Protein 7MKK (pdb70)

Organism: Drosophila melanogaster (NCBI:txid7227)

GO terms:
  GO:0005634 nucleus (C, IDA)
  GO:0141006 transposable element silencing by piRNA-mediated heterochromatin formation (P, IMP)
  GO:0031507 heterochromatin formation (P, IMP)

Sequence (370 aa):
SMKEKVKAKLVEIRKFVPFIRRVRIDFQDTLSKVQGHRLDALVNLLDREDVSMSSLNKIEVIIDKLRTRFNPREPKIKEDADNAMLDSLLADPFENSMKEKVKAKLVEIRKFVPFIRRVRIDFQDTLSKVQGHRLDALVNLLDREDVSMSSLNKIEVIIDKLRTRFNEPKIKEDADNAMLDSLLA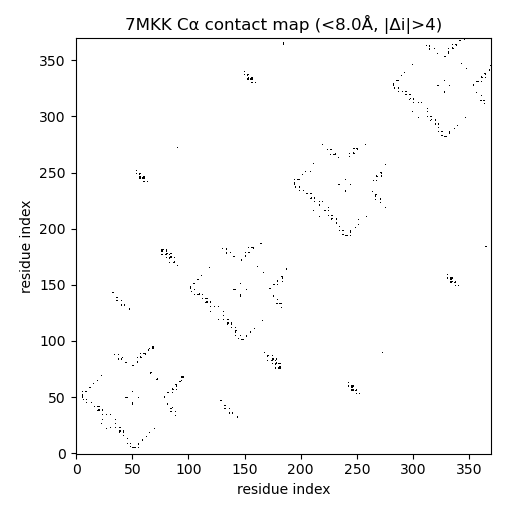DPFESMKEKVKAKLVEIRKFVPFIRRVRIDFQDTLSKVQGHRLDALVNLLDREDVSMSSLNKIEVIIDKLRTRFNEDADNAMLDSLLADPFESMKEKVKAKLVEIRKFVPFIRRVRIDFQDTLSKVQGHRLDALVNLLDREDVSMSSLNKIEVIIDKLRTRFNEPKIKEDADNAMLDSLLADPFE

Foldseek 3Di:
DVLVVLQVLLVVLLVCLVVLVCCLPVCVPVDDPVRSVVSVVVSVVSVDSPDDVVNSVVVVVVSVVSCCVPPHD/DVVVVVVVVVVVVVVVVVDPVPD/DVLVVCQVLLVVLLVCLVVLVCLLPVPVPPQDPVSSVVSVVVNVVSPDDPDDVVNSVVSVVVVVVVVVVPD/DVVVVVVVVVVVVVVVVPDPPD/DQLVVLQVLLVVLLVCLVVLVVCLPVCVVVDDVVSSVVSVVVSVVSPDSPDHPVVSVVSVVVVVVVVVVPD/DVVVVVVVVVVVVDPPD/DCVCVVVVLLVVLLVCLVVLVCVLPVCVVPDDPVVSVVSVVVSVVSPDRVDDPVVSVVVVVVVVVDVPVDD/DCVVVVVVVVVVVVVVVPDPVD

InterPro domains:
  IPR013087 Zinc finger C2H2-type [PS00028] (2721-2742)
  IPR013087 Zinc finger C2H2-type [PS00028] (3005-3027)
  IPR013087 Zinc finger C2H2-type [PS00028] (3061-3082)
  IPR013087 Zinc finger C2H2-type [PS50157] (2719-2747)
  IPR013087 Zinc finger C2H2-type [SM00355] (1504-1527)
  IPR013087 Zinc finger C2H2-type [SM00355] (1574-1597)
  IPR013087 Zinc finger C2H2-type [SM00355] (1971-1997)
  IPR013087 Zinc finger C2H2-type [SM00355] (2210-2234)
  IPR013087 Zinc finger C2H2-type [SM00355] (2244-2267)
  IPR013087 Zinc finger C2H2-type [SM00355] (2328-2351)
  IPR013087 Zinc finger C2H2-type [SM00355] (2362-2384)
  IPR013087 Zinc finger C2H2-type [SM00355] (2389-2412)
  IPR013087 Zinc finger C2H2-type [SM00355] (2497-2519)
  IPR013087 Zinc finger C2H2-type [SM00355] (2600-2625)
  IPR013087 Zinc finger C2H2-type [SM00355] (2660-2682)
  IPR013087 Zinc finger C2H2-type [SM00355] (2719-2742)
  IPR013087 Zinc finger C2H2-type [SM00355] (2748-2771)
  IPR013087 Zinc finger C2H2-type [SM00355] (2795-2818)
  IPR013087 Zinc finger C2H2-type [SM00355] (2824-2847)
  IPR013087 Zinc finger C2H2-type [SM00355] (2929-2953)

Structure (mmCIF, N/CA/C/O backbone):
data_7MKK
#
_entry.id   7MKK
#
_cell.length_a   127.389
_cell.length_b   127.389
_cell.length_c   96.012
_cell.angle_alpha   90.000
_cell.angle_beta   90.000
_cell.angle_gamma   120.000
#
_symmetry.space_group_name_H-M   'P 64 2 2'
#
loop_
_entity.id
_entity.type
_entity.pdbx_description
1 polymer 'Small ovary, isoform A'
2 polymer 'Protein panoramix'
3 water water
#
loop_
_atom_site.group_PDB
_atom_site.id
_atom_site.type_symbol
_atom_site.label_atom_id
_atom_site.label_alt_id
_atom_site.label_comp_id
_atom_site.label_asym_id
_atom_site.label_entity_id
_atom_site.label_seq_id
_atom_site.pdbx_PDB_ins_code
_atom_site.Cartn_x
_atom_site.Cartn_y
_atom_site.Cartn_z
_atom_site.occupancy
_atom_site.B_iso_or_equiv
_atom_site.auth_seq_id
_atom_site.auth_comp_id
_atom_site.auth_asym_id
_atom_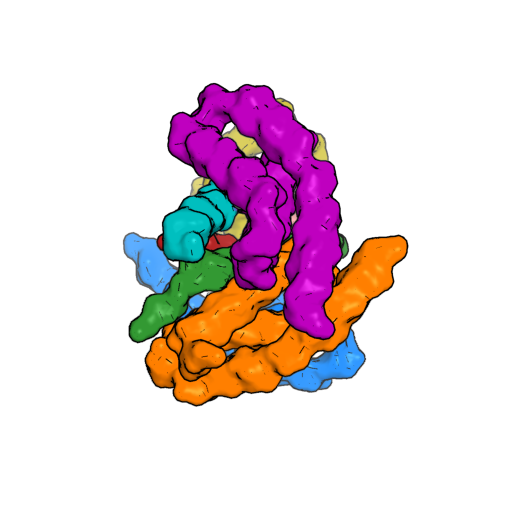site.auth_atom_id
_atom_site.pdbx_PDB_model_num
ATOM 1 N N . SER A 1 4 ? 34.547 -45.645 -16.004 1.00 77.99 16 SER B N 1
ATOM 2 C CA . SER A 1 4 ? 35.610 -46.532 -15.543 1.00 74.90 16 SER B CA 1
ATOM 3 C C . SER A 1 4 ? 36.020 -46.233 -14.105 1.00 81.05 16 SER B C 1
ATOM 4 O O . SER A 1 4 ? 36.357 -47.150 -13.351 1.00 76.50 16 SER B O 1
ATOM 7 N N . MET A 1 5 ? 36.004 -44.950 -13.725 1.00 67.22 17 MET B N 1
ATOM 8 C CA . MET A 1 5 ? 36.374 -44.586 -12.362 1.00 76.17 17 MET B CA 1
ATOM 9 C C . MET A 1 5 ? 35.411 -45.173 -11.342 1.00 78.07 17 MET B C 1
ATOM 10 O O . MET A 1 5 ? 35.663 -45.093 -10.133 1.00 79.23 17 MET B O 1
ATOM 15 N N . LYS A 1 6 ? 34.296 -45.738 -11.802 1.00 70.62 18 LYS B N 1
ATOM 16 C CA . LYS A 1 6 ? 33.483 -46.572 -10.926 1.00 67.99 18 LYS B CA 1
ATOM 17 C C . LYS A 1 6 ? 34.141 -47.931 -10.709 1.00 66.48 18 LYS B C 1
ATOM 18 O O . LYS A 1 6 ? 34.125 -48.466 -9.594 1.00 63.97 18 LYS B O 1
ATOM 24 N N . GLU A 1 7 ? 34.747 -48.498 -11.755 1.00 63.10 19 GLU B N 1
ATOM 25 C CA . GLU A 1 7 ? 35.544 -49.702 -11.567 1.00 61.78 19 GLU B CA 1
ATOM 26 C C . GLU A 1 7 ? 36.751 -49.435 -10.683 1.00 63.95 19 GLU B C 1
ATOM 27 O O . GLU A 1 7 ? 37.313 -50.375 -10.110 1.00 66.06 19 GLU B O 1
ATOM 29 N N . LYS A 1 8 ? 37.160 -48.171 -10.571 1.00 57.31 20 LYS B N 1
ATOM 30 C CA . LYS A 1 8 ? 38.234 -47.772 -9.671 1.00 60.71 20 LYS B CA 1
ATOM 31 C C . LYS A 1 8 ? 37.754 -47.731 -8.226 1.00 64.40 20 LYS B C 1
ATOM 32 O O . LYS A 1 8 ? 38.393 -48.297 -7.331 1.00 46.66 20 LYS B O 1
ATOM 38 N N . VAL A 1 9 ? 36.638 -47.034 -7.989 1.00 54.77 21 VAL B N 1
ATOM 39 C CA . VAL A 1 9 ? 36.053 -46.953 -6.654 1.00 45.80 21 VAL B CA 1
ATOM 40 C C . VAL A 1 9 ? 35.781 -48.347 -6.114 1.00 57.44 21 VAL B C 1
ATOM 41 O O . VAL A 1 9 ? 36.091 -48.662 -4.959 1.00 51.61 21 VAL B O 1
ATOM 45 N N . LYS A 1 10 ? 35.201 -49.204 -6.955 1.00 50.33 22 LYS B N 1
ATOM 46 C CA . LYS A 1 10 ? 34.897 -50.567 -6.542 1.00 45.78 22 LYS B CA 1
ATOM 47 C C . LYS A 1 10 ? 36.155 -51.291 -6.080 1.00 52.40 22 LYS B C 1
ATOM 48 O O . LYS A 1 10 ? 36.120 -52.055 -5.108 1.00 53.16 22 LYS B O 1
ATOM 54 N N . ALA A 1 11 ? 37.280 -51.053 -6.757 1.00 49.29 23 ALA B N 1
ATOM 55 C CA . ALA A 1 11 ? 38.510 -51.766 -6.429 1.00 42.08 23 ALA B CA 1
ATOM 56 C C . ALA A 1 11 ? 39.193 -51.190 -5.194 1.00 42.37 23 ALA B C 1
ATOM 57 O O . ALA A 1 11 ? 39.775 -51.937 -4.401 1.00 38.27 23 ALA B O 1
ATOM 59 N N . LYS A 1 12 ? 39.160 -49.866 -5.031 1.00 37.28 24 LYS B N 1
ATOM 60 C CA . LYS A 1 12 ? 39.702 -49.259 -3.818 1.00 41.97 24 LYS B CA 1
ATOM 61 C C . LYS A 1 12 ? 38.927 -49.719 -2.591 1.00 45.90 24 LYS B C 1
ATOM 62 O O . LYS A 1 12 ? 39.503 -49.924 -1.516 1.00 49.26 24 LYS B O 1
ATOM 68 N N . LEU A 1 13 ? 37.618 -49.910 -2.749 1.00 47.19 25 LEU B N 1
ATOM 69 C CA . LEU A 1 13 ? 36.757 -50.289 -1.639 1.00 40.06 25 LEU B CA 1
ATOM 70 C C . LEU A 1 13 ? 36.994 -51.736 -1.229 1.00 46.98 25 LEU B C 1
ATOM 71 O O . LEU A 1 13 ? 37.110 -52.039 -0.034 1.00 46.48 25 LEU B O 1
ATOM 76 N N . VAL A 1 14 ? 37.069 -52.641 -2.208 1.00 42.47 26 VAL B N 1
ATOM 77 C CA . VAL A 1 14 ? 37.387 -54.037 -1.921 1.00 42.52 26 VAL B CA 1
ATOM 78 C C . VAL A 1 14 ? 38.693 -54.131 -1.146 1.00 41.67 26 VAL B C 1
ATOM 79 O O . VAL A 1 14 ? 38.838 -54.947 -0.227 1.00 43.33 26 VAL B O 1
ATOM 83 N N . GLU A 1 15 ? 39.654 -53.271 -1.482 1.00 45.86 27 GLU B N 1
ATOM 84 C CA . GLU A 1 15 ? 40.974 -53.343 -0.873 1.00 40.40 27 GLU B CA 1
ATOM 85 C C . GLU A 1 15 ? 40.994 -52.752 0.534 1.00 46.49 27 GLU B C 1
ATOM 86 O O . GLU A 1 15 ? 41.614 -53.327 1.434 1.00 42.18 27 GLU B O 1
ATOM 92 N N . ILE A 1 16 ? 40.329 -51.608 0.743 1.00 39.94 28 ILE B N 1
ATOM 93 C CA . ILE A 1 16 ? 40.377 -50.951 2.050 1.00 50.82 28 ILE B CA 1
ATOM 94 C C . ILE A 1 16 ? 39.688 -51.805 3.106 1.00 48.55 28 ILE B C 1
ATOM 95 O O . ILE A 1 16 ? 40.065 -51.786 4.284 1.00 44.75 28 ILE B O 1
ATOM 100 N N . ARG A 1 17 ? 38.678 -52.581 2.699 1.00 47.69 29 ARG B N 1
ATOM 101 C CA . ARG A 1 17 ? 37.912 -53.382 3.649 1.00 45.27 29 ARG B CA 1
ATOM 102 C C . ARG A 1 17 ? 38.783 -54.354 4.427 1.00 50.07 29 ARG B C 1
ATOM 103 O O . ARG A 1 17 ? 38.354 -54.853 5.476 1.00 48.81 29 ARG B O 1
ATOM 111 N N . LYS A 1 18 ? 39.996 -54.640 3.944 1.00 40.52 30 LYS B N 1
ATOM 112 C CA . LYS A 1 18 ? 40.872 -55.531 4.690 1.00 51.27 30 LYS B CA 1
ATOM 113 C C . LYS A 1 18 ? 41.196 -54.977 6.069 1.00 53.31 30 LYS B C 1
ATOM 114 O O . LYS A 1 18 ? 41.586 -55.743 6.954 1.00 44.10 30 LYS B O 1
ATOM 120 N N . PHE A 1 19 ? 41.001 -53.676 6.281 1.00 49.00 31 PHE B N 1
ATOM 121 C CA . PHE A 1 19 ? 41.300 -53.025 7.549 1.00 49.44 31 PHE B CA 1
ATOM 122 C C . PHE A 1 19 ? 40.114 -52.958 8.500 1.00 53.35 31 PHE B C 1
ATOM 123 O O . PHE A 1 19 ? 40.262 -52.409 9.597 1.00 51.61 31 PHE B O 1
ATOM 131 N N . VAL A 1 20 ? 38.948 -53.469 8.114 1.00 48.81 32 VAL B N 1
ATOM 132 C CA . VAL A 1 20 ? 37.738 -53.337 8.930 1.00 40.16 32 VAL B CA 1
ATOM 133 C C . VAL A 1 20 ? 37.847 -54.157 10.217 1.00 42.69 32 VAL B C 1
ATOM 134 O O . VAL A 1 20 ? 37.387 -53.684 11.269 1.00 45.84 32 VAL B O 1
ATOM 138 N N . PRO A 1 21 ? 38.419 -55.374 10.211 1.00 46.41 33 PRO B N 1
ATOM 139 C CA . PRO A 1 21 ? 38.673 -56.048 11.498 1.00 45.69 33 PRO B CA 1
ATOM 140 C C . PRO A 1 21 ? 39.485 -55.221 12.481 1.00 45.63 33 PRO B C 1
ATOM 141 O O . PRO A 1 21 ? 39.226 -55.273 13.689 1.00 44.69 33 PRO B O 1
ATOM 145 N N . PHE A 1 22 ? 40.469 -54.461 11.994 1.00 48.66 34 PHE B N 1
ATOM 146 C CA . PHE A 1 22 ? 41.286 -53.637 12.881 1.00 49.56 34 PHE B CA 1
ATOM 147 C C . PHE A 1 22 ? 40.510 -52.433 13.405 1.00 50.49 34 PHE B C 1
ATOM 148 O O . PHE A 1 22 ? 40.738 -52.003 14.540 1.00 58.99 34 PHE B O 1
ATOM 156 N N . ILE A 1 23 ? 39.588 -51.882 12.610 1.00 45.80 35 ILE B N 1
ATOM 157 C CA . ILE A 1 23 ? 38.767 -50.775 13.096 1.00 50.17 35 ILE B CA 1
ATOM 158 C C . ILE A 1 23 ? 37.744 -51.277 14.103 1.00 56.26 35 ILE B C 1
ATOM 159 O O . ILE A 1 23 ? 37.515 -50.650 15.146 1.00 51.83 35 ILE B O 1
ATOM 164 N N . ARG A 1 24 ? 37.107 -52.412 13.803 1.00 44.75 36 ARG B N 1
ATOM 165 C CA . ARG A 1 24 ? 36.150 -52.990 14.739 1.00 58.40 36 ARG B CA 1
ATOM 166 C C . ARG A 1 24 ? 36.832 -53.408 16.032 1.00 54.41 36 ARG B C 1
ATOM 167 O O . ARG A 1 24 ? 36.246 -53.302 17.117 1.00 55.53 36 ARG B O 1
ATOM 175 N N . ARG A 1 25 ? 38.080 -53.855 15.935 1.00 48.69 37 ARG B N 1
ATOM 176 C CA . ARG A 1 25 ? 38.823 -54.260 17.119 1.00 53.15 37 ARG B CA 1
ATOM 177 C C . ARG A 1 25 ? 39.209 -53.051 17.964 1.00 52.28 37 ARG B C 1
ATOM 178 O O . ARG A 1 25 ? 39.114 -53.086 19.196 1.00 56.97 37 ARG B O 1
ATOM 186 N N . VAL A 1 26 ? 39.662 -51.974 17.316 1.00 54.76 38 VAL B N 1
ATOM 187 C CA . VAL A 1 26 ? 40.010 -50.753 18.041 1.00 48.55 38 VAL B CA 1
ATOM 188 C C . VAL A 1 26 ? 38.817 -50.245 18.835 1.00 46.79 38 VAL B C 1
ATOM 189 O O . VAL A 1 26 ? 38.927 -49.939 20.029 1.00 58.29 38 VAL B O 1
ATOM 193 N N . ARG A 1 27 ? 37.657 -50.147 18.183 1.00 40.70 39 ARG B N 1
ATOM 194 C CA . ARG A 1 27 ? 36.488 -49.588 18.848 1.00 52.10 39 ARG B CA 1
ATOM 195 C C . ARG A 1 27 ? 36.149 -50.339 20.128 1.00 52.98 39 ARG B C 1
ATOM 196 O O . ARG A 1 27 ? 35.589 -49.756 21.064 1.00 52.38 39 ARG B O 1
ATOM 204 N N . ILE A 1 28 ? 36.486 -51.623 20.197 1.00 52.67 40 ILE B N 1
ATOM 205 C CA . ILE A 1 28 ? 36.141 -52.434 21.357 1.00 55.96 40 ILE B CA 1
ATOM 206 C C . ILE A 1 28 ? 37.305 -52.438 22.340 1.00 52.11 40 ILE B C 1
ATOM 207 O O . ILE A 1 28 ? 37.135 -52.116 23.520 1.00 55.00 40 ILE B O 1
ATOM 212 N N . ASP A 1 29 ? 38.501 -52.781 21.859 1.00 51.48 41 ASP B N 1
ATOM 213 C CA . ASP A 1 29 ? 39.665 -52.891 22.732 1.00 57.15 41 ASP B CA 1
ATOM 214 C C . ASP A 1 29 ? 40.040 -51.579 23.407 1.00 64.42 41 ASP B C 1
ATOM 215 O O . ASP A 1 29 ? 40.853 -51.597 24.337 1.00 75.79 41 ASP B O 1
ATOM 220 N N . PHE A 1 30 ? 39.488 -50.450 22.964 1.00 57.10 42 PHE B N 1
ATOM 221 C CA . PHE A 1 30 ? 39.747 -49.161 23.594 1.00 51.79 42 PHE B CA 1
ATOM 222 C C . PHE A 1 30 ? 38.455 -48.475 24.012 1.00 53.69 42 PHE B C 1
ATOM 223 O O . PHE A 1 30 ? 38.443 -47.260 24.237 1.00 53.97 42 PHE B O 1
ATOM 231 N N . GLN A 1 31 ? 37.372 -49.245 24.109 1.00 52.92 43 GLN B N 1
ATOM 232 C CA . GLN A 1 31 ? 36.055 -48.809 24.560 1.00 58.82 43 GLN B CA 1
ATOM 233 C C . GLN A 1 31 ? 36.122 -47.820 25.716 1.00 69.21 43 GLN B C 1
ATOM 234 O O . GLN A 1 31 ? 35.286 -46.917 25.825 1.00 68.55 43 GLN B O 1
ATOM 240 N N . ASP A 1 32 ? 37.109 -47.994 26.592 1.00 64.44 44 ASP B N 1
ATOM 241 C CA . ASP A 1 32 ? 37.176 -47.191 27.805 1.00 71.47 44 ASP B CA 1
ATOM 242 C C . ASP A 1 32 ? 37.888 -45.868 27.556 1.00 70.34 44 ASP B C 1
ATOM 243 O O . ASP A 1 32 ? 37.378 -44.802 27.917 1.00 77.30 44 ASP B O 1
ATOM 248 N N . THR A 1 33 ? 39.065 -45.918 26.933 1.00 70.88 45 THR B N 1
ATOM 249 C CA . THR A 1 33 ? 39.860 -44.727 26.670 1.00 65.26 45 THR B CA 1
ATOM 250 C C . THR A 1 33 ? 39.450 -44.013 25.384 1.00 75.15 45 THR B C 1
ATOM 251 O O . THR A 1 33 ? 40.213 -43.184 24.877 1.00 86.17 45 THR B O 1
ATOM 255 N N . LEU A 1 34 ? 38.270 -44.311 24.848 1.00 68.91 46 LEU B N 1
ATOM 256 C CA . LEU A 1 34 ? 37.746 -43.634 23.673 1.00 64.62 46 LEU B CA 1
ATOM 257 C C . LEU A 1 34 ? 36.595 -42.734 24.089 1.00 59.68 46 LEU B C 1
ATOM 258 O O . LEU A 1 34 ? 35.866 -43.037 25.037 1.00 57.17 46 LEU B O 1
ATOM 263 N N . SER A 1 35 ? 36.438 -41.619 23.378 1.00 54.93 47 SER B N 1
ATOM 264 C CA . SER A 1 35 ? 35.254 -40.803 23.575 1.00 50.72 47 SER B CA 1
ATOM 265 C C . SER A 1 35 ? 34.017 -41.619 23.225 1.00 56.31 47 SER B C 1
ATOM 266 O O . SER A 1 35 ? 34.097 -42.713 22.666 1.00 61.68 47 SER B O 1
ATOM 269 N N . LYS A 1 36 ? 32.855 -41.087 23.582 1.00 47.10 48 LYS B N 1
ATOM 270 C CA . LYS A 1 36 ? 31.629 -41.776 23.208 1.00 54.22 48 LYS B CA 1
ATOM 271 C C . LYS A 1 36 ? 31.292 -41.526 21.746 1.00 63.26 48 LYS B C 1
ATOM 272 O O . LYS A 1 36 ? 30.790 -42.419 21.054 1.00 60.42 48 LYS B O 1
ATOM 278 N N . VAL A 1 37 ? 31.576 -40.318 21.263 1.00 58.28 49 VAL B N 1
ATOM 279 C CA . VAL A 1 37 ? 31.324 -40.008 19.866 1.00 59.88 49 VAL B CA 1
ATOM 280 C C . VAL A 1 37 ? 32.419 -40.590 18.977 1.00 52.62 49 VAL B C 1
ATOM 281 O O . VAL A 1 37 ? 32.180 -40.858 17.792 1.00 50.31 49 VAL B O 1
ATOM 285 N N . GLN A 1 38 ? 33.623 -40.810 19.520 1.00 48.88 50 GLN B N 1
ATOM 286 C CA . GLN A 1 38 ? 34.642 -41.538 18.767 1.00 49.78 50 GLN B CA 1
ATOM 287 C C . GLN A 1 38 ? 34.222 -42.979 18.527 1.00 53.56 50 GLN B C 1
ATOM 288 O O . GLN A 1 38 ? 34.478 -43.537 17.453 1.00 55.04 50 GLN B O 1
ATOM 294 N N . GLY A 1 39 ? 33.593 -43.606 19.518 1.00 47.98 51 GLY B N 1
ATOM 295 C CA . GLY A 1 39 ? 33.054 -44.931 19.292 1.00 49.08 51 GLY B CA 1
ATOM 296 C C . GLY A 1 39 ? 31.983 -44.926 18.222 1.00 49.43 51 GLY B C 1
ATOM 297 O O . GLY A 1 39 ? 31.932 -45.822 17.378 1.00 51.30 51 GLY B O 1
ATOM 298 N N . HIS A 1 40 ? 31.133 -43.898 18.230 1.00 46.11 52 HIS B N 1
ATOM 299 C CA . HIS A 1 40 ? 30.061 -43.789 17.245 1.00 51.07 52 HIS B CA 1
ATOM 300 C C . HIS A 1 40 ? 30.612 -43.718 15.826 1.00 50.21 52 HIS B C 1
ATOM 301 O O . HIS A 1 40 ? 30.109 -44.388 14.916 1.00 42.46 52 HIS B O 1
ATOM 308 N N . ARG A 1 41 ? 31.632 -42.886 15.611 1.00 41.00 53 ARG B N 1
ATOM 309 C CA . ARG A 1 41 ? 32.098 -42.635 14.252 1.00 50.95 53 ARG B CA 1
ATOM 310 C C . ARG A 1 41 ? 32.856 -43.829 13.692 1.00 50.75 53 ARG B C 1
ATOM 311 O O . ARG A 1 41 ? 32.720 -44.157 12.506 1.00 47.00 53 ARG B O 1
ATOM 319 N N . LEU A 1 42 ? 33.682 -44.470 14.523 1.00 41.24 54 LEU B N 1
ATOM 320 C CA . LEU A 1 42 ? 34.288 -45.732 14.123 1.00 45.23 54 LEU B CA 1
ATOM 321 C C . LEU A 1 42 ? 33.214 -46.714 13.675 1.00 47.16 54 LEU B C 1
ATOM 322 O O . LEU A 1 42 ? 33.370 -47.402 12.658 1.00 47.39 54 LEU B O 1
ATOM 327 N N . ASP A 1 43 ? 32.101 -46.765 14.410 1.00 40.38 55 ASP B N 1
ATOM 328 C CA . ASP A 1 43 ? 30.966 -47.579 13.988 1.00 49.29 55 ASP B CA 1
ATOM 329 C C . ASP A 1 43 ? 30.373 -47.067 12.686 1.00 52.17 55 ASP B C 1
ATOM 330 O O . ASP A 1 43 ? 30.037 -47.858 11.797 1.00 45.37 55 ASP B O 1
ATOM 335 N N . ALA A 1 44 ? 30.213 -45.748 12.563 1.00 41.31 56 ALA B N 1
ATOM 336 C CA . ALA A 1 44 ? 29.673 -45.201 11.326 1.00 43.14 56 ALA B CA 1
ATOM 337 C C . ALA A 1 44 ? 30.597 -45.474 10.149 1.00 39.78 56 ALA B C 1
ATOM 338 O O . ALA A 1 44 ? 30.127 -45.666 9.024 1.00 43.86 56 ALA B O 1
ATOM 340 N N . LEU A 1 45 ? 31.906 -45.514 10.391 1.00 39.84 57 LEU B N 1
ATOM 341 C CA . LEU A 1 45 ? 32.849 -45.755 9.305 1.00 44.55 57 LEU B CA 1
ATOM 342 C C . LEU A 1 45 ? 32.811 -47.208 8.848 1.00 45.92 57 LEU B C 1
ATOM 343 O O . LEU A 1 45 ? 32.936 -47.493 7.650 1.00 44.07 57 LEU B O 1
ATOM 348 N N . VAL A 1 46 ? 32.642 -48.141 9.786 1.00 43.46 58 VAL B N 1
ATOM 349 C CA . VAL A 1 46 ? 32.591 -49.549 9.415 1.00 39.26 58 VAL B CA 1
ATOM 350 C C . VAL A 1 46 ? 31.335 -49.839 8.604 1.00 40.06 58 VAL B C 1
ATOM 351 O O . VAL A 1 46 ? 31.359 -50.648 7.668 1.00 40.98 58 VAL B O 1
ATOM 355 N N . ASN A 1 47 ? 30.221 -49.183 8.943 1.00 36.33 59 ASN B N 1
ATOM 356 C CA . ASN A 1 47 ? 29.010 -49.316 8.138 1.00 44.51 59 ASN B CA 1
ATOM 357 C C . ASN A 1 47 ? 29.222 -48.749 6.744 1.00 43.55 59 ASN B C 1
ATOM 358 O O . ASN A 1 47 ? 28.839 -49.368 5.746 1.00 44.40 59 ASN B O 1
ATOM 363 N N . LEU A 1 48 ? 29.823 -47.559 6.664 1.00 43.13 60 LEU B N 1
ATOM 364 C CA . LEU A 1 48 ? 30.098 -46.919 5.381 1.00 42.29 60 LEU B CA 1
ATOM 365 C C . LEU A 1 48 ? 30.763 -47.885 4.406 1.00 47.13 60 LEU B C 1
ATOM 366 O O . LEU A 1 48 ? 30.375 -47.974 3.236 1.00 43.73 60 LEU B O 1
ATOM 371 N N . LEU A 1 49 ? 31.749 -48.641 4.887 1.00 40.95 61 LEU B N 1
ATOM 372 C CA . LEU A 1 49 ? 32.501 -49.562 4.046 1.00 40.85 61 LEU B CA 1
ATOM 373 C C . LEU A 1 49 ? 31.708 -50.799 3.652 1.00 47.17 61 LEU B C 1
ATOM 374 O O . LEU A 1 49 ? 32.230 -51.634 2.900 1.00 44.40 61 LEU B O 1
ATOM 379 N N . ASP A 1 50 ? 30.475 -50.949 4.140 1.00 41.38 62 ASP B N 1
ATOM 380 C CA . ASP A 1 50 ? 29.602 -52.002 3.643 1.00 43.37 62 ASP B CA 1
ATOM 381 C C . ASP A 1 50 ? 28.929 -51.627 2.332 1.00 42.69 62 ASP B C 1
ATOM 382 O O . ASP A 1 50 ? 28.487 -52.520 1.600 1.00 45.55 62 ASP B O 1
ATOM 387 N N . ARG A 1 51 ? 28.831 -50.338 2.028 1.00 39.67 63 ARG B N 1
ATOM 388 C CA . ARG A 1 51 ? 28.102 -49.888 0.854 1.00 41.21 63 ARG B CA 1
ATOM 389 C C . ARG A 1 51 ? 29.014 -49.839 -0.367 1.00 43.14 63 ARG B C 1
ATOM 390 O O . ARG A 1 51 ? 30.239 -49.902 -0.266 1.00 42.70 63 ARG B O 1
ATOM 398 N N . GLU A 1 52 ? 28.392 -49.718 -1.537 1.00 38.29 64 GLU B N 1
ATOM 399 C CA . GLU A 1 52 ? 29.129 -49.580 -2.782 1.00 37.70 64 GLU B CA 1
ATOM 400 C C . GLU A 1 52 ? 29.096 -48.167 -3.338 1.00 51.00 64 GLU B C 1
ATOM 401 O O . GLU A 1 52 ? 29.950 -47.823 -4.165 1.00 52.12 64 GLU B O 1
ATOM 407 N N . ASP A 1 53 ? 28.148 -47.339 -2.905 1.00 44.26 65 ASP B N 1
ATOM 408 C CA . ASP A 1 53 ? 28.028 -45.985 -3.441 1.00 40.98 65 ASP B CA 1
ATOM 409 C C . ASP A 1 53 ? 28.811 -44.985 -2.586 1.00 44.32 65 ASP B C 1
ATOM 410 O O . ASP A 1 53 ? 28.299 -43.960 -2.133 1.00 54.94 65 ASP B O 1
ATOM 415 N N . VAL A 1 54 ? 30.079 -45.292 -2.380 1.00 44.70 66 VAL B N 1
ATOM 416 C CA . VAL A 1 54 ? 31.004 -44.369 -1.734 1.00 48.08 66 VAL B CA 1
ATOM 417 C C . VAL A 1 54 ? 31.766 -43.623 -2.815 1.00 45.23 66 VAL B C 1
ATOM 418 O O . VAL A 1 54 ? 32.206 -44.222 -3.804 1.00 46.40 66 VAL B O 1
ATOM 422 N N . SER A 1 55 ? 31.921 -42.318 -2.634 1.00 40.27 67 SER B N 1
ATOM 423 C CA . SER A 1 55 ? 32.682 -41.539 -3.594 1.00 40.26 67 SER B CA 1
ATOM 424 C C . SER A 1 55 ? 34.175 -41.763 -3.392 1.00 47.65 67 SER B C 1
ATOM 425 O O . SER A 1 55 ? 34.634 -42.149 -2.313 1.00 51.66 67 SER B O 1
ATOM 428 N N . MET A 1 56 ? 34.935 -41.502 -4.456 1.00 48.19 68 MET B N 1
ATOM 429 C CA . MET A 1 56 ? 36.381 -41.687 -4.405 1.00 43.24 68 MET B CA 1
ATOM 430 C C . MET A 1 56 ? 37.039 -40.705 -3.447 1.00 40.19 68 MET B C 1
ATOM 431 O O . MET A 1 56 ? 38.050 -41.036 -2.814 1.00 44.50 68 MET B O 1
ATOM 436 N N . SER A 1 57 ? 36.490 -39.497 -3.324 1.00 36.99 69 SER B N 1
ATOM 437 C CA . SER A 1 57 ? 37.042 -38.551 -2.364 1.00 45.71 69 SER B CA 1
ATOM 438 C C . SER A 1 57 ? 36.811 -39.028 -0.936 1.00 47.13 69 SER B C 1
ATOM 439 O O . SER A 1 57 ? 37.680 -38.859 -0.074 1.00 48.99 69 SER B O 1
ATOM 442 N N . SER A 1 58 ? 35.648 -39.627 -0.668 1.00 43.56 70 SER B N 1
ATOM 443 C CA . SER A 1 58 ? 35.432 -40.254 0.630 1.00 37.75 70 SER B CA 1
ATOM 444 C C . SER A 1 58 ? 36.442 -41.364 0.862 1.00 44.91 70 SER B C 1
ATOM 445 O O . SER A 1 58 ? 36.975 -41.512 1.969 1.00 37.87 70 SER B O 1
ATOM 448 N N . LEU A 1 59 ? 36.723 -42.152 -0.178 1.00 37.54 71 LEU B N 1
ATOM 449 C CA . LEU A 1 59 ? 37.682 -43.243 -0.042 1.00 37.63 71 LEU B CA 1
ATOM 450 C C . LEU A 1 59 ? 39.066 -42.720 0.316 1.00 45.32 71 LEU B C 1
ATOM 451 O O . LEU A 1 59 ? 39.781 -43.335 1.118 1.00 45.71 71 LEU B O 1
ATOM 456 N N . ASN A 1 60 ? 39.462 -41.586 -0.265 1.00 37.93 72 ASN B N 1
ATOM 457 C CA . ASN A 1 60 ? 40.770 -41.022 0.048 1.00 42.77 72 ASN B CA 1
ATOM 458 C C . ASN A 1 60 ? 40.857 -40.627 1.515 1.00 42.00 72 ASN B C 1
ATOM 459 O O . ASN A 1 60 ? 41.866 -40.889 2.180 1.00 42.67 72 ASN B O 1
ATOM 464 N N . LYS A 1 61 ? 39.803 -40.004 2.038 1.00 37.09 73 LYS B N 1
ATOM 465 C CA . LYS A 1 61 ? 39.785 -39.624 3.444 1.00 44.14 73 LYS B CA 1
ATOM 466 C C . LYS A 1 61 ? 39.889 -40.849 4.345 1.00 39.53 73 LYS B C 1
ATOM 467 O O . LYS A 1 61 ? 40.644 -40.853 5.324 1.00 42.12 73 LYS B O 1
ATOM 473 N N . ILE A 1 62 ? 39.121 -41.898 4.033 1.00 36.56 74 ILE B N 1
ATOM 474 C CA . ILE A 1 62 ? 39.176 -43.129 4.818 1.00 39.10 74 ILE B CA 1
ATOM 475 C C . ILE A 1 62 ? 40.589 -43.686 4.820 1.00 42.34 74 ILE B C 1
ATOM 476 O O . ILE A 1 62 ? 41.082 -44.178 5.843 1.00 43.80 74 ILE B O 1
ATOM 481 N N . GLU A 1 63 ? 41.265 -43.609 3.673 1.00 42.13 75 GLU B N 1
ATOM 482 C CA . GLU A 1 63 ? 42.655 -44.039 3.596 1.00 46.21 75 GLU B CA 1
ATOM 483 C C . GLU A 1 63 ? 43.521 -43.281 4.591 1.00 36.67 75 GLU B C 1
ATOM 484 O O . GLU A 1 63 ? 44.410 -43.862 5.223 1.00 38.38 75 GLU B O 1
ATOM 490 N N . VAL A 1 64 ? 43.280 -41.981 4.739 1.00 35.63 76 VAL B N 1
ATOM 491 C CA . VAL A 1 64 ? 44.063 -41.193 5.679 1.00 38.91 76 VAL B CA 1
ATOM 492 C C . VAL A 1 64 ? 43.628 -41.486 7.108 1.00 46.81 76 VAL B C 1
ATOM 493 O O . VAL A 1 64 ? 44.463 -41.589 8.016 1.00 43.45 76 VAL B O 1
ATOM 497 N N . ILE A 1 65 ? 42.320 -41.639 7.323 1.00 42.25 77 ILE B N 1
ATOM 498 C CA . ILE A 1 65 ? 41.803 -41.945 8.653 1.00 41.48 77 ILE B CA 1
ATOM 499 C C . ILE A 1 65 ? 42.400 -43.246 9.176 1.00 47.42 77 ILE B C 1
ATOM 500 O O . ILE A 1 65 ? 42.735 -43.362 10.361 1.00 46.04 77 ILE B O 1
ATOM 505 N N . ILE A 1 66 ? 42.556 -44.236 8.298 1.00 40.36 78 ILE B N 1
ATOM 506 C CA . ILE A 1 66 ? 43.022 -45.550 8.725 1.00 39.39 78 ILE B CA 1
ATOM 507 C C . ILE A 1 66 ? 44.522 -45.540 9.001 1.00 48.50 78 ILE B C 1
ATOM 508 O O . ILE A 1 66 ? 44.988 -46.186 9.946 1.00 49.50 78 ILE B O 1
ATOM 513 N N . ASP A 1 67 ? 45.301 -44.806 8.198 1.00 43.12 79 ASP B N 1
ATOM 514 C CA . ASP A 1 67 ? 46.706 -44.586 8.534 1.00 41.94 79 ASP B CA 1
ATOM 515 C C . ASP A 1 67 ? 46.852 -44.032 9.943 1.00 44.92 79 ASP B C 1
ATOM 516 O O . ASP A 1 67 ? 47.738 -44.446 10.699 1.00 45.83 79 ASP B O 1
ATOM 521 N N . LYS A 1 68 ? 45.985 -43.089 10.309 1.00 39.98 80 LYS B N 1
ATOM 522 C CA . LYS A 1 68 ? 46.073 -42.442 11.612 1.00 40.07 80 LYS B CA 1
ATOM 523 C C . LYS A 1 68 ? 45.812 -43.437 12.737 1.00 48.01 80 LYS B C 1
ATOM 524 O O . LYS A 1 68 ? 46.603 -43.552 13.680 1.00 52.52 80 LYS B O 1
ATOM 530 N N . LEU A 1 69 ? 44.698 -44.166 12.650 1.00 47.88 81 LEU B N 1
ATOM 531 C CA . LEU A 1 69 ? 44.374 -45.172 13.656 1.00 50.51 81 LEU B CA 1
ATOM 532 C C . LEU A 1 69 ? 45.523 -46.151 13.850 1.00 48.19 81 LEU B C 1
ATOM 533 O O . LEU A 1 69 ? 45.937 -46.426 14.983 1.00 49.91 81 LEU B O 1
ATOM 538 N N . ARG A 1 70 ? 46.054 -46.683 12.744 1.00 45.14 82 ARG B N 1
ATOM 539 C CA . ARG A 1 70 ? 47.161 -47.630 12.822 1.00 51.43 82 ARG B CA 1
ATOM 540 C C . ARG A 1 70 ? 48.345 -47.042 13.573 1.00 57.42 82 ARG B C 1
ATOM 541 O O . ARG A 1 70 ? 49.103 -47.778 14.214 1.00 60.57 82 ARG B O 1
ATOM 549 N N . THR A 1 71 ? 48.510 -45.723 13.514 1.00 48.61 83 THR B N 1
ATOM 550 C CA . THR A 1 71 ? 49.623 -45.051 14.167 1.00 48.90 83 THR B CA 1
ATOM 551 C C . THR A 1 71 ? 49.345 -44.723 15.629 1.00 52.66 83 THR B C 1
ATOM 552 O O . THR A 1 71 ? 50.281 -44.697 16.437 1.00 57.20 83 THR B O 1
ATOM 556 N N . ARG A 1 72 ? 48.087 -44.490 15.995 1.00 47.92 84 ARG B N 1
ATOM 557 C CA . ARG A 1 72 ? 47.758 -44.142 17.368 1.00 49.11 84 ARG B CA 1
ATOM 558 C C . ARG A 1 72 ? 47.514 -45.354 18.258 1.00 63.00 84 ARG B C 1
ATOM 559 O O . ARG A 1 72 ? 47.676 -45.248 19.480 1.00 65.14 84 ARG B O 1
ATOM 567 N N . PHE A 1 73 ? 47.145 -46.500 17.687 1.00 58.56 85 PHE B N 1
ATOM 568 C CA . PHE A 1 73 ? 46.824 -47.692 18.461 1.00 56.58 85 PHE B CA 1
ATOM 569 C C . PHE A 1 73 ? 47.682 -48.847 17.984 1.00 62.53 85 PHE B C 1
ATOM 570 O O . PHE A 1 73 ? 47.791 -49.080 16.775 1.00 65.31 85 PHE B O 1
ATOM 578 N N . ASN A 1 74 ? 48.257 -49.585 18.938 1.00 74.91 86 ASN B N 1
ATOM 579 C CA . ASN A 1 74 ? 49.165 -50.694 18.665 1.00 74.98 86 ASN B CA 1
ATOM 580 C C . ASN A 1 74 ? 50.085 -50.327 17.506 1.00 75.49 86 ASN B C 1
ATOM 581 O O . ASN A 1 74 ? 50.073 -51.007 16.469 1.00 81.50 86 ASN B O 1
ATOM 586 N N . PRO A 1 75 ? 50.862 -49.246 17.619 1.00 85.07 87 PRO B N 1
ATOM 587 C CA . PRO A 1 75 ? 51.564 -48.722 16.442 1.00 81.12 87 PRO B CA 1
ATOM 588 C C . PRO A 1 75 ? 52.575 -49.716 15.900 1.00 91.35 87 PRO B C 1
ATOM 589 O O . PRO A 1 75 ? 52.845 -50.763 16.489 1.00 97.24 87 PRO B O 1
ATOM 593 N N . ARG A 1 76 ? 53.118 -49.369 14.737 1.00 98.57 88 ARG B N 1
ATOM 594 C CA . ARG A 1 76 ? 54.225 -50.075 14.094 1.00 99.66 88 ARG B CA 1
ATOM 595 C C . ARG A 1 76 ? 53.756 -51.252 13.263 1.00 95.08 88 ARG B C 1
ATOM 596 O O . ARG A 1 76 ? 54.494 -51.720 12.393 1.00 97.37 88 ARG B O 1
ATOM 604 N N . GLU B 2 3 ? 18.279 -38.276 -3.950 1.00 72.64 84 GLU C N 1
ATOM 605 C CA . GLU B 2 3 ? 19.251 -37.230 -4.252 1.00 85.65 84 GLU C CA 1
ATOM 606 C C . GLU B 2 3 ? 20.618 -37.574 -3.673 1.00 84.46 84 GLU C C 1
ATOM 607 O O . GLU B 2 3 ? 20.728 -37.941 -2.501 1.00 78.87 84 GLU C O 1
ATOM 613 N N . PRO B 2 4 ? 21.667 -37.452 -4.496 1.00 80.94 85 PRO C N 1
ATOM 614 C CA . PRO B 2 4 ? 22.982 -37.956 -4.088 1.00 74.44 85 PRO C CA 1
ATOM 615 C C . PRO B 2 4 ? 23.878 -36.907 -3.454 1.00 67.94 85 PRO C C 1
ATOM 616 O O . PRO B 2 4 ? 24.904 -37.256 -2.862 1.00 66.64 85 PRO C O 1
ATOM 620 N N . LYS B 2 5 ? 23.534 -35.624 -3.578 1.00 59.39 86 LYS C N 1
ATOM 621 C CA . LYS B 2 5 ? 24.287 -34.613 -2.847 1.00 62.51 86 LYS C CA 1
ATOM 622 C C . LYS B 2 5 ? 24.085 -34.782 -1.350 1.00 67.56 86 LYS C C 1
ATOM 623 O O . LYS B 2 5 ? 25.041 -34.726 -0.568 1.00 68.16 86 LYS C O 1
ATOM 629 N N . ILE B 2 6 ? 22.835 -34.999 -0.936 1.00 69.38 87 ILE C N 1
ATOM 630 C CA . ILE B 2 6 ? 22.527 -35.123 0.483 1.00 59.39 87 ILE C CA 1
ATOM 631 C C . ILE B 2 6 ? 23.254 -36.315 1.087 1.00 57.12 87 ILE C C 1
ATOM 632 O O . ILE B 2 6 ? 23.750 -36.251 2.218 1.00 55.69 87 ILE C O 1
ATOM 637 N N . LYS B 2 7 ? 23.327 -37.421 0.349 1.00 52.88 88 LYS C N 1
ATOM 638 C CA . LYS B 2 7 ? 24.027 -38.596 0.855 1.00 52.50 88 LYS C CA 1
ATOM 639 C C . LYS B 2 7 ? 25.534 -38.383 0.841 1.00 64.43 88 LYS C C 1
ATOM 640 O O . LYS B 2 7 ? 26.221 -38.669 1.831 1.00 56.26 88 LYS C O 1
ATOM 646 N N . GLU B 2 8 ? 26.068 -37.894 -0.282 1.00 57.65 89 GLU C N 1
ATOM 647 C CA . GLU B 2 8 ? 27.492 -37.596 -0.359 1.00 57.32 89 GLU C CA 1
ATOM 648 C C . GLU B 2 8 ? 27.908 -36.641 0.746 1.00 53.10 89 GLU C C 1
ATOM 649 O O . GLU B 2 8 ? 28.984 -36.789 1.337 1.00 59.21 89 GLU C O 1
ATOM 655 N N . ASP B 2 9 ? 27.059 -35.660 1.049 1.00 50.34 90 ASP C N 1
ATOM 656 C CA . ASP B 2 9 ? 27.404 -34.685 2.075 1.00 53.64 90 ASP C CA 1
ATOM 657 C C . ASP B 2 9 ? 27.451 -35.320 3.457 1.00 53.77 90 ASP C C 1
ATOM 658 O O . ASP B 2 9 ? 28.330 -34.995 4.262 1.00 43.70 90 ASP C O 1
ATOM 663 N N . ALA B 2 10 ? 26.516 -36.226 3.751 1.00 56.53 91 ALA C N 1
ATOM 664 C CA . ALA B 2 10 ? 26.503 -36.867 5.062 1.00 51.95 91 ALA C CA 1
ATOM 665 C C . ALA B 2 10 ? 27.759 -37.699 5.279 1.00 44.22 91 ALA C C 1
ATOM 666 O O . ALA B 2 10 ? 28.335 -37.696 6.374 1.00 39.28 91 ALA C O 1
ATOM 668 N N . ASP B 2 11 ? 28.195 -38.421 4.247 1.00 44.02 92 ASP C N 1
ATOM 669 C CA . ASP B 2 11 ? 29.421 -39.201 4.358 1.00 41.64 92 ASP C CA 1
ATOM 670 C C . ASP B 2 11 ? 30.623 -38.304 4.610 1.00 47.06 92 ASP C C 1
ATOM 671 O O . ASP B 2 11 ? 31.477 -38.620 5.446 1.00 51.81 92 ASP C O 1
ATOM 676 N N . ASN B 2 12 ? 30.701 -37.173 3.904 1.00 48.28 93 ASN C N 1
ATOM 677 C CA . ASN B 2 12 ? 31.893 -36.335 3.990 1.00 54.31 93 ASN C CA 1
ATOM 678 C C . ASN B 2 12 ? 31.972 -35.615 5.328 1.00 48.15 93 ASN C C 1
ATOM 679 O O . ASN B 2 12 ? 33.049 -35.529 5.929 1.00 41.67 93 ASN C O 1
ATOM 684 N N . ALA B 2 13 ? 30.846 -35.081 5.805 1.00 46.83 94 ALA C N 1
ATOM 685 C CA . ALA B 2 13 ? 30.838 -34.444 7.115 1.00 40.97 94 ALA C CA 1
ATOM 686 C C . ALA B 2 13 ? 31.272 -35.422 8.195 1.00 43.78 94 ALA C C 1
ATOM 687 O O . ALA B 2 13 ? 32.026 -35.063 9.106 1.00 51.53 94 ALA C O 1
ATOM 689 N N . MET B 2 14 ? 30.802 -36.667 8.106 1.00 44.67 95 MET C N 1
ATOM 690 C CA . MET B 2 14 ? 31.196 -37.685 9.071 1.00 45.95 95 MET C CA 1
ATOM 691 C C . MET B 2 14 ? 32.694 -37.955 8.995 1.00 42.93 95 MET C C 1
ATOM 692 O O . MET B 2 14 ? 33.379 -38.025 10.023 1.00 38.43 95 MET C O 1
ATOM 697 N N . LEU B 2 15 ? 33.222 -38.111 7.780 1.00 43.28 96 LEU C N 1
ATOM 698 C CA . LEU B 2 15 ? 34.643 -38.406 7.639 1.00 42.29 96 LEU C CA 1
ATOM 699 C C . LEU B 2 15 ? 35.506 -37.206 7.998 1.00 36.04 96 LEU C C 1
ATOM 700 O O . LEU B 2 15 ? 36.624 -37.377 8.497 1.00 43.57 96 LEU C O 1
ATOM 705 N N . ASP B 2 16 ? 35.016 -35.989 7.752 1.00 39.86 97 ASP C N 1
ATOM 706 C CA . ASP B 2 16 ? 35.755 -34.812 8.191 1.00 49.10 97 ASP C CA 1
ATOM 707 C C . ASP B 2 16 ? 35.909 -34.796 9.701 1.00 50.50 97 ASP C C 1
ATOM 708 O O . ASP B 2 16 ? 36.865 -34.211 10.223 1.00 53.58 97 ASP C O 1
ATOM 713 N N . SER B 2 17 ? 34.981 -35.433 10.413 1.00 43.99 98 SER C N 1
ATOM 714 C CA . SER B 2 17 ? 35.049 -35.464 11.864 1.00 46.00 98 SER C CA 1
ATOM 715 C C . SER B 2 17 ? 36.071 -36.474 12.364 1.00 42.37 98 SER C C 1
ATOM 716 O O . SER B 2 17 ? 36.623 -36.296 13.455 1.00 45.56 98 SER C O 1
ATOM 719 N N . LEU B 2 18 ? 36.330 -37.536 11.599 1.00 41.40 99 LEU C N 1
ATOM 720 C CA . LEU B 2 18 ? 37.414 -38.448 11.951 1.00 44.75 99 LEU C CA 1
ATOM 721 C C . LEU B 2 18 ? 38.759 -37.917 11.483 1.00 48.16 99 LEU C C 1
ATOM 722 O O . LEU B 2 18 ? 39.782 -38.163 12.132 1.00 46.12 99 LEU C O 1
ATOM 727 N N . LEU B 2 19 ? 38.773 -37.202 10.357 1.00 53.09 100 LEU C N 1
ATOM 728 C CA . LEU B 2 19 ? 40.000 -36.573 9.885 1.00 44.67 100 LEU C CA 1
ATOM 729 C C . LEU B 2 19 ? 40.530 -35.590 10.916 1.00 49.39 100 LEU C C 1
ATOM 730 O O . LEU B 2 19 ? 41.724 -35.586 11.239 1.00 54.14 100 LEU C O 1
ATOM 735 N N . ALA B 2 20 ? 39.646 -34.747 11.450 1.00 49.27 101 ALA C N 1
ATOM 736 C CA . ALA B 2 20 ? 40.106 -33.691 12.338 1.00 51.78 101 ALA C CA 1
ATOM 737 C C . ALA B 2 20 ? 40.474 -34.238 13.707 1.00 62.39 101 ALA C C 1
ATOM 738 O O . ALA B 2 20 ? 41.321 -33.656 14.393 1.00 71.94 101 ALA C O 1
ATOM 740 N N . ASP B 2 21 ? 39.889 -35.359 14.104 1.00 59.38 102 ASP C N 1
ATOM 741 C CA . ASP B 2 21 ? 40.216 -35.942 15.395 1.00 54.72 102 ASP C CA 1
ATOM 742 C C . ASP B 2 21 ? 41.625 -36.517 15.366 1.00 58.59 102 ASP C C 1
ATOM 743 O O . ASP B 2 21 ? 41.893 -37.452 14.599 1.00 55.95 102 ASP C O 1
ATOM 748 N N . PRO B 2 22 ? 42.549 -35.999 16.176 1.00 57.08 103 PRO C N 1
ATOM 749 C CA . PRO B 2 22 ? 43.889 -36.588 16.231 1.00 60.08 103 PRO C CA 1
ATOM 750 C C . PRO B 2 22 ? 43.938 -37.859 17.048 1.00 60.71 103 PRO C C 1
ATOM 751 O O . PRO B 2 22 ? 44.971 -38.543 17.033 1.00 65.03 103 PRO C O 1
ATOM 755 N N . PHE B 2 23 ? 42.854 -38.196 17.745 1.00 58.22 104 PHE C N 1
ATOM 756 C CA . PHE B 2 23 ? 42.820 -39.339 18.646 1.00 68.63 104 PHE C CA 1
ATOM 757 C C . PHE B 2 23 ? 44.010 -39.298 19.596 1.00 74.18 104 PHE C C 1
ATOM 758 O O . PHE B 2 23 ? 44.741 -40.275 19.775 1.00 75.05 104 PHE C O 1
ATOM 766 N N . GLU B 2 24 ? 44.124 -38.180 20.246 1.00 80.37 105 GLU C N 1
ATOM 767 C CA . GLU B 2 24 ? 45.245 -37.918 21.061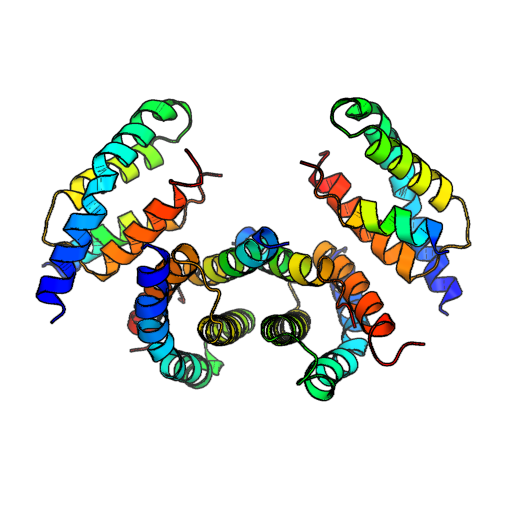 1.00 89.34 105 GLU C CA 1
ATOM 768 C C . GLU B 2 24 ? 45.191 -39.026 22.074 1.00 94.72 105 GLU C C 1
ATOM 769 O O . GLU B 2 24 ? 44.222 -39.117 22.783 1.00 97.03 105 GLU C O 1
ATOM 775 N N . ASN B 2 25 ? 46.247 -39.831 22.175 1.00 95.73 106 ASN C N 1
ATOM 776 C CA . ASN B 2 25 ? 46.339 -40.933 23.123 1.00 102.77 106 ASN C CA 1
ATOM 777 C C . ASN B 2 25 ? 47.415 -40.672 24.171 1.00 101.21 106 ASN C C 1
ATOM 778 O O . ASN B 2 25 ? 48.373 -41.436 24.291 1.00 100.94 106 ASN C O 1
ATOM 783 N N . SER C 1 4 ? 18.759 -19.059 29.274 1.00 108.92 16 SER A N 1
ATOM 784 C CA . SER C 1 4 ? 18.382 -20.345 29.846 1.00 111.61 16 SER A CA 1
ATOM 785 C C . SER C 1 4 ? 18.096 -21.335 28.727 1.00 109.48 16 SER A C 1
ATOM 786 O O . SER C 1 4 ? 17.510 -22.392 28.960 1.00 106.59 16 SER A O 1
ATOM 789 N N . MET C 1 5 ? 18.523 -20.986 27.510 1.00 114.37 17 MET A N 1
ATOM 790 C CA . MET C 1 5 ? 18.378 -21.896 26.377 1.00 114.25 17 MET A CA 1
ATOM 791 C C . MET C 1 5 ? 18.938 -23.275 26.701 1.00 103.00 17 MET A C 1
ATOM 792 O O . MET C 1 5 ? 18.355 -24.301 26.327 1.00 95.73 17 MET A O 1
ATOM 797 N N . LYS C 1 6 ? 20.077 -23.315 27.400 1.00 99.59 18 LYS A N 1
ATOM 798 C CA . LYS C 1 6 ? 20.783 -24.564 27.668 1.00 104.63 18 LYS A CA 1
ATOM 799 C C . LYS C 1 6 ? 19.952 -25.478 28.554 1.00 104.73 18 LYS A C 1
ATOM 800 O O . LYS C 1 6 ? 20.206 -26.677 28.648 1.00 104.25 18 LYS A O 1
ATOM 806 N N . GLU C 1 7 ? 18.960 -24.923 29.227 1.00 102.78 19 GLU A N 1
ATOM 807 C CA . GLU C 1 7 ? 17.999 -25.774 29.910 1.00 97.31 19 GLU A CA 1
ATOM 808 C C . GLU C 1 7 ? 17.052 -26.409 28.903 1.00 95.02 19 GLU A C 1
ATOM 809 O O . GLU C 1 7 ? 16.900 -27.636 28.867 1.00 95.52 19 GLU A O 1
ATOM 811 N N . LYS C 1 8 ? 16.461 -25.588 28.035 1.00 101.30 20 LYS A N 1
ATOM 812 C CA . LYS C 1 8 ? 15.400 -26.034 27.142 1.00 101.47 20 LYS A CA 1
ATOM 813 C C . LYS C 1 8 ? 15.847 -27.193 26.253 1.00 93.96 20 LYS A C 1
ATOM 814 O O . LYS C 1 8 ? 15.005 -27.858 25.645 1.00 93.44 20 LYS A O 1
ATOM 820 N N . VAL C 1 9 ? 17.146 -27.480 26.202 1.00 94.50 21 VAL A N 1
ATOM 821 C CA . VAL C 1 9 ? 17.641 -28.586 25.385 1.00 89.08 21 VAL A CA 1
ATOM 822 C C . VAL C 1 9 ? 17.581 -29.914 26.131 1.00 93.02 21 VAL A C 1
ATOM 823 O O . VAL C 1 9 ? 17.043 -30.898 25.615 1.00 89.91 21 VAL A O 1
ATOM 827 N N . LYS C 1 10 ? 18.114 -29.964 27.355 1.00 93.90 22 LYS A N 1
ATOM 828 C CA . LYS C 1 10 ? 18.211 -31.230 28.079 1.00 86.81 22 LYS A CA 1
ATOM 829 C C . LYS C 1 10 ? 16.838 -31.850 28.298 1.00 85.83 22 LYS A C 1
ATOM 830 O O . LYS C 1 10 ? 16.635 -33.043 28.044 1.00 91.21 22 LYS A O 1
ATOM 836 N N . ALA C 1 11 ? 15.882 -31.054 28.781 1.00 87.03 23 ALA A N 1
ATOM 837 C CA . ALA C 1 11 ? 14.532 -31.564 28.992 1.00 92.83 23 ALA A CA 1
ATOM 838 C C . ALA C 1 11 ? 13.958 -32.125 27.698 1.00 95.64 23 ALA A C 1
ATOM 839 O O . ALA C 1 11 ? 13.384 -33.221 27.674 1.00 98.63 23 ALA A O 1
ATOM 841 N N . LYS C 1 12 ? 14.117 -31.387 26.602 1.00 90.79 24 LYS A N 1
ATOM 842 C CA . LYS C 1 12 ? 13.661 -31.875 25.308 1.00 86.37 24 LYS A CA 1
ATOM 843 C C . LYS C 1 12 ? 14.462 -33.084 24.865 1.00 88.14 24 LYS A C 1
ATOM 844 O O . LYS C 1 12 ? 13.939 -33.973 24.183 1.00 84.64 24 LYS A O 1
ATOM 850 N N . LEU C 1 13 ? 15.739 -33.123 25.232 1.00 80.40 25 LEU A N 1
ATOM 851 C CA . LEU C 1 13 ? 16.593 -34.248 24.898 1.00 83.71 25 LEU A CA 1
ATOM 852 C C . LEU C 1 13 ? 16.006 -35.526 25.475 1.00 84.00 25 LEU A C 1
ATOM 853 O O . LEU C 1 13 ? 15.550 -36.391 24.721 1.00 87.16 25 LEU A O 1
ATOM 858 N N . VAL C 1 14 ? 15.977 -35.647 26.803 1.00 85.62 26 VAL A N 1
ATOM 859 C CA . VAL C 1 14 ? 15.645 -36.937 27.396 1.00 84.55 26 VAL A CA 1
ATOM 860 C C . VAL C 1 14 ? 14.161 -37.258 27.248 1.00 84.30 26 VAL A C 1
ATOM 861 O O . VAL C 1 14 ? 13.761 -38.418 27.424 1.00 88.95 26 VAL A O 1
ATOM 865 N N . GLU C 1 15 ? 13.324 -36.272 26.896 1.00 77.90 27 GLU A N 1
ATOM 866 C CA . GLU C 1 15 ? 11.958 -36.608 26.502 1.00 78.32 27 GLU A CA 1
ATOM 867 C C . GLU C 1 15 ? 11.888 -36.971 25.021 1.00 86.30 27 GLU A C 1
ATOM 868 O O . GLU C 1 15 ? 10.881 -37.517 24.563 1.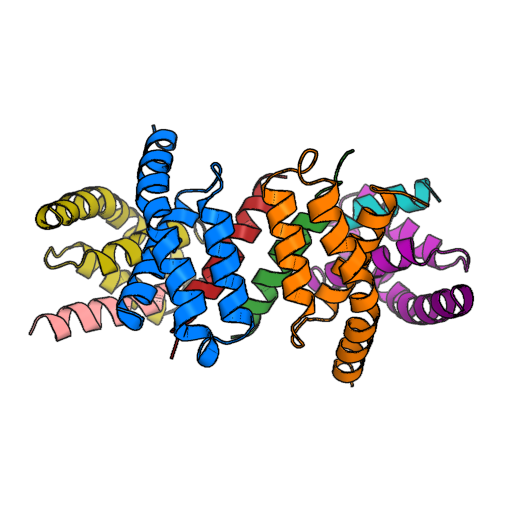00 95.74 27 GLU A O 1
ATOM 874 N N . ILE C 1 16 ? 12.955 -36.711 24.266 1.00 85.60 28 ILE A N 1
ATOM 875 C CA . ILE C 1 16 ? 13.113 -37.310 22.939 1.00 83.19 28 ILE A CA 1
ATOM 876 C C . ILE C 1 16 ? 13.853 -38.642 23.024 1.00 76.77 28 ILE A C 1
ATOM 877 O O . ILE C 1 16 ? 13.493 -39.607 22.342 1.00 74.20 28 ILE A O 1
ATOM 882 N N . ARG C 1 17 ? 14.870 -38.716 23.885 1.00 68.11 29 ARG A N 1
ATOM 883 C CA . ARG C 1 17 ? 15.693 -39.901 24.107 1.00 72.25 29 ARG A CA 1
ATOM 884 C C . ARG C 1 17 ? 14.866 -41.103 24.559 1.00 77.56 29 ARG A C 1
ATOM 885 O O . ARG C 1 17 ? 15.389 -42.206 24.742 1.00 72.10 29 ARG A O 1
ATOM 893 N N . LYS C 1 18 ? 13.582 -40.861 24.796 1.00 73.10 30 LYS A N 1
ATOM 894 C CA . LYS C 1 18 ? 12.617 -41.922 25.049 1.00 77.73 30 LYS A CA 1
ATOM 895 C C . LYS C 1 18 ? 12.407 -42.810 23.824 1.00 77.92 30 LYS A C 1
ATOM 896 O O . LYS C 1 18 ? 12.265 -44.028 23.938 1.00 77.48 30 LYS A O 1
ATOM 902 N N . PHE C 1 19 ? 12.372 -42.179 22.653 1.00 71.21 31 PHE A N 1
ATOM 903 C CA . PHE C 1 19 ? 11.928 -42.819 21.424 1.00 70.00 31 PHE A CA 1
ATOM 904 C C . PHE C 1 19 ? 12.919 -43.851 20.910 1.00 64.01 31 PHE A C 1
ATOM 905 O O . PHE C 1 19 ? 12.630 -44.514 19.907 1.00 65.64 31 PHE A O 1
ATOM 913 N N . VAL 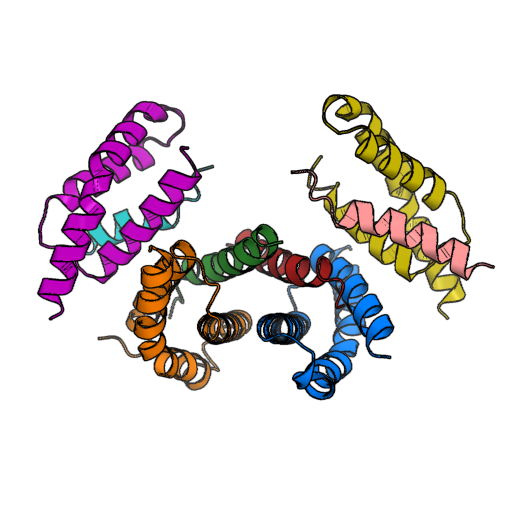C 1 20 ? 14.067 -43.992 21.567 1.00 61.32 32 VAL A N 1
ATOM 914 C CA . VAL C 1 20 ? 15.131 -44.888 21.129 1.00 55.69 32 VAL A CA 1
ATOM 915 C C . VAL C 1 20 ? 14.620 -46.314 20.952 1.00 69.88 32 VAL A C 1
ATOM 916 O O . VAL C 1 20 ? 14.787 -46.874 19.856 1.00 65.20 32 VAL A O 1
ATOM 920 N N . PRO C 1 21 ? 14.003 -46.949 21.964 1.00 69.37 33 PRO A N 1
ATOM 921 C CA . PRO C 1 21 ? 13.602 -48.352 21.769 1.00 51.88 33 PRO A CA 1
ATOM 922 C C . PRO C 1 21 ? 12.661 -48.530 20.602 1.00 58.17 33 PRO A C 1
ATOM 923 O O . PRO C 1 21 ? 12.720 -49.556 19.915 1.00 57.03 33 PRO A O 1
ATOM 927 N N . PHE C 1 22 ? 11.787 -47.550 20.360 1.00 57.94 34 PHE A N 1
ATOM 928 C CA . PHE C 1 22 ? 10.946 -47.599 19.171 1.00 58.49 34 PHE A CA 1
ATOM 929 C C . PHE C 1 22 ? 11.792 -47.605 17.907 1.00 57.92 34 PHE A C 1
ATOM 930 O O . PHE C 1 22 ? 11.501 -48.344 16.961 1.00 64.56 34 PHE A O 1
ATOM 938 N N . ILE C 1 23 ? 12.858 -46.806 17.884 1.00 51.21 35 ILE A N 1
ATOM 939 C CA . ILE C 1 23 ? 13.665 -46.685 16.675 1.00 58.70 35 ILE A CA 1
ATOM 940 C C . ILE C 1 23 ? 14.429 -47.977 16.410 1.00 58.13 35 ILE A C 1
ATOM 941 O O . ILE C 1 23 ? 14.447 -48.482 15.281 1.00 51.58 35 ILE A O 1
ATOM 946 N N . ARG C 1 24 ? 15.075 -48.530 17.442 1.00 53.23 36 ARG A N 1
ATOM 947 C CA . ARG C 1 24 ? 15.701 -49.840 17.296 1.00 53.97 36 ARG A CA 1
ATOM 948 C C . ARG C 1 24 ? 14.687 -50.868 16.818 1.00 63.90 36 ARG A C 1
ATOM 949 O O . ARG C 1 24 ? 14.939 -51.610 15.862 1.00 65.71 36 ARG A O 1
ATOM 957 N N . ARG C 1 25 ? 13.522 -50.911 17.472 1.00 57.90 37 ARG A N 1
ATOM 958 C CA . ARG C 1 25 ? 12.481 -51.860 17.096 1.00 54.84 37 ARG A CA 1
ATOM 959 C C . ARG C 1 25 ? 12.113 -51.721 15.624 1.00 58.21 37 ARG A C 1
ATOM 960 O O . ARG C 1 25 ? 11.993 -52.720 14.908 1.00 61.17 37 ARG A O 1
ATOM 968 N N . VAL C 1 26 ? 11.931 -50.485 15.154 1.00 53.41 38 VAL A N 1
ATOM 969 C CA . VAL C 1 26 ? 11.644 -50.263 13.738 1.00 60.89 38 VAL A CA 1
ATOM 970 C C . VAL C 1 26 ? 12.767 -50.820 12.877 1.00 60.29 38 VAL A C 1
ATOM 971 O O . VAL C 1 26 ? 12.540 -51.631 11.971 1.00 62.40 38 VAL A O 1
ATOM 975 N N . ARG C 1 27 ? 13.998 -50.389 13.158 1.00 57.23 39 ARG A N 1
ATOM 976 C CA . ARG C 1 27 ? 15.148 -50.769 12.347 1.00 63.91 39 ARG A CA 1
ATOM 977 C C . ARG C 1 27 ? 15.263 -52.277 12.193 1.00 66.64 39 ARG A C 1
ATOM 978 O O . ARG C 1 27 ? 15.775 -52.765 11.178 1.00 73.13 39 ARG A O 1
ATOM 986 N N . ILE C 1 28 ? 14.777 -53.025 13.177 1.00 59.08 40 ILE A N 1
ATOM 987 C CA . ILE C 1 28 ? 14.827 -54.479 13.161 1.00 66.25 40 ILE A CA 1
ATOM 988 C C . ILE C 1 28 ? 13.569 -55.041 12.513 1.00 73.29 40 ILE A C 1
ATOM 989 O O . ILE C 1 28 ? 13.647 -55.867 11.595 1.00 71.33 40 ILE A O 1
ATOM 994 N N . ASP C 1 29 ? 12.400 -54.591 12.985 1.00 67.48 41 ASP A N 1
ATOM 995 C CA . ASP C 1 29 ? 11.138 -55.176 12.538 1.00 67.10 41 ASP A CA 1
ATOM 996 C C . ASP C 1 29 ? 10.940 -55.050 11.038 1.00 63.43 41 ASP A C 1
ATOM 997 O O . ASP C 1 29 ? 10.202 -55.841 10.442 1.00 66.04 41 ASP A O 1
ATOM 1002 N N . PHE C 1 30 ? 11.579 -54.065 10.411 1.00 63.76 42 PHE A N 1
ATOM 1003 C CA . PHE C 1 30 ? 11.387 -53.801 8.991 1.00 63.66 42 PHE A CA 1
ATOM 1004 C C . PHE C 1 30 ? 12.672 -53.983 8.203 1.00 67.57 42 PHE A C 1
ATOM 1005 O O . PHE C 1 30 ? 12.816 -53.420 7.113 1.00 66.56 42 PHE A O 1
ATOM 1013 N N . GLN C 1 31 ? 13.595 -54.783 8.735 1.00 63.02 43 GLN A N 1
ATOM 1014 C CA . GLN C 1 31 ? 14.898 -54.987 8.119 1.00 64.32 43 GLN A CA 1
ATOM 1015 C C . GLN C 1 31 ? 14.808 -55.371 6.649 1.00 58.42 43 GLN A C 1
ATOM 1016 O O . GLN C 1 31 ? 15.774 -55.171 5.906 1.00 69.20 43 GLN A O 1
ATOM 1022 N N . ASP C 1 32 ? 13.671 -55.909 6.209 1.00 63.63 44 ASP A N 1
ATOM 1023 C CA . ASP C 1 32 ? 13.557 -56.385 4.838 1.00 61.96 44 ASP A CA 1
ATOM 1024 C C . ASP C 1 32 ? 13.152 -55.296 3.858 1.00 61.30 44 ASP A C 1
ATOM 1025 O O . ASP C 1 32 ? 13.333 -55.475 2.649 1.00 66.71 44 ASP A O 1
ATOM 1030 N N . THR C 1 33 ? 12.595 -54.185 4.336 1.00 60.13 45 THR A N 1
ATOM 1031 C CA . THR C 1 33 ? 12.254 -53.084 3.451 1.00 69.60 45 THR A CA 1
ATOM 1032 C C . THR C 1 33 ? 13.169 -51.883 3.609 1.00 67.87 45 THR A C 1
ATOM 1033 O O . THR C 1 33 ? 13.249 -51.061 2.690 1.00 73.17 45 THR A O 1
ATOM 1037 N N . LEU C 1 34 ? 13.849 -51.757 4.742 1.00 57.39 46 LEU A N 1
ATOM 1038 C CA . LEU C 1 34 ? 14.860 -50.725 4.882 1.00 61.40 46 LEU A CA 1
ATOM 1039 C C . LEU C 1 34 ? 16.021 -51.007 3.940 1.00 58.70 46 LEU A C 1
ATOM 1040 O O . LEU C 1 34 ? 16.472 -52.148 3.811 1.00 66.27 46 LEU A O 1
ATOM 1045 N N . SER C 1 35 ? 16.497 -49.966 3.269 1.00 55.54 47 SER A N 1
ATOM 1046 C CA . SER C 1 35 ? 17.728 -50.109 2.514 1.00 53.06 47 SER A CA 1
ATOM 1047 C C . SER C 1 35 ? 18.918 -50.147 3.466 1.00 51.75 47 SER A C 1
ATOM 1048 O O . SER C 1 35 ? 18.827 -49.756 4.634 1.00 56.27 47 SER A O 1
ATOM 1051 N N . LYS C 1 36 ? 20.045 -50.638 2.946 1.00 50.43 48 LYS A N 1
ATOM 1052 C CA . LYS C 1 36 ? 21.275 -50.715 3.727 1.00 38.12 48 LYS A CA 1
ATOM 1053 C C . LYS C 1 36 ? 21.581 -49.387 4.408 1.00 45.70 48 LYS A C 1
ATOM 1054 O O . LYS C 1 36 ? 21.823 -49.332 5.620 1.00 48.26 48 LYS A O 1
ATOM 1060 N N . VAL C 1 37 ? 21.550 -48.297 3.642 1.00 41.73 49 VAL A N 1
ATOM 1061 C CA . VAL C 1 37 ? 21.981 -47.012 4.178 1.00 43.74 49 VAL A CA 1
ATOM 1062 C C . VAL C 1 37 ? 20.915 -46.421 5.095 1.00 50.56 49 VAL A C 1
ATOM 1063 O O . VAL C 1 37 ? 21.235 -45.699 6.048 1.00 47.97 49 VAL A O 1
ATOM 1067 N N . GLN C 1 38 ? 19.636 -46.711 4.828 1.00 49.37 50 GLN A N 1
ATOM 1068 C CA . GLN C 1 38 ? 18.583 -46.326 5.764 1.00 39.62 50 GLN A CA 1
ATOM 1069 C C . GLN C 1 38 ? 18.836 -46.946 7.130 1.00 47.05 50 GLN A C 1
ATOM 1070 O O . GLN C 1 38 ? 18.723 -46.278 8.164 1.00 46.47 50 GLN A O 1
ATOM 1076 N N . GLY C 1 39 ? 19.198 -48.229 7.145 1.00 42.41 51 GLY A N 1
ATOM 1077 C CA . GLY C 1 39 ? 19.569 -48.866 8.395 1.00 38.81 51 GLY A CA 1
ATOM 1078 C C . GLY C 1 39 ? 20.713 -48.164 9.099 1.00 44.77 51 GLY A C 1
ATOM 1079 O O . GLY C 1 39 ? 20.721 -48.056 10.326 1.00 50.91 51 GLY A O 1
ATOM 1080 N N . HIS C 1 40 ? 21.692 -47.670 8.335 1.00 41.56 52 HIS A N 1
ATOM 1081 C CA . HIS C 1 40 ? 22.861 -47.052 8.953 1.00 44.71 52 HIS A CA 1
ATOM 1082 C C . HIS C 1 40 ? 22.495 -45.756 9.661 1.00 45.34 52 HIS A C 1
ATOM 1083 O O . HIS C 1 40 ? 23.013 -45.464 10.746 1.00 43.75 52 HIS A O 1
ATOM 1090 N N . ARG C 1 41 ? 21.591 -44.972 9.066 1.00 41.98 53 ARG A N 1
ATOM 1091 C CA . ARG C 1 41 ? 21.239 -43.676 9.635 1.00 50.79 53 ARG A CA 1
ATOM 1092 C C . ARG C 1 41 ? 20.464 -43.823 10.934 1.00 45.84 53 ARG A C 1
ATOM 1093 O O . ARG C 1 41 ? 20.735 -43.105 11.903 1.00 46.67 53 ARG A O 1
ATOM 1101 N N . LEU C 1 42 ? 19.494 -44.740 10.972 1.00 43.84 54 LEU A N 1
ATOM 1102 C CA . LEU C 1 42 ? 18.768 -44.995 12.212 1.00 47.70 54 LEU A CA 1
ATOM 1103 C C . LEU C 1 42 ? 19.717 -45.472 13.301 1.00 43.00 54 LEU A C 1
ATOM 1104 O O . LEU C 1 42 ? 19.671 -44.989 14.440 1.00 45.84 54 LEU A O 1
ATOM 1109 N N . ASP C 1 43 ? 20.593 -46.421 12.962 1.00 44.70 55 ASP A N 1
ATOM 1110 C CA . ASP C 1 43 ? 21.654 -46.815 13.879 1.00 49.51 55 ASP A CA 1
ATOM 1111 C C . ASP C 1 43 ? 22.429 -45.606 14.380 1.00 48.28 55 ASP A C 1
ATOM 1112 O O . ASP C 1 43 ? 22.817 -45.546 15.552 1.00 51.21 55 ASP A O 1
ATOM 1117 N N . ALA C 1 44 ? 22.662 -44.633 13.500 1.00 47.89 56 ALA A N 1
ATOM 1118 C CA . ALA C 1 44 ? 23.400 -43.439 13.886 1.00 52.07 56 ALA A CA 1
ATOM 1119 C C . ALA C 1 44 ? 22.527 -42.443 14.634 1.00 44.49 56 ALA A C 1
ATOM 1120 O O . ALA C 1 44 ? 23.035 -41.693 15.475 1.00 45.27 56 ALA A O 1
ATOM 1122 N N . LEU C 1 45 ? 21.230 -42.398 14.328 1.00 45.52 57 LEU A N 1
ATOM 1123 C CA . LEU C 1 45 ? 20.313 -41.594 15.127 1.00 50.85 57 LEU A CA 1
ATOM 1124 C C . LEU C 1 45 ? 20.278 -42.093 16.567 1.00 51.71 57 LEU A C 1
ATOM 1125 O O . LEU C 1 45 ? 20.369 -41.303 17.515 1.00 48.61 57 LEU A O 1
ATOM 1130 N N . VAL C 1 46 ? 20.161 -43.413 16.744 1.00 48.92 58 VAL A N 1
ATOM 1131 C CA . VAL C 1 46 ? 20.158 -43.998 18.083 1.00 55.42 58 VAL A CA 1
ATOM 1132 C C . VAL C 1 46 ? 21.427 -43.614 18.831 1.00 47.93 58 VAL A C 1
ATOM 1133 O O . VAL C 1 46 ? 21.382 -43.166 19.984 1.00 50.88 58 VAL A O 1
ATOM 1137 N N . ASN C 1 47 ? 22.580 -43.788 18.182 1.00 46.93 59 ASN A N 1
ATOM 1138 C CA . ASN C 1 47 ? 23.847 -43.419 18.799 1.00 47.28 59 ASN A CA 1
ATOM 1139 C C . ASN C 1 47 ? 23.924 -41.928 19.102 1.00 53.52 59 ASN A C 1
ATOM 1140 O O . ASN C 1 47 ? 24.640 -41.527 20.026 1.00 55.08 59 ASN A O 1
ATOM 1145 N N . LEU C 1 48 ? 23.188 -41.101 18.361 1.00 45.31 60 LEU A N 1
ATOM 1146 C CA . LEU C 1 48 ? 23.173 -39.667 18.622 1.00 49.14 60 LEU A CA 1
ATOM 1147 C C . LEU C 1 48 ? 22.370 -39.345 19.879 1.00 56.94 60 LEU A C 1
ATOM 1148 O O . LEU C 1 48 ? 22.867 -38.684 20.798 1.00 55.44 60 LEU A O 1
ATOM 1153 N N . LEU C 1 49 ? 21.126 -39.826 19.938 1.00 58.88 61 LEU A N 1
ATOM 1154 C CA . LEU C 1 49 ? 20.245 -39.536 21.064 1.00 56.77 61 LEU A CA 1
ATOM 1155 C C . LEU C 1 49 ? 20.825 -39.981 22.398 1.00 53.31 61 LEU A C 1
ATOM 1156 O O . LEU C 1 49 ? 20.346 -39.542 23.448 1.00 63.08 61 LEU A O 1
ATOM 1161 N N . ASP C 1 50 ? 21.841 -40.838 22.388 1.00 57.26 62 ASP A N 1
ATOM 1162 C CA . ASP C 1 50 ? 22.499 -41.227 23.623 1.00 60.11 62 ASP A CA 1
ATOM 1163 C C . ASP C 1 50 ? 23.544 -40.216 24.068 1.00 67.90 62 ASP A C 1
ATOM 1164 O O . ASP C 1 50 ? 23.998 -40.277 25.216 1.00 76.34 62 ASP A O 1
ATOM 1169 N N . ARG C 1 51 ? 23.939 -39.298 23.194 1.00 65.30 63 ARG A N 1
ATOM 1170 C CA . ARG C 1 51 ? 24.902 -38.282 23.577 1.00 67.96 63 ARG A CA 1
ATOM 1171 C C . ARG C 1 51 ? 24.215 -37.181 24.375 1.00 71.57 63 ARG A C 1
ATOM 1172 O O . ARG C 1 51 ? 22.994 -37.010 24.326 1.00 73.93 63 ARG A O 1
ATOM 1180 N N . GLU C 1 52 ? 25.025 -36.426 25.116 1.00 69.34 64 GLU A N 1
ATOM 1181 C CA . GLU C 1 52 ? 24.528 -35.306 25.899 1.00 69.33 64 GLU A CA 1
ATOM 1182 C C . GLU C 1 52 ? 24.739 -33.958 25.223 1.00 69.36 64 GLU A C 1
ATOM 1183 O O . GLU C 1 52 ? 24.113 -32.976 25.634 1.00 73.20 64 GLU A O 1
ATOM 1185 N N . ASP C 1 53 ? 25.581 -33.885 24.193 1.00 64.56 65 ASP A N 1
ATOM 1186 C CA . ASP C 1 53 ? 25.953 -32.613 23.575 1.00 71.58 65 ASP A CA 1
ATOM 1187 C C . ASP C 1 53 ? 25.213 -32.352 22.269 1.00 64.90 65 ASP A C 1
ATOM 1188 O O . ASP C 1 53 ? 25.770 -31.744 21.351 1.00 71.45 65 ASP A O 1
ATOM 1193 N N . VAL C 1 54 ? 23.971 -32.814 22.143 1.00 63.16 66 VAL A N 1
ATOM 1194 C CA . VAL C 1 54 ? 23.185 -32.530 20.951 1.00 60.13 66 VAL A CA 1
ATOM 1195 C C . VAL C 1 54 ? 22.720 -31.077 21.003 1.00 62.74 66 VAL A C 1
ATOM 1196 O O . VAL C 1 54 ? 22.675 -30.451 22.064 1.00 72.20 66 VAL A O 1
ATOM 1200 N N . SER C 1 55 ? 22.405 -30.522 19.836 1.00 59.63 67 SER A N 1
ATOM 1201 C CA . SER C 1 55 ? 21.973 -29.142 19.713 1.00 57.37 67 SER A CA 1
ATOM 1202 C C . SER C 1 55 ? 20.492 -29.088 19.366 1.00 72.88 67 SER A C 1
ATOM 1203 O O . SER C 1 55 ? 19.961 -29.978 18.695 1.00 73.83 67 SER A O 1
ATOM 1206 N N . MET C 1 56 ? 19.836 -28.019 19.826 1.00 78.11 68 MET A N 1
ATOM 1207 C CA . MET C 1 56 ? 18.396 -27.872 19.623 1.00 76.96 68 MET A CA 1
ATOM 1208 C C . MET C 1 56 ? 18.007 -27.956 18.154 1.00 73.58 68 MET A C 1
ATOM 1209 O O . MET C 1 56 ? 16.943 -28.486 17.814 1.00 75.53 68 MET A O 1
ATOM 1214 N N . SER C 1 57 ? 18.848 -27.417 17.271 1.00 71.89 69 SER A N 1
ATOM 1215 C CA . SER C 1 57 ? 18.619 -27.557 15.836 1.00 75.65 69 SER A CA 1
ATOM 1216 C C . SER C 1 57 ? 18.639 -29.024 15.422 1.00 75.19 69 SER A C 1
ATOM 1217 O O . SER C 1 57 ? 17.781 -29.485 14.656 1.00 67.42 69 SER A O 1
ATOM 1220 N N . SER C 1 58 ? 19.636 -29.767 15.908 1.00 66.11 70 SER A N 1
ATOM 1221 C CA . SER C 1 58 ? 19.650 -31.210 15.709 1.00 70.52 70 SER A CA 1
ATOM 1222 C C . SER C 1 58 ? 18.423 -31.861 16.333 1.00 72.35 70 SER A C 1
ATOM 1223 O O . SER C 1 58 ? 17.853 -32.801 15.767 1.00 69.84 70 SER A O 1
ATOM 1226 N N . LEU C 1 59 ? 17.999 -31.373 17.500 1.00 73.10 71 LEU A N 1
ATOM 1227 C CA . LEU C 1 59 ? 16.868 -31.990 18.182 1.00 66.74 71 LEU A CA 1
ATOM 1228 C C . LEU C 1 59 ? 15.563 -31.700 17.459 1.00 67.08 71 LEU A C 1
ATOM 1229 O O . LEU C 1 59 ? 14.738 -32.601 17.265 1.00 71.90 71 LEU A O 1
ATOM 1234 N N . ASN C 1 60 ? 15.352 -30.442 17.064 1.00 65.59 72 ASN A N 1
ATOM 1235 C CA . ASN C 1 60 ? 14.130 -30.099 16.349 1.00 72.11 72 ASN A CA 1
ATOM 1236 C C . ASN C 1 60 ? 13.971 -30.938 15.091 1.00 69.31 72 ASN A C 1
ATOM 1237 O O . ASN C 1 60 ? 12.846 -31.290 14.717 1.00 67.82 72 ASN A O 1
ATOM 1242 N N . LYS C 1 61 ? 15.081 -31.270 14.433 1.00 67.60 73 LYS A N 1
ATOM 1243 C CA . LYS C 1 61 ? 15.020 -32.120 13.250 1.00 64.28 73 LYS A CA 1
ATOM 1244 C C . LYS C 1 61 ? 14.601 -33.534 13.615 1.00 62.28 73 LYS A C 1
ATOM 1245 O O . LYS C 1 61 ? 13.829 -34.171 12.889 1.00 64.34 73 LYS A O 1
ATOM 1251 N N . ILE C 1 62 ? 15.113 -34.038 14.736 1.00 55.71 74 ILE A N 1
ATOM 1252 C CA . ILE C 1 62 ? 14.810 -35.397 15.155 1.00 57.40 74 ILE A CA 1
ATOM 1253 C C . ILE C 1 62 ? 13.324 -35.551 15.447 1.00 62.50 74 ILE A C 1
ATOM 1254 O O . ILE C 1 62 ? 12.721 -36.583 15.130 1.00 63.58 74 ILE A O 1
ATOM 1259 N N . GLU C 1 63 ? 12.702 -34.528 16.037 1.00 59.78 75 GLU A N 1
AT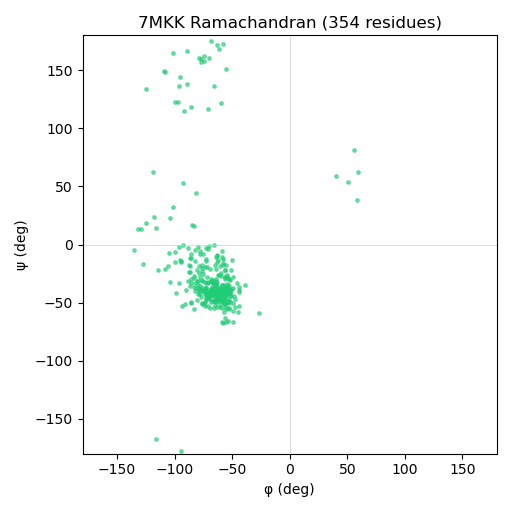OM 1260 C CA . GLU C 1 63 ? 11.270 -34.626 16.304 1.00 71.48 75 GLU A CA 1
ATOM 1261 C C . GLU C 1 63 ? 10.465 -34.715 15.023 1.00 63.03 75 GLU A C 1
ATOM 1262 O O . GLU C 1 63 ? 9.356 -35.258 15.025 1.00 70.45 75 GLU A O 1
ATOM 1268 N N . VAL C 1 64 ? 10.962 -34.119 13.941 1.00 57.61 76 VAL A N 1
ATOM 1269 C CA . VAL C 1 64 ? 10.275 -34.267 12.666 1.00 57.57 76 VAL A CA 1
ATOM 1270 C C . VAL C 1 64 ? 10.496 -35.666 12.112 1.00 58.98 76 VAL A C 1
ATOM 1271 O O . VAL C 1 64 ? 9.577 -36.286 11.563 1.00 61.42 76 VAL A O 1
ATOM 1275 N N . ILE C 1 65 ? 11.719 -36.182 12.244 1.00 59.62 77 ILE A N 1
ATOM 1276 C CA . ILE C 1 65 ? 12.053 -37.491 11.695 1.00 59.64 77 ILE A CA 1
ATOM 1277 C C . ILE C 1 65 ? 11.244 -38.585 12.375 1.00 66.18 77 ILE A C 1
ATOM 1278 O O . ILE C 1 65 ? 10.891 -39.592 11.749 1.00 60.22 77 ILE A O 1
ATOM 1283 N N . ILE C 1 66 ? 10.915 -38.399 13.651 1.00 65.89 78 ILE A N 1
ATOM 1284 C CA . ILE C 1 66 ? 10.227 -39.448 14.390 1.00 60.74 78 ILE A CA 1
ATOM 1285 C C . ILE C 1 66 ? 8.723 -39.415 14.148 1.00 65.60 78 ILE A C 1
ATOM 1286 O O . ILE C 1 66 ? 8.061 -40.457 14.223 1.00 63.63 78 ILE A O 1
ATOM 1291 N N . ASP C 1 67 ? 8.152 -38.243 13.858 1.00 62.60 79 ASP A N 1
ATOM 1292 C CA . ASP C 1 67 ? 6.765 -38.213 13.407 1.00 66.76 79 ASP A CA 1
ATOM 1293 C C . ASP C 1 67 ? 6.596 -39.047 12.147 1.00 63.88 79 ASP A C 1
ATOM 1294 O O . ASP C 1 67 ? 5.676 -39.866 12.048 1.00 73.04 79 ASP A O 1
ATOM 1299 N N . LYS C 1 68 ? 7.497 -38.864 11.180 1.00 62.32 80 LYS A N 1
ATOM 1300 C CA . LYS C 1 68 ? 7.413 -39.611 9.932 1.00 68.68 80 LYS A CA 1
ATOM 1301 C C . LYS C 1 68 ? 7.635 -41.100 10.159 1.00 66.95 80 LYS A C 1
ATOM 1302 O O . LYS C 1 68 ? 7.001 -41.934 9.502 1.00 64.79 80 LYS A O 1
ATOM 1308 N N . LEU C 1 69 ? 8.539 -41.457 11.074 1.00 55.90 81 LEU A N 1
ATOM 1309 C CA . LEU C 1 69 ? 8.739 -42.866 11.392 1.00 65.46 81 LEU A CA 1
ATOM 1310 C C . LEU C 1 69 ? 7.488 -43.462 12.027 1.00 73.68 81 LEU A C 1
ATOM 1311 O O . LEU C 1 69 ? 7.025 -44.537 11.626 1.00 70.37 81 LEU A O 1
ATOM 1316 N N . ARG C 1 70 ? 6.931 -42.774 13.028 1.00 68.40 82 ARG A N 1
ATOM 1317 C CA . ARG C 1 70 ? 5.667 -43.200 13.620 1.00 68.50 82 ARG A CA 1
ATOM 1318 C C . ARG C 1 70 ? 4.576 -43.294 12.563 1.00 69.79 82 ARG A C 1
ATOM 1319 O O . ARG C 1 70 ? 3.870 -44.304 12.468 1.00 71.87 82 ARG A O 1
ATOM 1327 N N . THR C 1 71 ? 4.429 -42.243 11.754 1.00 62.51 83 THR A N 1
ATOM 1328 C CA . THR C 1 71 ? 3.408 -42.231 10.711 1.00 71.75 83 THR A CA 1
ATOM 1329 C C . THR C 1 71 ? 3.529 -43.440 9.792 1.00 68.36 83 THR A C 1
ATOM 1330 O O . THR C 1 71 ? 2.519 -44.039 9.404 1.00 78.89 83 THR A O 1
ATOM 1334 N N . ARG C 1 72 ? 4.755 -43.823 9.442 1.00 66.44 84 ARG A N 1
ATOM 1335 C CA . ARG C 1 72 ? 4.961 -44.872 8.455 1.00 70.72 84 ARG A CA 1
ATOM 1336 C C . ARG C 1 72 ? 5.265 -46.234 9.058 1.00 68.04 84 ARG A C 1
ATOM 1337 O O . ARG C 1 72 ? 5.340 -47.214 8.311 1.00 70.09 84 ARG A O 1
ATOM 1345 N N . PHE C 1 73 ? 5.447 -46.330 10.373 1.00 72.42 85 PHE A N 1
ATOM 1346 C CA . PHE C 1 73 ? 5.686 -47.625 10.992 1.00 76.82 85 PHE A CA 1
ATOM 1347 C C . PHE C 1 73 ? 4.805 -47.861 12.217 1.00 77.92 85 PHE A C 1
ATOM 1348 O O . PHE C 1 73 ? 5.055 -48.806 12.976 1.00 74.58 85 PHE A O 1
ATOM 1356 N N . ASN C 1 74 ? 3.775 -47.044 12.413 1.00 80.59 86 ASN A N 1
ATOM 1357 C CA . ASN C 1 74 ? 2.767 -47.275 13.442 1.00 78.92 86 ASN A CA 1
ATOM 1358 C C . ASN C 1 74 ? 1.374 -46.991 12.882 1.00 78.88 86 ASN A C 1
ATOM 1359 O O . ASN C 1 74 ? 1.132 -47.137 11.682 1.00 79.31 86 ASN A O 1
ATOM 1364 N N . GLU D 2 3 ? 37.409 -27.667 17.633 1.00 91.69 84 GLU D N 1
ATOM 1365 C CA . GLU D 2 3 ? 36.788 -28.424 16.550 1.00 89.35 84 GLU D CA 1
ATOM 1366 C C . GLU D 2 3 ? 35.284 -28.614 16.708 1.00 90.89 84 GLU D C 1
ATOM 1367 O O . GLU D 2 3 ? 34.763 -29.668 16.347 1.00 83.90 84 GLU D O 1
ATOM 1373 N N . PRO D 2 4 ? 34.569 -27.605 17.222 1.00 89.65 85 PRO D N 1
ATOM 1374 C CA . PRO D 2 4 ? 33.200 -27.857 17.682 1.00 85.27 85 PRO D CA 1
ATOM 1375 C C . PRO D 2 4 ? 32.166 -27.716 16.577 1.00 80.82 85 PRO D C 1
ATOM 1376 O O . PRO D 2 4 ? 31.032 -28.190 16.706 1.00 79.38 85 PRO D O 1
ATOM 1380 N N . LYS D 2 5 ? 32.549 -27.049 15.490 1.00 72.71 86 LYS D N 1
ATOM 1381 C CA . LYS D 2 5 ? 31.651 -26.836 14.365 1.00 67.27 86 LYS D CA 1
ATOM 1382 C C . LYS D 2 5 ? 31.634 -28.042 13.437 1.00 70.51 86 LYS D C 1
ATOM 1383 O O . LYS D 2 5 ? 30.627 -28.299 12.768 1.00 61.32 86 LYS D O 1
ATOM 1389 N N . ILE D 2 6 ? 32.734 -28.792 13.406 1.00 67.35 87 ILE D N 1
ATOM 1390 C CA . ILE D 2 6 ? 32.785 -30.033 12.644 1.00 61.61 87 ILE D CA 1
ATOM 1391 C C . ILE D 2 6 ? 31.847 -31.073 13.244 1.00 63.34 87 ILE D C 1
ATOM 1392 O O . ILE D 2 6 ? 31.156 -31.798 12.518 1.00 64.26 87 ILE D O 1
ATOM 1397 N N . LYS D 2 7 ? 31.811 -31.169 14.576 1.00 66.79 88 LYS D N 1
ATOM 1398 C CA . LYS D 2 7 ? 30.934 -32.141 15.224 1.00 64.23 88 LYS D CA 1
ATOM 1399 C C . LYS D 2 7 ? 29.471 -31.818 14.958 1.00 60.39 88 LYS D C 1
ATOM 1400 O O . LYS D 2 7 ? 28.645 -32.724 14.786 1.00 63.56 88 LYS D O 1
ATOM 1406 N N . GLU D 2 8 ? 29.136 -30.532 14.895 1.00 60.57 89 GLU D N 1
ATOM 1407 C CA . GLU D 2 8 ? 27.763 -30.148 14.594 1.00 63.38 89 GLU D CA 1
ATOM 1408 C C . GLU D 2 8 ? 27.412 -30.466 13.145 1.00 55.92 89 GLU D C 1
ATOM 1409 O O . GLU D 2 8 ? 26.311 -30.951 12.855 1.00 57.45 89 GLU D O 1
ATOM 1415 N N . ASP D 2 9 ? 28.335 -30.196 12.216 1.00 55.55 90 ASP D N 1
ATOM 1416 C CA . ASP D 2 9 ? 28.048 -30.434 10.804 1.00 58.94 90 ASP D CA 1
ATOM 1417 C C . ASP D 2 9 ? 27.725 -31.894 10.536 1.00 58.44 90 ASP D C 1
ATOM 1418 O O . ASP D 2 9 ? 26.827 -32.207 9.745 1.00 48.15 90 ASP D O 1
ATOM 1423 N N . ALA D 2 10 ? 28.455 -32.804 11.181 1.00 56.39 91 ALA D N 1
ATOM 1424 C CA . ALA D 2 10 ? 28.233 -34.224 10.939 1.00 49.39 91 ALA D CA 1
ATOM 1425 C C . ALA D 2 10 ? 26.874 -34.665 11.461 1.00 49.02 91 ALA D C 1
ATOM 1426 O O . ALA D 2 10 ? 26.168 -35.432 10.797 1.00 53.71 91 ALA D O 1
ATOM 1428 N N . ASP D 2 11 ? 26.497 -34.198 12.653 1.00 54.60 92 ASP D N 1
ATOM 1429 C CA . ASP D 2 11 ? 25.152 -34.447 13.157 1.00 51.18 92 ASP D CA 1
ATOM 1430 C C . ASP D 2 11 ? 24.104 -33.944 12.173 1.00 53.33 92 ASP D C 1
ATOM 1431 O O . ASP D 2 11 ? 23.186 -34.677 11.790 1.00 56.38 92 ASP D O 1
ATOM 1436 N N . ASN D 2 12 ? 24.243 -32.691 11.736 1.00 48.59 93 ASN D N 1
ATOM 1437 C CA . ASN D 2 12 ? 23.208 -32.077 10.912 1.00 50.20 93 ASN D CA 1
ATOM 1438 C C . ASN D 2 12 ? 23.120 -32.728 9.539 1.00 53.41 93 ASN D C 1
ATOM 1439 O O . ASN D 2 12 ? 22.021 -32.887 8.994 1.00 55.47 93 ASN D O 1
ATOM 1444 N N . ALA D 2 13 ? 24.262 -33.095 8.956 1.00 53.55 94 ALA D N 1
ATOM 1445 C CA . ALA D 2 13 ? 24.242 -33.693 7.627 1.00 46.87 94 ALA D CA 1
ATOM 1446 C C . ALA D 2 13 ? 23.615 -35.079 7.659 1.00 48.16 94 ALA D C 1
ATOM 1447 O O . ALA D 2 13 ? 22.866 -35.449 6.748 1.00 47.53 94 ALA D O 1
ATOM 1449 N N . MET D 2 14 ? 23.912 -35.857 8.701 1.00 52.80 95 MET D N 1
ATOM 1450 C CA . MET D 2 14 ? 23.279 -37.162 8.853 1.00 50.35 95 MET D CA 1
ATOM 1451 C C . MET D 2 14 ? 21.772 -37.019 8.985 1.00 49.87 95 MET D C 1
ATOM 1452 O O . MET D 2 14 ? 21.007 -37.799 8.407 1.00 51.16 95 MET D O 1
ATOM 1457 N N . LEU D 2 15 ? 21.326 -36.030 9.760 1.00 48.81 96 LEU D N 1
ATOM 1458 C CA . LEU D 2 15 ? 19.897 -35.875 9.992 1.00 52.47 96 LEU D CA 1
ATOM 1459 C C . LEU D 2 15 ? 19.177 -35.373 8.748 1.00 52.06 96 LEU D C 1
ATOM 1460 O O . LEU D 2 15 ? 18.018 -35.737 8.521 1.00 52.96 96 LEU D O 1
ATOM 1465 N N . ASP D 2 16 ? 19.838 -34.544 7.936 1.00 49.59 97 ASP D N 1
ATOM 1466 C CA . ASP D 2 16 ? 19.270 -34.181 6.641 1.00 49.16 97 ASP D CA 1
ATOM 1467 C C . ASP D 2 16 ? 19.098 -35.410 5.757 1.00 57.94 97 ASP D C 1
ATOM 1468 O O . ASP D 2 16 ? 18.111 -35.521 5.019 1.00 56.77 97 ASP D O 1
ATOM 1473 N N . SER D 2 17 ? 20.056 -36.341 5.812 1.00 50.65 98 SER D N 1
ATOM 1474 C CA . SER D 2 17 ? 19.937 -37.585 5.059 1.00 51.53 98 SER D CA 1
ATOM 1475 C C . SER D 2 17 ? 18.662 -38.335 5.420 1.00 57.25 98 SER D C 1
ATOM 1476 O O . SER D 2 17 ? 18.015 -38.937 4.554 1.00 52.76 98 SER D O 1
ATOM 1479 N N . LEU D 2 18 ? 18.284 -38.308 6.698 1.00 49.33 99 LEU D N 1
ATOM 1480 C CA . LEU D 2 18 ? 17.046 -38.956 7.112 1.00 57.17 99 LEU D CA 1
ATOM 1481 C C . LEU D 2 18 ? 15.835 -38.124 6.710 1.00 59.69 99 LEU D C 1
ATOM 1482 O O . LEU D 2 18 ? 14.892 -38.637 6.094 1.00 59.34 99 LEU D O 1
ATOM 1487 N N . LEU D 2 19 ? 15.857 -36.831 7.045 1.00 59.05 100 LEU D N 1
ATOM 1488 C CA . LEU D 2 19 ? 14.728 -35.942 6.783 1.00 52.97 100 LEU D CA 1
ATOM 1489 C C . LEU D 2 19 ? 14.284 -36.006 5.329 1.00 59.88 100 LEU D C 1
ATOM 1490 O O . LEU D 2 19 ? 13.094 -36.159 5.035 1.00 55.41 100 LEU D O 1
ATOM 1495 N N . ALA D 2 20 ? 15.234 -35.882 4.402 1.00 53.03 101 ALA D N 1
ATOM 1496 C CA . ALA D 2 20 ? 14.913 -35.876 2.981 1.00 50.85 101 ALA D CA 1
ATOM 1497 C C . ALA D 2 20 ? 14.452 -37.228 2.469 1.00 50.35 101 ALA D C 1
ATOM 1498 O O . ALA D 2 20 ? 14.136 -37.342 1.280 1.00 58.04 101 ALA D O 1
ATOM 1500 N N . ASP D 2 21 ? 14.410 -38.249 3.313 1.00 55.52 102 ASP D N 1
ATOM 1501 C CA . ASP D 2 21 ? 13.941 -39.555 2.886 1.00 60.62 102 ASP D CA 1
ATOM 1502 C C . ASP D 2 21 ? 12.447 -39.669 3.145 1.00 63.79 102 ASP D C 1
ATOM 1503 O O . ASP D 2 21 ? 12.030 -39.649 4.310 1.00 58.78 102 ASP D O 1
ATOM 1508 N N . PRO D 2 22 ? 11.613 -39.791 2.110 1.00 65.56 103 PRO D N 1
ATOM 1509 C CA . PRO D 2 22 ? 10.179 -39.994 2.352 1.00 70.04 103 PRO D CA 1
ATOM 1510 C C . PRO D 2 22 ? 9.860 -41.351 2.949 1.00 77.85 103 PRO D C 1
ATOM 1511 O O . PRO D 2 22 ? 8.792 -41.501 3.555 1.00 79.05 103 PRO D O 1
ATOM 1515 N N . PHE D 2 23 ? 10.751 -42.334 2.801 1.00 67.56 104 PHE D N 1
ATOM 1516 C CA . PHE D 2 23 ? 10.509 -43.710 3.229 1.00 70.66 104 PHE D CA 1
ATOM 1517 C C . PHE D 2 23 ? 9.286 -44.288 2.512 1.00 83.01 104 PHE D C 1
ATOM 1518 O O . PHE D 2 23 ? 8.279 -44.641 3.128 1.00 81.84 104 PHE D O 1
ATOM 1526 N N . GLU D 2 24 ? 9.408 -44.361 1.184 1.00 88.55 105 GLU D N 1
ATOM 1527 C CA . GLU D 2 24 ? 8.435 -44.935 0.243 1.00 83.32 105 GLU D CA 1
A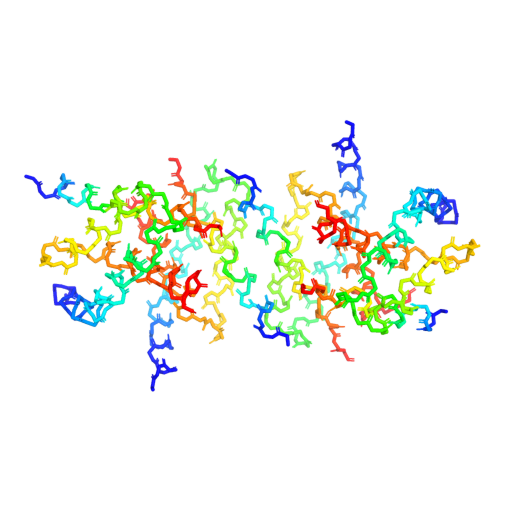TOM 1528 C C . GLU D 2 24 ? 7.142 -45.490 0.840 1.00 86.06 105 GLU D C 1
ATOM 1529 O O . GLU D 2 24 ? 7.070 -46.668 1.193 1.00 87.80 105 GLU D O 1
ATOM 1535 N N . SER E 1 4 ? 53.690 -55.367 -4.054 1.00 87.07 16 SER E N 1
ATOM 1536 C CA . SER E 1 4 ? 54.835 -54.704 -3.441 1.00 91.97 16 SER E CA 1
ATOM 1537 C C . SER E 1 4 ? 54.467 -53.290 -3.023 1.00 91.96 16 SER E C 1
ATOM 1538 O O . SER E 1 4 ? 53.829 -52.558 -3.780 1.00 93.24 16 SER E O 1
ATOM 1541 N N . MET E 1 5 ? 54.867 -52.912 -1.808 1.00 88.75 17 MET E N 1
ATOM 1542 C CA . MET E 1 5 ? 54.579 -51.567 -1.321 1.00 89.41 17 MET E CA 1
ATOM 1543 C C . MET E 1 5 ? 55.279 -50.518 -2.172 1.00 87.90 17 MET E C 1
ATOM 1544 O O . MET E 1 5 ? 54.690 -49.488 -2.522 1.00 82.90 17 MET E O 1
ATOM 1549 N N . LYS E 1 6 ? 56.538 -50.771 -2.529 1.00 88.84 18 LYS E N 1
ATOM 1550 C CA . LYS E 1 6 ? 57.329 -49.742 -3.190 1.00 85.75 18 LYS E CA 1
ATOM 1551 C C . LYS E 1 6 ? 56.946 -49.585 -4.655 1.00 78.22 18 LYS E C 1
ATOM 1552 O O . LYS E 1 6 ? 57.180 -48.518 -5.232 1.00 77.48 18 LYS E O 1
ATOM 1558 N N . GLU E 1 7 ? 56.356 -50.616 -5.266 1.00 82.22 19 GLU E N 1
ATOM 1559 C CA . GLU E 1 7 ? 55.737 -50.445 -6.577 1.00 88.49 19 GLU E CA 1
ATOM 1560 C C . GLU E 1 7 ? 54.433 -49.665 -6.463 1.00 86.19 19 GLU E C 1
ATOM 1561 O O . GLU E 1 7 ? 54.104 -48.852 -7.336 1.00 69.95 19 GLU E O 1
ATOM 1567 N N . LYS E 1 8 ? 53.682 -49.908 -5.384 1.00 87.26 20 LYS E N 1
ATOM 1568 C CA . LYS E 1 8 ? 52.414 -49.221 -5.162 1.00 77.53 20 LYS E CA 1
ATOM 1569 C C . LYS E 1 8 ? 52.620 -47.723 -5.001 1.00 72.00 20 LYS E C 1
ATOM 1570 O O . LYS E 1 8 ? 51.810 -46.919 -5.479 1.00 68.02 20 LYS E O 1
ATOM 1576 N N . VAL E 1 9 ? 53.694 -47.331 -4.318 1.00 64.32 21 VAL E N 1
ATOM 1577 C CA . VAL E 1 9 ? 53.944 -45.920 -4.067 1.00 58.35 21 VAL E CA 1
ATOM 1578 C C . VAL E 1 9 ? 54.282 -45.198 -5.363 1.00 65.68 21 VAL E C 1
ATOM 1579 O O . VAL E 1 9 ? 53.835 -44.069 -5.599 1.00 62.82 21 VAL E O 1
ATOM 1583 N N . LYS E 1 10 ? 55.059 -45.845 -6.231 1.00 61.48 22 LYS E N 1
ATOM 1584 C CA . LYS E 1 10 ? 55.559 -45.173 -7.426 1.00 63.76 22 LYS E CA 1
ATOM 1585 C C . LYS E 1 10 ? 54.436 -44.893 -8.415 1.00 62.08 22 LYS E C 1
ATOM 1586 O O . LYS E 1 10 ? 54.341 -43.793 -8.971 1.00 64.20 22 LYS E O 1
ATOM 1592 N N . ALA E 1 11 ? 53.569 -45.880 -8.638 1.00 63.09 23 ALA E N 1
ATOM 1593 C CA . ALA E 1 11 ? 52.437 -45.691 -9.538 1.00 61.97 23 ALA E CA 1
ATOM 1594 C C . ALA E 1 11 ? 51.503 -44.590 -9.051 1.00 64.84 23 ALA E C 1
ATOM 1595 O O . ALA E 1 11 ? 50.943 -43.841 -9.863 1.00 67.97 23 ALA E O 1
ATOM 1597 N N . LYS E 1 12 ? 51.311 -44.490 -7.736 1.00 58.19 24 LYS E N 1
ATOM 1598 C CA . LYS E 1 12 ? 50.460 -43.444 -7.182 1.00 59.55 24 LYS E CA 1
ATOM 1599 C C . LYS E 1 12 ? 51.112 -42.077 -7.328 1.00 59.39 24 LYS E C 1
ATOM 1600 O O . LYS E 1 12 ? 50.438 -41.087 -7.637 1.00 57.62 24 LYS E O 1
ATOM 1606 N N . LEU E 1 13 ? 52.422 -42.011 -7.087 1.00 63.20 25 LEU E N 1
ATOM 1607 C CA . LEU E 1 13 ? 53.206 -40.814 -7.364 1.00 58.03 25 LEU E CA 1
ATOM 1608 C C . LEU E 1 13 ? 52.996 -40.348 -8.798 1.00 54.31 25 LEU E C 1
ATOM 1609 O O . LEU E 1 13 ? 52.612 -39.199 -9.049 1.00 55.34 25 LEU E O 1
ATOM 1614 N N . VAL E 1 14 ? 53.245 -41.248 -9.753 1.00 55.25 26 VAL E N 1
ATOM 1615 C CA . VAL E 1 14 ? 53.073 -40.932 -11.168 1.00 62.78 26 VAL E CA 1
ATOM 1616 C C . VAL E 1 14 ? 51.692 -40.345 -11.421 1.00 55.71 26 VAL E C 1
ATOM 1617 O O . VAL E 1 14 ? 51.542 -39.361 -12.156 1.00 59.71 26 VAL E O 1
ATOM 1621 N N . GLU E 1 15 ? 50.664 -40.919 -10.793 1.00 58.07 27 GLU E N 1
ATOM 1622 C CA . GLU E 1 15 ? 49.307 -40.423 -10.997 1.00 64.01 27 GLU E CA 1
ATOM 1623 C C . GLU E 1 15 ? 49.086 -39.086 -10.295 1.00 58.91 27 GLU E C 1
ATOM 1624 O O . GLU E 1 15 ? 48.391 -38.210 -10.823 1.00 60.55 27 GLU E O 1
ATOM 1630 N N . ILE E 1 16 ? 49.666 -38.909 -9.106 1.00 54.77 28 ILE E N 1
ATOM 1631 C CA . ILE E 1 16 ? 49.478 -37.655 -8.383 1.00 54.50 28 ILE E CA 1
ATOM 1632 C C . ILE E 1 16 ? 50.202 -36.515 -9.091 1.00 52.10 28 ILE E C 1
ATOM 1633 O O . ILE E 1 16 ? 49.671 -35.403 -9.210 1.00 50.76 28 ILE E O 1
ATOM 1638 N N . ARG E 1 17 ? 51.418 -36.776 -9.585 1.00 61.31 29 ARG E N 1
ATOM 1639 C CA . ARG E 1 17 ? 52.218 -35.733 -10.223 1.00 59.30 29 ARG E CA 1
ATOM 1640 C C . ARG E 1 17 ? 51.499 -35.065 -11.386 1.00 51.04 29 ARG E C 1
ATOM 1641 O O . ARG E 1 17 ? 51.835 -33.929 -11.733 1.00 60.41 29 ARG E O 1
ATOM 1649 N N . LYS E 1 18 ? 50.507 -35.733 -11.981 1.00 56.67 30 LYS E N 1
ATOM 1650 C CA . LYS E 1 18 ? 49.693 -35.123 -13.027 1.00 53.98 30 LYS E CA 1
ATOM 1651 C C . LYS E 1 18 ? 48.982 -33.861 -12.559 1.00 48.51 30 LYS E C 1
ATOM 1652 O O . LYS E 1 18 ? 48.423 -33.138 -13.392 1.00 56.68 30 LYS E O 1
ATOM 1658 N N . PHE E 1 19 ? 48.986 -33.580 -11.257 1.00 51.06 31 PHE E N 1
ATOM 1659 C CA . PHE E 1 19 ? 48.264 -32.453 -10.691 1.00 48.56 31 PHE E CA 1
ATOM 1660 C C . PHE E 1 19 ? 49.166 -31.290 -10.306 1.00 54.26 31 PHE E C 1
ATOM 1661 O O . PHE E 1 19 ? 48.652 -30.229 -9.932 1.00 54.89 31 PHE E O 1
ATOM 1669 N N . VAL E 1 20 ? 50.486 -31.467 -10.377 1.00 52.13 32 VAL E N 1
ATOM 1670 C CA . VAL E 1 20 ? 51.393 -30.376 -10.036 1.00 50.42 32 VAL E CA 1
ATOM 1671 C C . VAL E 1 20 ? 51.095 -29.102 -10.821 1.00 51.29 32 VAL E C 1
ATOM 1672 O O . VAL E 1 20 ? 50.963 -28.047 -10.202 1.00 55.57 32 VAL E O 1
ATOM 1676 N N . PRO E 1 21 ? 50.969 -29.139 -12.162 1.00 54.10 33 PRO E N 1
ATOM 1677 C CA . PRO E 1 21 ? 50.658 -27.886 -12.875 1.00 60.59 33 PRO E CA 1
ATOM 1678 C C . PRO E 1 21 ? 49.465 -27.154 -12.296 1.00 55.81 33 PRO E C 1
ATOM 1679 O O . PRO E 1 21 ? 49.517 -25.932 -12.106 1.00 58.32 33 PRO E O 1
ATOM 1683 N N . PHE E 1 22 ? 48.387 -27.881 -11.996 1.00 60.05 34 PHE E N 1
ATOM 1684 C CA . PHE E 1 22 ? 47.220 -27.250 -11.394 1.00 58.73 34 PHE E CA 1
ATOM 1685 C C . PHE E 1 22 ? 47.561 -26.645 -10.041 1.00 54.90 34 PHE E C 1
ATOM 1686 O O . PHE E 1 22 ? 47.089 -25.553 -9.706 1.00 56.36 34 PHE E O 1
ATOM 1694 N N . ILE E 1 23 ? 48.369 -27.345 -9.242 1.00 55.74 35 ILE E N 1
ATOM 1695 C CA . ILE E 1 23 ? 48.708 -26.830 -7.919 1.00 56.52 35 ILE E CA 1
ATOM 1696 C C . ILE E 1 23 ? 49.491 -25.530 -8.044 1.00 51.71 35 ILE E C 1
ATOM 1697 O O . ILE E 1 23 ? 49.162 -24.531 -7.394 1.00 56.23 35 ILE E O 1
ATOM 1702 N N . ARG E 1 24 ? 50.535 -25.520 -8.881 1.00 56.70 36 ARG E N 1
ATOM 1703 C CA . ARG E 1 24 ? 51.280 -24.284 -9.110 1.00 58.77 36 ARG E CA 1
ATOM 1704 C C . ARG E 1 24 ? 50.351 -23.189 -9.600 1.00 58.69 36 ARG E C 1
ATOM 1705 O O . ARG E 1 24 ? 50.344 -22.072 -9.069 1.00 58.66 36 ARG E O 1
ATOM 1713 N N . ARG E 1 25 ? 49.571 -23.500 -10.636 1.00 55.66 37 ARG E N 1
ATOM 1714 C CA . ARG E 1 25 ? 48.672 -22.523 -11.231 1.00 62.19 37 ARG E CA 1
ATOM 1715 C C . ARG E 1 25 ? 47.747 -21.911 -10.194 1.00 62.93 37 ARG E C 1
ATOM 1716 O O . ARG E 1 25 ? 47.410 -20.729 -10.286 1.00 70.34 37 ARG E O 1
ATOM 1724 N N . VAL E 1 26 ? 47.344 -22.689 -9.191 1.00 66.60 38 VAL E N 1
ATOM 1725 C CA . VAL E 1 26 ? 46.477 -22.170 -8.140 1.00 55.21 38 VAL E CA 1
ATOM 1726 C C . VAL E 1 26 ? 47.277 -21.372 -7.126 1.00 53.84 38 VAL E C 1
ATOM 1727 O O . VAL E 1 26 ? 46.842 -20.306 -6.675 1.00 59.78 38 VAL E O 1
ATOM 1731 N N . ARG E 1 27 ? 48.447 -21.889 -6.748 1.00 57.68 39 ARG E N 1
ATOM 1732 C CA . ARG E 1 27 ? 49.329 -21.192 -5.821 1.00 59.62 39 ARG E CA 1
ATOM 1733 C C . ARG E 1 27 ? 49.497 -19.728 -6.216 1.00 61.28 39 ARG E C 1
ATOM 1734 O O . ARG E 1 27 ? 49.375 -18.827 -5.379 1.00 64.66 39 ARG E O 1
ATOM 1742 N N . ILE E 1 28 ? 49.745 -19.469 -7.498 1.00 61.60 40 ILE E N 1
ATOM 1743 C CA . ILE E 1 28 ? 49.935 -18.093 -7.946 1.00 62.31 40 ILE E CA 1
ATOM 1744 C C . ILE E 1 28 ? 48.596 -17.416 -8.208 1.00 59.94 40 ILE E C 1
ATOM 1745 O O . ILE E 1 28 ? 48.294 -16.364 -7.636 1.00 55.06 40 ILE E O 1
ATOM 1750 N N . ASP E 1 29 ? 47.762 -18.008 -9.064 1.00 58.33 41 ASP E N 1
ATOM 1751 C CA . ASP E 1 29 ? 46.493 -17.380 -9.433 1.00 62.36 41 ASP E CA 1
ATOM 1752 C C . ASP E 1 29 ? 45.689 -16.928 -8.220 1.00 59.54 41 ASP E C 1
ATOM 1753 O O . ASP E 1 29 ? 44.737 -16.155 -8.356 1.00 66.12 41 ASP E O 1
ATOM 1758 N N . PHE E 1 30 ? 46.076 -17.386 -7.027 1.00 69.47 42 PHE E N 1
ATOM 1759 C CA . PHE E 1 30 ? 45.313 -17.117 -5.819 1.00 69.27 42 PHE E CA 1
ATOM 1760 C C . PHE E 1 30 ? 46.142 -16.555 -4.669 1.00 64.52 42 PHE E C 1
ATOM 1761 O O . PHE E 1 30 ? 45.636 -16.514 -3.541 1.00 70.52 42 PHE E O 1
ATOM 1769 N N . GLN E 1 31 ? 47.383 -16.109 -4.915 1.00 74.43 43 GLN E N 1
ATOM 1770 C CA . GLN E 1 31 ? 48.291 -15.711 -3.836 1.00 75.51 43 GLN E CA 1
ATOM 1771 C C . GLN E 1 31 ? 47.602 -14.870 -2.773 1.00 77.40 43 GLN E C 1
ATOM 1772 O O . GLN E 1 31 ? 47.856 -15.042 -1.575 1.00 93.89 43 GLN E O 1
ATOM 1778 N N . ASP E 1 32 ? 46.717 -13.973 -3.217 1.00 77.42 44 ASP E N 1
ATOM 1779 C CA . ASP E 1 32 ? 46.235 -12.877 -2.388 1.00 79.71 44 ASP E CA 1
ATOM 1780 C C . ASP E 1 32 ? 44.931 -13.197 -1.667 1.00 80.76 44 ASP E C 1
ATOM 1781 O O . ASP E 1 32 ? 44.582 -12.492 -0.719 1.00 80.69 44 ASP E O 1
ATOM 1786 N N . THR E 1 33 ? 44.212 -14.247 -2.066 1.00 85.24 45 THR E N 1
ATOM 1787 C CA . THR E 1 33 ? 43.178 -14.787 -1.186 1.00 87.39 45 THR E CA 1
ATOM 1788 C C . THR E 1 33 ? 43.791 -15.699 -0.136 1.00 86.15 45 THR E C 1
ATOM 1789 O O . THR E 1 33 ? 43.351 -15.714 1.020 1.00 90.80 45 THR E O 1
ATOM 1793 N N . LEU E 1 34 ? 44.807 -16.460 -0.527 1.00 73.16 46 LEU E N 1
ATOM 1794 C CA . LEU E 1 34 ? 45.439 -17.394 0.386 1.00 75.95 46 LEU E CA 1
ATOM 1795 C C . LEU E 1 34 ? 46.222 -16.638 1.448 1.00 80.76 46 LEU E C 1
ATOM 1796 O O . LEU E 1 34 ? 46.558 -15.464 1.289 1.00 78.72 46 LEU E O 1
ATOM 1801 N N . SER E 1 35 ? 46.503 -17.319 2.546 1.00 78.64 47 SER E N 1
ATOM 1802 C CA . SER E 1 35 ? 47.513 -16.831 3.452 1.00 74.95 47 SER E CA 1
ATOM 1803 C C . SER E 1 35 ? 48.848 -16.679 2.728 1.00 79.41 47 SER E C 1
ATOM 1804 O O . SER E 1 35 ? 49.016 -17.080 1.573 1.00 75.85 47 SER E O 1
ATOM 1807 N N . LYS E 1 36 ? 49.813 -16.089 3.431 1.00 72.96 48 LYS E N 1
ATOM 1808 C CA . LYS E 1 36 ? 51.192 -16.179 2.974 1.00 75.71 48 LYS E CA 1
ATOM 1809 C C . LYS E 1 36 ? 51.750 -17.578 3.219 1.00 76.88 48 LYS E C 1
ATOM 1810 O O . LYS E 1 36 ? 52.399 -18.155 2.339 1.00 80.37 48 LYS E O 1
ATOM 1816 N N . VAL E 1 37 ? 51.473 -18.155 4.393 1.00 80.17 49 VAL E N 1
ATOM 1817 C CA . VAL E 1 37 ? 52.005 -19.477 4.714 1.00 76.49 49 VAL E CA 1
ATOM 1818 C C . VAL E 1 37 ? 51.240 -20.586 3.986 1.00 62.90 49 VAL E C 1
ATOM 1819 O O . VAL E 1 37 ? 51.830 -21.619 3.647 1.00 70.99 49 VAL E O 1
ATOM 1823 N N . GLN E 1 38 ? 49.939 -20.406 3.722 1.00 63.27 50 GLN E N 1
ATOM 1824 C CA . GLN E 1 38 ? 49.243 -21.328 2.825 1.00 67.56 50 GLN E CA 1
ATOM 1825 C C . GLN E 1 38 ? 49.988 -21.447 1.499 1.00 70.15 50 GLN E C 1
ATOM 1826 O O . GLN E 1 38 ? 50.061 -22.533 0.907 1.00 59.59 50 GLN E O 1
ATOM 1832 N N . GLY E 1 39 ? 50.574 -20.340 1.036 1.00 65.13 51 GLY E N 1
ATOM 1833 C CA . GLY E 1 39 ? 51.331 -20.368 -0.206 1.00 62.18 51 GLY E CA 1
ATOM 1834 C C . GLY E 1 39 ? 52.668 -21.069 -0.060 1.00 61.54 51 GLY E C 1
ATOM 1835 O O . GLY E 1 39 ? 53.017 -21.932 -0.871 1.00 55.52 51 GLY E O 1
ATOM 1836 N N . HIS E 1 40 ? 53.441 -20.699 0.970 1.00 68.48 52 HIS E N 1
ATOM 1837 C CA . HIS E 1 40 ? 54.693 -21.397 1.249 1.00 66.06 52 HIS E CA 1
ATOM 1838 C C . HIS E 1 40 ? 54.480 -22.901 1.345 1.00 58.38 52 HIS E C 1
ATOM 1839 O O . HIS E 1 40 ? 55.374 -23.680 0.999 1.00 55.02 52 HIS E O 1
ATOM 1846 N N . ARG E 1 41 ? 53.297 -23.325 1.798 1.00 55.86 53 ARG E N 1
ATOM 1847 C CA . ARG E 1 41 ? 53.035 -24.749 1.981 1.00 60.27 53 ARG E CA 1
ATOM 1848 C C . ARG E 1 41 ? 52.762 -25.441 0.653 1.00 52.27 53 ARG E C 1
ATOM 1849 O O . ARG E 1 41 ? 53.261 -26.544 0.407 1.00 54.83 53 ARG E O 1
ATOM 1857 N N . LEU E 1 42 ? 51.936 -24.827 -0.200 1.00 48.17 54 LEU E N 1
ATOM 1858 C CA . LEU E 1 42 ? 51.685 -25.395 -1.521 1.00 52.15 54 LEU E CA 1
ATOM 1859 C C . LEU E 1 42 ? 52.989 -25.544 -2.292 1.00 59.89 54 LEU E C 1
ATOM 1860 O O . LEU E 1 42 ? 53.242 -26.578 -2.923 1.00 52.32 54 LEU E O 1
ATOM 1865 N N . ASP E 1 43 ? 53.830 -24.509 -2.241 1.00 64.29 55 ASP E N 1
ATOM 1866 C CA . ASP E 1 43 ? 55.210 -24.585 -2.700 1.00 60.05 55 ASP E CA 1
ATOM 1867 C C . ASP E 1 43 ? 55.873 -25.870 -2.231 1.00 61.14 55 ASP E C 1
ATOM 1868 O O . ASP E 1 43 ? 56.428 -26.636 -3.028 1.00 63.85 55 ASP E O 1
ATOM 1873 N N . ALA E 1 44 ? 55.807 -26.117 -0.922 1.00 58.47 56 ALA E N 1
ATOM 1874 C CA . ALA E 1 44 ? 56.506 -27.257 -0.347 1.00 53.88 56 ALA E CA 1
ATOM 1875 C C . ALA E 1 44 ? 55.893 -28.579 -0.784 1.00 55.54 56 ALA E C 1
ATOM 1876 O O . ALA E 1 44 ? 56.611 -29.577 -0.911 1.00 64.64 56 ALA E O 1
ATOM 1878 N N . LEU E 1 45 ? 54.580 -28.613 -1.016 1.00 51.27 57 LEU E N 1
ATOM 1879 C CA . LEU E 1 45 ? 53.956 -29.826 -1.536 1.00 55.91 57 LEU E CA 1
ATOM 1880 C C . LEU E 1 45 ? 54.425 -30.116 -2.958 1.00 52.13 57 LEU E C 1
ATOM 1881 O O . LEU E 1 45 ? 54.653 -31.278 -3.320 1.00 53.26 57 LEU E O 1
ATOM 1886 N N . VAL E 1 46 ? 54.591 -29.069 -3.770 1.00 52.77 58 VAL E N 1
ATOM 1887 C CA . VAL E 1 46 ? 55.114 -29.237 -5.123 1.00 63.02 58 VAL E CA 1
ATOM 1888 C C . VAL E 1 46 ? 56.540 -29.770 -5.075 1.00 63.92 58 VAL E C 1
ATOM 1889 O O . VAL E 1 46 ? 56.867 -30.785 -5.703 1.00 67.98 58 VAL E O 1
ATOM 1893 N N . ASN E 1 47 ? 57.412 -29.085 -4.327 1.00 62.52 59 ASN E N 1
ATOM 1894 C CA . ASN E 1 47 ? 58.790 -29.543 -4.180 1.00 68.32 59 ASN E CA 1
ATOM 1895 C C . ASN E 1 47 ? 58.836 -30.960 -3.629 1.00 66.75 59 ASN E C 1
ATOM 1896 O O . ASN E 1 47 ? 59.624 -31.793 -4.092 1.00 71.81 59 ASN E O 1
ATOM 1901 N N . LEU E 1 48 ? 57.994 -31.250 -2.636 1.00 62.82 60 LEU E N 1
ATOM 1902 C CA . LEU E 1 48 ? 57.924 -32.597 -2.083 1.00 59.55 60 LEU E CA 1
ATOM 1903 C C . LEU E 1 48 ? 57.716 -33.632 -3.177 1.00 63.45 60 LEU E C 1
ATOM 1904 O O . LEU E 1 48 ? 58.423 -34.644 -3.239 1.00 68.63 60 LEU E O 1
ATOM 1909 N N . LEU E 1 49 ? 56.756 -33.379 -4.065 1.00 64.48 61 LEU E N 1
ATOM 1910 C CA . LEU E 1 49 ? 56.335 -34.358 -5.058 1.00 64.31 61 LEU E CA 1
ATOM 1911 C C . LEU E 1 49 ? 57.430 -34.675 -6.067 1.00 66.10 61 LEU E C 1
ATOM 1912 O O . LEU E 1 49 ? 57.223 -35.491 -6.968 1.00 65.19 61 LEU E O 1
ATOM 1917 N N . ASP E 1 50 ? 58.594 -34.048 -5.932 1.00 69.90 62 ASP E N 1
ATOM 1918 C CA . ASP E 1 50 ? 59.706 -34.301 -6.835 1.00 72.22 62 ASP E CA 1
ATOM 1919 C C . ASP E 1 50 ? 60.696 -35.320 -6.294 1.00 74.11 62 ASP E C 1
ATOM 1920 O O . ASP E 1 50 ? 61.672 -35.641 -6.979 1.00 78.13 62 ASP E O 1
ATOM 1925 N N . ARG E 1 51 ? 60.479 -35.821 -5.088 1.00 69.36 63 ARG E N 1
ATOM 1926 C CA . ARG E 1 51 ? 61.238 -36.944 -4.571 1.00 74.79 63 ARG E CA 1
ATOM 1927 C C . ARG E 1 51 ? 60.457 -38.224 -4.827 1.00 76.83 63 ARG E C 1
ATOM 1928 O O . ARG E 1 51 ? 59.225 -38.238 -4.783 1.00 81.78 63 ARG E O 1
ATOM 1936 N N . GLU E 1 52 ? 61.181 -39.297 -5.124 1.00 70.71 64 GLU E N 1
ATOM 1937 C CA . GLU E 1 52 ? 60.585 -40.623 -5.150 1.00 75.46 64 GLU E CA 1
ATOM 1938 C C . GLU E 1 52 ? 60.522 -41.237 -3.761 1.00 72.52 64 GLU E C 1
ATOM 1939 O O . GLU E 1 52 ? 60.309 -42.447 -3.634 1.00 73.26 64 GLU E O 1
ATOM 1941 N N . ASP E 1 53 ? 60.690 -40.421 -2.721 1.00 75.31 65 ASP E N 1
ATOM 1942 C CA . ASP E 1 53 ? 60.881 -40.883 -1.353 1.00 87.68 65 ASP E CA 1
ATOM 1943 C C . ASP E 1 53 ? 59.629 -40.726 -0.496 1.00 83.86 65 ASP E C 1
ATOM 1944 O O . ASP E 1 53 ? 59.729 -40.657 0.734 1.00 83.04 65 ASP E O 1
ATOM 1949 N N . VAL E 1 54 ? 58.456 -40.659 -1.106 1.00 68.25 66 VAL E N 1
ATOM 1950 C CA . VAL E 1 54 ? 57.235 -40.332 -0.384 1.00 59.95 66 VAL E CA 1
ATOM 1951 C C . VAL E 1 54 ? 56.614 -41.617 0.133 1.00 58.64 66 VAL E C 1
ATOM 1952 O O . VAL E 1 54 ? 56.595 -42.637 -0.565 1.00 73.51 66 VAL E O 1
ATOM 1956 N N . SER E 1 55 ? 56.125 -41.576 1.366 1.00 56.19 67 SER E N 1
ATOM 1957 C CA . SER E 1 55 ? 55.482 -42.742 1.944 1.00 64.84 67 SER E CA 1
ATOM 1958 C C . SER E 1 55 ? 54.076 -42.894 1.384 1.00 59.89 67 SER E C 1
ATOM 1959 O O . SER E 1 55 ? 53.485 -41.948 0.859 1.00 64.86 67 SER E O 1
ATOM 1962 N N . MET E 1 56 ? 53.543 -44.111 1.495 1.00 56.46 68 MET E N 1
ATOM 1963 C CA . MET E 1 56 ? 52.136 -44.323 1.187 1.00 51.21 68 MET E CA 1
ATOM 1964 C C . MET E 1 56 ? 51.266 -43.379 2.004 1.00 49.28 68 MET E C 1
ATOM 1965 O O . MET E 1 56 ? 50.322 -42.771 1.488 1.00 55.60 68 MET E O 1
ATOM 1970 N N . SER E 1 57 ? 51.600 -43.220 3.285 1.00 54.31 69 SER E N 1
ATOM 1971 C CA . SER E 1 57 ? 50.748 -42.463 4.192 1.00 56.19 69 SER E CA 1
ATOM 1972 C C . SER E 1 57 ? 50.719 -40.979 3.849 1.00 45.22 69 SER E C 1
ATOM 1973 O O . SER E 1 57 ? 49.698 -40.317 4.066 1.00 50.50 69 SER E O 1
ATOM 1976 N N . SER E 1 58 ? 51.819 -40.435 3.332 1.00 44.18 70 SER E N 1
ATOM 1977 C CA . SER E 1 58 ? 51.828 -39.028 2.950 1.00 50.18 70 SER E CA 1
ATOM 1978 C C . SER E 1 58 ? 51.153 -38.816 1.604 1.00 47.09 70 SER E C 1
ATOM 1979 O O . SER E 1 58 ? 50.501 -37.788 1.387 1.00 42.23 70 SER E O 1
ATOM 1982 N N . LEU E 1 59 ? 51.310 -39.775 0.691 1.00 43.71 71 LEU E N 1
ATOM 1983 C CA . LEU E 1 59 ? 50.593 -39.721 -0.577 1.00 49.42 71 LEU E CA 1
ATOM 1984 C C . LEU E 1 59 ? 49.089 -39.721 -0.354 1.00 51.78 71 LEU E C 1
ATOM 1985 O O . LEU E 1 59 ? 48.356 -38.942 -0.977 1.00 48.60 71 LEU E O 1
ATOM 1990 N N . ASN E 1 60 ? 48.612 -40.609 0.525 1.00 44.66 72 ASN E N 1
ATOM 1991 C CA . ASN E 1 60 ? 47.199 -40.619 0.887 1.00 49.49 72 ASN E CA 1
ATOM 1992 C C . ASN E 1 60 ? 46.730 -39.236 1.312 1.00 45.96 72 ASN E C 1
ATOM 1993 O O . ASN E 1 60 ? 45.665 -38.775 0.884 1.00 39.21 72 ASN E O 1
ATOM 1998 N N . LYS E 1 61 ? 47.528 -38.552 2.136 1.00 41.45 73 LYS E N 1
ATOM 1999 C CA . LYS E 1 61 ? 47.180 -37.203 2.570 1.00 46.55 73 LYS E CA 1
ATOM 2000 C C . LYS E 1 61 ? 47.109 -36.251 1.387 1.00 42.01 73 LYS E C 1
ATOM 2001 O O . LYS E 1 61 ? 46.156 -35.476 1.254 1.00 46.74 73 LYS E O 1
ATOM 2007 N N . ILE E 1 62 ? 48.133 -36.28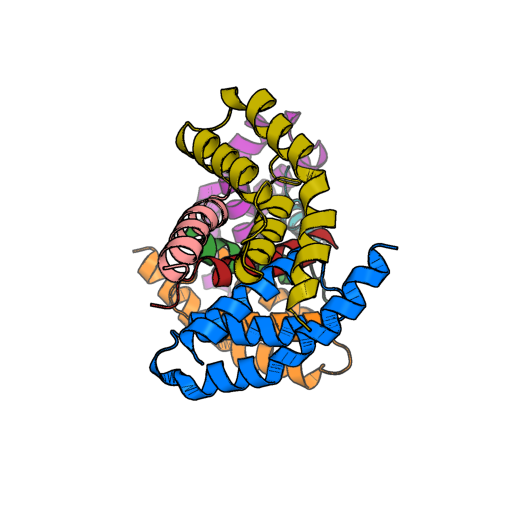0 0.531 1.00 47.52 74 ILE E N 1
ATOM 2008 C CA . ILE E 1 62 ? 48.177 -35.390 -0.624 1.00 44.83 74 ILE E CA 1
ATOM 2009 C C . ILE E 1 62 ? 46.944 -35.591 -1.489 1.00 43.91 74 ILE E C 1
ATOM 2010 O O . ILE E 1 62 ? 46.313 -34.629 -1.941 1.00 46.06 74 ILE E O 1
ATOM 2015 N N . GLU E 1 63 ? 46.586 -36.854 -1.726 1.00 41.70 75 GLU E N 1
ATOM 2016 C CA . GLU E 1 63 ? 45.370 -37.178 -2.458 1.00 39.39 75 GLU E CA 1
ATOM 2017 C C . GLU E 1 63 ? 44.171 -36.418 -1.906 1.00 44.68 75 GLU E C 1
ATOM 2018 O O . GLU E 1 63 ? 43.303 -35.971 -2.664 1.00 47.40 75 GLU E O 1
ATOM 2024 N N . VAL E 1 64 ? 44.119 -36.240 -0.586 1.00 46.26 76 VAL E N 1
ATOM 2025 C CA . VAL E 1 64 ? 42.999 -35.527 0.014 1.00 42.33 76 VAL E CA 1
ATOM 2026 C C . VAL E 1 64 ? 43.169 -34.025 -0.152 1.00 44.05 76 VAL E C 1
ATOM 2027 O O . VAL E 1 64 ? 42.196 -33.302 -0.402 1.00 48.30 76 VAL E O 1
ATOM 2031 N N . ILE E 1 65 ? 44.400 -33.530 -0.001 1.00 41.37 77 ILE E N 1
ATOM 2032 C CA . ILE E 1 65 ? 44.653 -32.103 -0.173 1.00 42.44 77 ILE E CA 1
ATOM 2033 C C . ILE E 1 65 ? 44.248 -31.662 -1.570 1.00 46.00 77 ILE E C 1
ATOM 2034 O O . ILE E 1 65 ? 43.616 -30.615 -1.751 1.00 40.10 77 ILE E O 1
ATOM 2039 N N . ILE E 1 66 ? 44.580 -32.472 -2.576 1.00 41.30 78 ILE E N 1
ATOM 2040 C CA . ILE E 1 66 ? 44.284 -32.108 -3.956 1.00 48.69 78 ILE E CA 1
ATOM 2041 C C . ILE E 1 66 ? 42.780 -32.075 -4.196 1.00 51.95 78 ILE E C 1
ATOM 2042 O O . ILE E 1 66 ? 42.267 -31.165 -4.858 1.00 46.47 78 ILE E O 1
ATOM 2047 N N . ASP E 1 67 ? 42.052 -33.063 -3.667 1.00 51.07 79 ASP E N 1
ATOM 2048 C CA . ASP E 1 67 ? 40.598 -33.062 -3.787 1.00 50.73 79 ASP E CA 1
ATOM 2049 C C . ASP E 1 67 ? 40.003 -31.762 -3.261 1.00 51.01 79 ASP E C 1
ATOM 2050 O O . ASP E 1 67 ? 39.194 -31.117 -3.936 1.00 56.86 79 ASP E O 1
ATOM 2055 N N . LYS E 1 68 ? 40.404 -31.359 -2.053 1.00 50.13 80 LYS E N 1
ATOM 2056 C CA . LYS E 1 68 ? 39.893 -30.119 -1.478 1.00 54.65 80 LYS E CA 1
ATOM 2057 C C . LYS E 1 68 ? 40.304 -28.921 -2.318 1.00 55.54 80 LYS E C 1
ATOM 2058 O O . LYS E 1 68 ? 39.518 -27.986 -2.519 1.00 61.86 80 LYS E O 1
ATOM 2064 N N . LEU E 1 69 ? 41.535 -28.939 -2.829 1.00 52.55 81 LEU E N 1
ATOM 2065 C CA . LEU E 1 69 ? 42.003 -27.825 -3.643 1.00 57.35 81 LEU E CA 1
ATOM 2066 C C . LEU E 1 69 ? 41.200 -27.703 -4.931 1.00 57.89 81 LEU E C 1
ATOM 2067 O O . LEU E 1 69 ? 40.953 -26.592 -5.417 1.00 55.79 81 LEU E O 1
ATOM 2072 N N . ARG E 1 70 ? 40.780 -28.835 -5.498 1.00 53.19 82 ARG E N 1
ATOM 2073 C CA . ARG E 1 70 ? 39.947 -28.789 -6.694 1.00 56.61 82 ARG E CA 1
ATOM 2074 C C . ARG E 1 70 ? 38.541 -28.312 -6.367 1.00 55.41 82 ARG E C 1
ATOM 2075 O O . ARG E 1 70 ? 37.977 -27.483 -7.090 1.00 64.34 82 ARG E O 1
ATOM 2083 N N . THR E 1 71 ? 37.959 -28.831 -5.286 1.00 61.73 83 THR E N 1
ATOM 2084 C CA . THR E 1 71 ? 36.636 -28.383 -4.871 1.00 62.70 83 THR E CA 1
ATOM 2085 C C . THR E 1 71 ? 36.615 -26.878 -4.636 1.00 56.08 83 THR E C 1
ATOM 2086 O O . THR E 1 71 ? 35.668 -26.193 -5.038 1.00 65.35 83 THR E O 1
ATOM 2090 N N . ARG E 1 72 ? 37.667 -26.341 -4.011 1.00 53.81 84 ARG E N 1
ATOM 2091 C CA . ARG E 1 72 ? 37.668 -24.925 -3.655 1.00 65.10 84 ARG E CA 1
ATOM 2092 C C . ARG E 1 72 ? 37.922 -24.040 -4.869 1.00 67.80 84 ARG E C 1
ATOM 2093 O O . ARG E 1 72 ? 37.313 -22.972 -5.000 1.00 71.53 84 ARG E O 1
ATOM 2101 N N . PHE E 1 73 ? 38.812 -24.454 -5.761 1.00 61.66 85 PHE E N 1
ATOM 2102 C CA . PHE E 1 73 ? 39.338 -23.582 -6.806 1.00 65.98 85 PHE E CA 1
ATOM 2103 C C . PHE E 1 73 ? 38.976 -24.153 -8.175 1.00 67.44 85 PHE E C 1
ATOM 2104 O O . PHE E 1 73 ? 39.849 -24.491 -8.980 1.00 66.24 85 PHE E O 1
ATOM 2112 N N . ASN E 1 74 ? 37.677 -24.245 -8.437 1.00 72.42 86 ASN E N 1
ATOM 2113 C CA . ASN E 1 74 ? 37.150 -24.687 -9.722 1.00 71.25 86 ASN E CA 1
ATOM 2114 C C . ASN E 1 74 ? 35.677 -24.301 -9.819 1.00 80.49 86 ASN E C 1
ATOM 2115 O O . ASN E 1 74 ? 35.247 -23.671 -10.785 1.00 93.20 86 ASN E O 1
ATOM 2120 N N . GLU F 2 8 ? 60.323 -36.199 6.613 1.00 78.46 89 GLU F N 1
ATOM 2121 C CA . GLU F 2 8 ? 59.523 -37.203 7.304 1.00 87.27 89 GLU F CA 1
ATOM 2122 C C . GLU F 2 8 ? 58.543 -36.539 8.254 1.00 87.81 89 GLU F C 1
ATOM 2123 O O . GLU F 2 8 ? 57.332 -36.600 8.057 1.00 86.02 89 GLU F O 1
ATOM 2129 N N . ASP F 2 9 ? 59.082 -35.907 9.296 1.00 82.82 90 ASP F N 1
ATOM 2130 C CA . ASP F 2 9 ? 58.233 -35.219 10.260 1.00 85.86 90 ASP F CA 1
ATOM 2131 C C . ASP F 2 9 ? 57.870 -33.819 9.784 1.00 79.60 90 ASP F C 1
ATOM 2132 O O . ASP F 2 9 ? 56.754 -33.347 10.027 1.00 81.36 90 ASP F O 1
ATOM 2137 N N . ALA F 2 10 ? 58.802 -33.139 9.115 1.00 80.96 91 ALA F N 1
ATOM 2138 C CA . ALA F 2 10 ? 58.497 -31.825 8.560 1.00 79.23 91 ALA F CA 1
ATOM 2139 C C . ALA F 2 10 ? 57.542 -31.948 7.381 1.00 67.77 91 ALA F C 1
ATOM 2140 O O . ALA F 2 10 ? 56.568 -31.193 7.276 1.00 68.42 91 ALA F O 1
ATOM 2142 N N . ASP F 2 11 ? 57.820 -32.890 6.475 1.00 68.41 92 ASP F N 1
ATOM 2143 C CA . ASP F 2 11 ? 56.861 -33.289 5.455 1.00 67.05 92 ASP F CA 1
ATOM 2144 C C . ASP F 2 11 ? 55.496 -33.531 6.083 1.00 63.92 92 ASP F C 1
ATOM 2145 O O . ASP F 2 11 ? 54.483 -32.952 5.672 1.00 63.60 92 ASP F O 1
ATOM 2150 N N . ASN F 2 12 ? 55.479 -34.394 7.100 1.00 59.71 93 ASN F N 1
ATOM 2151 C CA . ASN F 2 12 ? 54.273 -34.675 7.868 1.00 62.13 93 ASN F CA 1
ATOM 2152 C C . ASN F 2 12 ? 53.577 -33.394 8.309 1.00 60.73 93 ASN F C 1
ATOM 2153 O O . ASN F 2 12 ? 52.398 -33.176 8.013 1.00 59.09 93 ASN F O 1
ATOM 2158 N N . ALA F 2 13 ? 54.303 -32.540 9.035 1.00 57.20 94 ALA F N 1
ATOM 2159 C CA . ALA F 2 13 ? 53.700 -31.350 9.629 1.00 57.21 94 ALA F CA 1
ATOM 2160 C C . ALA F 2 13 ? 53.121 -30.433 8.563 1.00 59.86 94 ALA F C 1
ATOM 2161 O O . ALA F 2 13 ? 51.992 -29.943 8.693 1.00 57.47 94 ALA F O 1
ATOM 2163 N N . MET F 2 14 ? 53.892 -30.174 7.506 1.00 55.81 95 MET F N 1
ATOM 2164 C CA . MET F 2 14 ? 53.392 -29.388 6.385 1.00 59.41 95 MET F CA 1
ATOM 2165 C C . MET F 2 14 ? 52.119 -30.003 5.822 1.00 53.00 95 MET F C 1
ATOM 2166 O O . MET F 2 14 ? 51.084 -29.339 5.704 1.00 50.38 95 MET F O 1
ATOM 2171 N N . LEU F 2 15 ? 52.188 -31.289 5.472 1.00 49.91 96 LEU F N 1
ATOM 2172 C CA . LEU F 2 15 ? 51.030 -31.971 4.910 1.00 46.78 96 LEU F CA 1
ATOM 2173 C C . LEU F 2 15 ? 49.845 -31.941 5.866 1.00 51.06 96 LEU F C 1
ATOM 2174 O O . LEU F 2 15 ? 48.693 -31.833 5.431 1.00 56.41 96 LEU F O 1
ATOM 2179 N N . ASP F 2 16 ? 50.101 -32.020 7.172 1.00 48.58 97 ASP F N 1
ATOM 2180 C CA . ASP F 2 16 ? 48.990 -32.089 8.114 1.00 58.78 97 ASP F CA 1
ATOM 2181 C C . ASP F 2 16 ? 48.256 -30.761 8.233 1.00 56.99 97 ASP F C 1
ATOM 2182 O O . ASP F 2 16 ? 47.057 -30.748 8.540 1.00 59.08 97 ASP F O 1
ATOM 2187 N N . SER F 2 17 ? 48.952 -29.641 8.005 1.00 51.44 98 SER F N 1
ATOM 2188 C CA . SER F 2 17 ? 48.300 -28.336 8.040 1.00 54.49 98 SER F CA 1
ATOM 2189 C C . SER F 2 17 ? 47.572 -28.026 6.744 1.00 52.36 98 SER F C 1
ATOM 2190 O O . SER F 2 17 ? 46.552 -27.333 6.765 1.00 61.11 98 SER F O 1
ATOM 2193 N N . LEU F 2 18 ? 48.074 -28.523 5.616 1.00 48.82 99 LEU F N 1
ATOM 2194 C CA . LEU F 2 18 ? 47.307 -28.441 4.378 1.00 53.97 99 LEU F CA 1
ATOM 2195 C C . LEU F 2 18 ? 46.007 -29.226 4.503 1.00 53.15 99 LEU F C 1
ATOM 2196 O O . LEU F 2 18 ? 44.936 -28.760 4.093 1.00 52.86 99 LEU F O 1
ATOM 2201 N N . LEU F 2 19 ? 46.089 -30.425 5.081 1.00 53.40 100 LEU F N 1
ATOM 2202 C CA . LEU F 2 19 ? 44.898 -31.227 5.335 1.00 50.66 100 LEU F CA 1
ATOM 2203 C C . LEU F 2 19 ? 43.907 -30.489 6.226 1.00 55.47 100 LEU F C 1
ATOM 2204 O O . LEU F 2 19 ? 42.696 -30.514 5.977 1.00 65.10 100 LEU F O 1
ATOM 2209 N N . ALA F 2 20 ? 44.402 -29.827 7.269 1.00 55.39 101 ALA F N 1
ATOM 2210 C CA . ALA F 2 20 ? 43.536 -29.244 8.285 1.00 62.47 101 ALA F CA 1
ATOM 2211 C C . ALA F 2 20 ? 43.080 -27.827 7.961 1.00 72.71 101 ALA F C 1
ATOM 2212 O O . ALA F 2 20 ? 42.299 -27.256 8.730 1.00 77.12 101 ALA F O 1
ATOM 2214 N N . ASP F 2 21 ? 43.549 -27.247 6.860 1.00 72.67 102 ASP F N 1
ATOM 2215 C CA . ASP F 2 21 ? 43.118 -25.917 6.458 1.00 70.61 102 ASP F CA 1
ATOM 2216 C C . ASP F 2 21 ? 41.840 -26.036 5.642 1.00 78.73 102 ASP F C 1
ATOM 2217 O O . ASP F 2 21 ? 41.861 -26.655 4.567 1.00 79.58 102 ASP F O 1
ATOM 2222 N N . PRO F 2 22 ? 40.721 -25.467 6.092 1.00 82.19 103 PRO F N 1
ATOM 2223 C CA . PRO F 2 22 ? 39.492 -25.568 5.299 1.00 77.92 103 PRO F CA 1
ATOM 2224 C C . PRO F 2 22 ? 39.522 -24.722 4.043 1.00 83.91 103 PRO F C 1
ATOM 2225 O O . PRO F 2 22 ? 38.737 -24.993 3.126 1.00 84.50 103 PRO F O 1
ATOM 2229 N N . PHE F 2 23 ? 40.408 -23.724 3.969 1.00 82.81 104 PHE F N 1
ATOM 2230 C CA . PHE F 2 23 ? 40.477 -22.792 2.847 1.00 86.43 104 PHE F CA 1
ATOM 2231 C C . PHE F 2 23 ? 39.138 -22.099 2.626 1.00 92.33 104 PHE F C 1
ATOM 2232 O O . PHE F 2 23 ? 38.360 -22.499 1.752 1.00 93.96 104 PHE F O 1
ATOM 2240 N N . GLU F 2 24 ? 38.871 -21.058 3.411 1.00 101.41 105 GLU F N 1
ATOM 2241 C CA . GLU F 2 24 ? 37.614 -20.318 3.324 1.00 101.82 105 GLU F CA 1
ATOM 2242 C C . GLU F 2 24 ? 37.348 -19.751 1.919 1.00 100.91 105 GLU F C 1
ATOM 2243 O O . GLU F 2 24 ? 37.891 -18.722 1.517 1.00 99.83 105 GLU F O 1
ATOM 2249 N N . SER G 1 4 ? -2.913 -34.282 26.939 1.00 118.15 16 SER G N 1
ATOM 2250 C CA . SER G 1 4 ? -2.220 -33.061 27.278 1.00 111.89 16 SER G CA 1
ATOM 2251 C C . SER G 1 4 ? -1.879 -32.256 26.055 1.00 114.88 16 SER G C 1
ATOM 2252 O O . SER G 1 4 ? -1.629 -31.083 26.170 1.00 115.74 16 SER G O 1
ATOM 2255 N N . MET G 1 5 ? -1.804 -32.874 24.884 1.00 113.56 17 MET G N 1
ATOM 2256 C CA . MET G 1 5 ? -1.182 -32.208 23.741 1.00 115.82 17 MET G CA 1
ATOM 2257 C C . MET G 1 5 ? -1.924 -30.921 23.404 1.00 108.99 17 MET G C 1
ATOM 2258 O O . MET G 1 5 ? -1.328 -29.906 23.043 1.00 104.69 17 MET G O 1
ATOM 2263 N N . LYS G 1 6 ? -3.238 -30.997 23.528 1.00 106.79 18 LYS G N 1
ATOM 2264 C CA . LYS G 1 6 ? -4.155 -29.953 23.201 1.00 117.00 18 LYS G CA 1
ATOM 2265 C C . LYS G 1 6 ? -3.578 -28.621 23.299 1.00 108.49 18 LYS G C 1
ATOM 2266 O O . LYS G 1 6 ? -3.481 -27.865 22.371 1.00 97.53 18 LYS G O 1
ATOM 2272 N N . GLU G 1 7 ? -3.134 -28.397 24.501 1.00 108.14 19 GLU G N 1
ATOM 2273 C CA . GLU G 1 7 ? -2.490 -27.169 24.850 1.00 107.79 19 GLU G CA 1
ATOM 2274 C C . GLU G 1 7 ? -1.114 -27.063 24.256 1.00 105.54 19 GLU G C 1
ATOM 2275 O O . GLU G 1 7 ? -0.723 -26.022 23.761 1.00 103.66 19 GLU G O 1
ATOM 2277 N N . LYS G 1 8 ? -0.398 -28.175 24.327 1.00 102.37 20 LYS G N 1
ATOM 2278 C CA . LYS G 1 8 ? 0.997 -28.251 23.949 1.00 103.52 20 LYS G CA 1
ATOM 2279 C C . LYS G 1 8 ? 1.200 -27.551 22.648 1.00 99.58 20 LYS G C 1
ATOM 2280 O O . LYS G 1 8 ? 2.185 -26.923 22.409 1.00 93.53 20 LYS G O 1
ATOM 2286 N N . VAL G 1 9 ? 0.210 -27.615 21.815 1.00 97.07 21 VAL G N 1
ATOM 2287 C CA . VAL G 1 9 ? 0.229 -26.732 20.707 1.00 93.79 21 VAL G CA 1
ATOM 2288 C C . VAL G 1 9 ? 0.300 -25.302 21.180 1.00 92.61 21 VAL G C 1
ATOM 2289 O O . VAL G 1 9 ? 1.276 -24.695 20.963 1.00 100.31 21 VAL G O 1
ATOM 2293 N N . LYS G 1 10 ? -0.705 -24.747 21.824 1.00 91.85 22 LYS G N 1
ATOM 2294 C CA . LYS G 1 10 ? -0.812 -23.313 21.848 1.00 92.07 22 LYS G CA 1
ATOM 2295 C C . LYS G 1 10 ? 0.478 -22.720 22.283 1.00 95.43 22 LYS G C 1
ATOM 2296 O O . LYS G 1 10 ? 0.919 -21.723 21.795 1.00 96.98 22 LYS G O 1
ATOM 2302 N N . ALA G 1 11 ? 1.097 -23.352 23.229 1.00 97.10 23 ALA G N 1
ATOM 2303 C CA . ALA G 1 11 ? 2.351 -22.869 23.723 1.00 98.89 23 ALA G CA 1
ATOM 2304 C C . ALA G 1 11 ? 3.264 -22.576 22.587 1.00 97.27 23 ALA G C 1
ATOM 2305 O O . ALA G 1 11 ? 3.570 -21.442 22.325 1.00 97.29 23 ALA G O 1
ATOM 2307 N N . LYS G 1 12 ? 3.642 -23.640 21.907 1.00 96.77 24 LYS G N 1
ATOM 2308 C CA . LYS G 1 12 ? 4.607 -23.626 20.809 1.00 89.50 24 LYS G CA 1
ATOM 2309 C C . LYS G 1 12 ? 4.274 -22.589 19.733 1.00 87.86 24 LYS G C 1
ATOM 2310 O O . LYS G 1 12 ? 5.164 -21.899 19.235 1.00 83.03 24 LYS G O 1
ATOM 2316 N N . LEU G 1 13 ? 2.996 -22.475 19.384 1.00 88.58 25 LEU G N 1
ATOM 2317 C CA . LEU G 1 13 ? 2.552 -21.461 18.436 1.00 83.31 25 LEU G CA 1
ATOM 2318 C C . LEU G 1 13 ? 2.819 -20.064 18.968 1.00 86.25 25 LEU G C 1
ATOM 2319 O O . LEU G 1 13 ? 3.234 -19.174 18.222 1.00 87.63 25 LEU G O 1
ATOM 2324 N N . VAL G 1 14 ? 2.611 -19.864 20.266 1.00 93.48 26 VAL G N 1
ATOM 2325 C CA . VAL G 1 14 ? 2.950 -18.596 20.897 1.00 91.18 26 VAL G CA 1
ATOM 2326 C C . VAL G 1 14 ? 4.414 -18.289 20.622 1.00 85.91 26 VAL G C 1
ATOM 2327 O O . VAL G 1 14 ? 4.735 -17.336 19.902 1.00 82.74 26 VAL G O 1
ATOM 2331 N N . GLU G 1 15 ? 5.305 -19.108 21.185 1.00 89.29 27 GLU G N 1
ATOM 2332 C CA . GLU G 1 15 ? 6.739 -18.878 21.044 1.00 89.88 27 GLU G CA 1
ATOM 2333 C C . GLU G 1 15 ? 7.152 -18.815 19.578 1.00 87.79 27 GLU G C 1
ATOM 2334 O O . GLU G 1 15 ? 7.990 -17.993 19.191 1.00 86.02 27 GLU G O 1
ATOM 2340 N N . ILE G 1 16 ? 6.559 -19.672 18.744 1.00 82.40 28 ILE G N 1
ATOM 2341 C CA . ILE G 1 16 ? 6.956 -19.738 17.345 1.00 80.53 28 ILE G CA 1
ATOM 2342 C C . ILE G 1 16 ? 6.459 -18.535 16.552 1.00 82.78 28 ILE G C 1
ATOM 2343 O O . ILE G 1 16 ? 7.004 -18.232 15.482 1.00 81.70 28 ILE G O 1
ATOM 2348 N N . ARG G 1 17 ? 5.451 -17.821 17.048 1.00 79.66 29 ARG G N 1
ATOM 2349 C CA . ARG G 1 17 ? 4.956 -16.660 16.318 1.00 77.45 29 ARG G CA 1
ATOM 2350 C C . ARG G 1 17 ? 5.818 -15.425 16.501 1.00 73.62 29 ARG G C 1
ATOM 2351 O O . ARG G 1 17 ? 5.514 -14.386 15.908 1.00 80.04 29 ARG G O 1
ATOM 2359 N N . LYS G 1 18 ? 6.866 -15.495 17.310 1.00 70.61 30 LYS G N 1
ATOM 2360 C CA . LYS G 1 18 ? 7.755 -14.352 17.416 1.00 78.56 30 LYS G CA 1
ATOM 2361 C C . LYS G 1 18 ? 8.705 -14.250 16.232 1.00 86.64 30 LYS G C 1
ATOM 2362 O O . LYS G 1 18 ? 9.437 -13.260 16.125 1.00 85.98 30 LYS G O 1
ATOM 2368 N N . PHE G 1 19 ? 8.688 -15.236 15.335 1.00 85.62 31 PHE G N 1
ATOM 2369 C CA . PHE G 1 19 ? 9.518 -15.213 14.141 1.00 85.73 31 PHE G CA 1
ATOM 2370 C C . PHE G 1 19 ? 8.798 -14.665 12.926 1.00 85.52 31 PHE G C 1
ATOM 2371 O O . PHE G 1 19 ? 9.453 -14.401 11.911 1.00 86.99 31 PHE G O 1
ATOM 2379 N N . VAL G 1 20 ? 7.476 -14.536 12.992 1.00 82.31 32 VAL G N 1
ATOM 2380 C CA . VAL G 1 20 ? 6.699 -13.986 11.886 1.00 78.90 32 VAL G CA 1
ATOM 2381 C C . VAL G 1 20 ? 7.404 -12.740 11.363 1.00 80.91 32 VAL G C 1
ATOM 2382 O O . VAL G 1 20 ? 7.810 -12.742 10.194 1.00 86.47 32 VAL G O 1
ATOM 2386 N N . PRO G 1 21 ? 7.649 -11.698 12.178 1.00 80.45 33 PRO G N 1
ATOM 2387 C CA . PRO G 1 21 ? 8.346 -10.522 11.630 1.00 82.44 33 PRO G CA 1
ATOM 2388 C C . PRO G 1 21 ? 9.682 -10.871 11.006 1.00 81.14 33 PRO G C 1
ATOM 2389 O O . PRO G 1 21 ? 10.026 -10.340 9.943 1.00 83.85 33 PRO G O 1
ATOM 2393 N N . PHE G 1 22 ? 10.451 -11.748 11.654 1.00 82.03 34 PHE G N 1
ATOM 2394 C CA . PHE G 1 22 ? 11.713 -12.209 11.088 1.00 86.14 34 PHE G CA 1
ATOM 2395 C C . PHE G 1 22 ? 11.507 -12.745 9.679 1.00 86.42 34 PHE G C 1
ATOM 2396 O O . PHE G 1 22 ? 12.157 -12.300 8.728 1.00 85.59 34 PHE G O 1
ATOM 2404 N N . ILE G 1 23 ? 10.586 -13.699 9.527 1.00 79.77 35 ILE G N 1
ATOM 2405 C CA . ILE G 1 23 ? 10.305 -14.255 8.205 1.00 73.82 35 ILE G CA 1
ATOM 2406 C C . ILE G 1 23 ? 9.903 -13.147 7.242 1.00 81.20 35 ILE G C 1
ATOM 2407 O O . ILE G 1 23 ? 10.458 -13.021 6.144 1.00 87.52 35 ILE G O 1
ATOM 2412 N N . ARG G 1 24 ? 8.925 -12.325 7.646 1.00 77.52 36 ARG G N 1
ATOM 2413 C CA . ARG G 1 24 ? 8.457 -11.248 6.777 1.00 84.38 36 ARG G CA 1
ATOM 2414 C C . ARG G 1 24 ? 9.613 -10.373 6.312 1.00 89.36 36 ARG G C 1
ATOM 2415 O O . ARG G 1 24 ? 9.612 -9.883 5.177 1.00 89.44 36 ARG G O 1
ATOM 2423 N N . ARG G 1 25 ? 10.611 -10.169 7.177 1.00 84.62 37 ARG G N 1
ATOM 2424 C CA . ARG G 1 25 ? 11.811 -9.447 6.766 1.00 78.46 37 ARG G CA 1
ATOM 2425 C C . ARG G 1 25 ? 12.593 -10.235 5.724 1.00 86.56 37 ARG G C 1
ATOM 2426 O O . ARG G 1 25 ? 12.990 -9.690 4.687 1.00 92.12 37 ARG G O 1
ATOM 2434 N N . VAL G 1 26 ? 12.832 -11.524 5.990 1.00 75.19 38 VAL G N 1
ATOM 2435 C CA . VAL G 1 26 ? 13.601 -12.353 5.064 1.00 69.44 38 VAL G CA 1
ATOM 2436 C C . VAL G 1 26 ? 12.998 -12.291 3.671 1.00 80.84 38 VAL G C 1
ATOM 2437 O O . VAL G 1 26 ? 13.713 -12.250 2.661 1.00 84.61 38 VAL G O 1
ATOM 2441 N N . ARG G 1 27 ? 11.671 -12.262 3.599 1.00 76.76 39 ARG G N 1
ATOM 2442 C CA . ARG G 1 27 ? 10.979 -12.352 2.327 1.00 81.99 39 ARG G CA 1
ATOM 2443 C C . ARG G 1 27 ? 10.972 -11.035 1.564 1.00 85.02 39 ARG G C 1
ATOM 2444 O O . ARG G 1 27 ? 10.757 -11.040 0.348 1.00 87.54 39 ARG G O 1
ATOM 2452 N N . ILE G 1 28 ? 11.219 -9.913 2.231 1.00 80.16 40 ILE G N 1
ATOM 2453 C CA . ILE G 1 28 ? 11.249 -8.621 1.561 1.00 86.05 40 ILE G CA 1
ATOM 2454 C C . ILE G 1 28 ? 12.673 -8.179 1.249 1.00 88.90 40 ILE G C 1
ATOM 2455 O O . ILE G 1 28 ? 12.934 -7.660 0.163 1.00 88.21 40 ILE G O 1
ATOM 2460 N N . ASP G 1 29 ? 13.608 -8.386 2.180 1.00 86.69 41 ASP G N 1
ATOM 2461 C CA . ASP G 1 29 ? 14.978 -7.944 1.953 1.00 84.51 41 ASP G CA 1
ATOM 2462 C C . ASP G 1 29 ? 15.643 -8.751 0.857 1.00 80.80 41 ASP G C 1
ATOM 2463 O O . ASP G 1 29 ? 16.525 -8.242 0.157 1.00 91.41 41 ASP G O 1
ATOM 2468 N N . PHE G 1 30 ? 15.237 -10.006 0.707 1.00 86.74 42 PHE G N 1
ATOM 2469 C CA . PHE G 1 30 ? 15.849 -10.931 -0.228 1.00 87.52 42 PHE G CA 1
ATOM 2470 C C . PHE G 1 30 ? 14.889 -11.373 -1.314 1.00 89.94 42 PHE G C 1
ATOM 2471 O O . PHE G 1 30 ? 15.177 -12.347 -2.012 1.00 89.49 42 PHE G O 1
ATOM 2479 N N . GLN G 1 31 ? 13.756 -10.690 -1.475 1.00 88.74 43 GLN G N 1
ATOM 2480 C CA . GLN G 1 31 ? 12.971 -10.913 -2.675 1.00 90.99 43 GLN G CA 1
ATOM 2481 C C . GLN G 1 31 ? 13.901 -10.944 -3.887 1.00 88.02 43 GLN G C 1
ATOM 2482 O O . GLN G 1 31 ? 13.696 -11.746 -4.815 1.00 89.58 43 GLN G O 1
ATOM 2488 N N . ASP G 1 32 ? 14.941 -10.091 -3.860 1.00 93.79 44 ASP G N 1
ATOM 2489 C CA . ASP G 1 32 ? 15.903 -10.026 -4.933 1.00 96.22 44 ASP G CA 1
ATOM 2490 C C . ASP G 1 32 ? 16.844 -11.203 -4.987 1.00 92.26 44 ASP G C 1
ATOM 2491 O O . ASP G 1 32 ? 17.544 -11.344 -5.994 1.00 96.86 44 ASP G O 1
ATOM 2496 N N . THR G 1 33 ? 16.900 -12.045 -3.949 1.00 91.05 45 THR G N 1
ATOM 2497 C CA . THR G 1 33 ? 17.785 -13.202 -4.018 1.00 93.30 45 THR G CA 1
ATOM 2498 C C . THR G 1 33 ? 17.019 -14.510 -4.274 1.00 92.39 45 THR G C 1
ATOM 2499 O O . THR G 1 33 ? 17.603 -15.462 -4.834 1.00 92.40 45 THR G O 1
ATOM 2503 N N . LEU G 1 34 ? 15.784 -14.635 -3.789 1.00 92.86 46 LEU G N 1
ATOM 2504 C CA . LEU G 1 34 ? 15.115 -15.925 -3.889 1.00 86.31 46 LEU G CA 1
ATOM 2505 C C . LEU G 1 34 ? 14.088 -16.026 -5.015 1.00 73.15 46 LEU G C 1
ATOM 2506 O O . LEU G 1 34 ? 13.629 -15.037 -5.593 1.00 76.48 46 LEU G O 1
ATOM 2511 N N . SER G 1 35 ? 13.718 -17.275 -5.302 1.00 66.76 47 SER G N 1
ATOM 2512 C CA . SER G 1 35 ? 12.791 -17.555 -6.394 1.00 67.25 47 SER G CA 1
ATOM 2513 C C . SER G 1 35 ? 11.388 -17.031 -6.075 1.00 75.52 47 SER G C 1
ATOM 2514 O O . SER G 1 35 ? 11.114 -16.513 -4.993 1.00 76.24 47 SER G O 1
ATOM 2517 N N . LYS G 1 36 ? 10.491 -17.158 -7.055 1.00 65.06 48 LYS G N 1
ATOM 2518 C CA . LYS G 1 36 ? 9.074 -16.916 -6.806 1.00 68.78 48 LYS G CA 1
ATOM 2519 C C . LYS G 1 36 ? 8.522 -17.955 -5.842 1.00 68.30 48 LYS G C 1
ATOM 2520 O O . LYS G 1 36 ? 7.953 -17.625 -4.794 1.00 71.28 48 LYS G O 1
ATOM 2526 N N . VAL G 1 37 ? 8.704 -19.230 -6.184 1.00 67.23 49 VAL G N 1
ATOM 2527 C CA . VAL G 1 37 ? 8.160 -20.316 -5.391 1.00 67.44 49 VAL G CA 1
ATOM 2528 C C . VAL G 1 37 ? 8.749 -20.345 -3.990 1.00 71.82 49 VAL G C 1
ATOM 2529 O O . VAL G 1 37 ? 8.197 -21.000 -3.103 1.00 79.39 49 VAL G O 1
ATOM 2533 N N . GLN G 1 38 ? 9.854 -19.639 -3.754 1.00 66.46 50 GLN G N 1
ATOM 2534 C CA . GLN G 1 38 ? 10.290 -19.455 -2.376 1.00 70.19 50 GLN G CA 1
ATOM 2535 C C . GLN G 1 38 ? 9.591 -18.265 -1.733 1.00 71.32 50 GLN G C 1
ATOM 2536 O O . GLN G 1 38 ? 9.319 -18.282 -0.528 1.00 78.92 50 GLN G O 1
ATOM 2542 N N . GLY G 1 39 ? 9.289 -17.229 -2.517 1.00 71.74 51 GLY G N 1
ATOM 2543 C CA . GLY G 1 39 ? 8.489 -16.137 -1.988 1.00 77.64 51 GLY G CA 1
ATOM 2544 C C . GLY G 1 39 ? 7.105 -16.598 -1.579 1.00 76.02 51 GLY G C 1
ATOM 2545 O O . GLY G 1 39 ? 6.632 -16.290 -0.483 1.00 74.02 51 GLY G O 1
ATOM 2546 N N . HIS G 1 40 ? 6.448 -17.365 -2.450 1.00 68.79 52 HIS G N 1
ATOM 2547 C CA . HIS G 1 40 ? 5.126 -17.916 -2.180 1.00 70.96 52 HIS G CA 1
ATOM 2548 C C . HIS G 1 40 ? 5.121 -18.735 -0.897 1.00 76.35 52 HIS G C 1
ATOM 2549 O O . HIS G 1 40 ? 4.427 -18.391 0.066 1.00 77.35 52 HIS G O 1
ATOM 2556 N N . ARG G 1 41 ? 5.897 -19.821 -0.879 1.00 68.93 53 ARG G N 1
ATOM 2557 C CA . ARG G 1 41 ? 5.917 -20.707 0.278 1.00 63.30 53 ARG G CA 1
ATOM 2558 C C . ARG G 1 41 ? 6.276 -19.965 1.556 1.00 71.68 53 ARG G C 1
ATOM 2559 O O . ARG G 1 41 ? 5.855 -20.367 2.646 1.00 73.47 53 ARG G O 1
ATOM 2567 N N . LEU G 1 42 ? 7.046 -18.880 1.449 1.00 75.25 54 LEU G N 1
ATOM 2568 C CA . LEU G 1 42 ? 7.335 -18.089 2.639 1.00 77.12 54 LEU G CA 1
ATOM 2569 C C . LEU G 1 42 ? 6.126 -17.275 3.077 1.00 75.12 54 LEU G C 1
ATOM 2570 O O . LEU G 1 42 ? 5.942 -17.041 4.276 1.00 72.31 54 LEU G O 1
ATOM 2575 N N . ASP G 1 43 ? 5.293 -16.838 2.130 1.00 72.29 55 ASP G N 1
ATOM 2576 C CA . ASP G 1 43 ? 4.058 -16.152 2.494 1.00 72.22 55 ASP G CA 1
ATOM 2577 C C . ASP G 1 43 ? 3.064 -17.124 3.110 1.00 74.25 55 ASP G C 1
ATOM 2578 O O . ASP G 1 43 ? 2.547 -16.889 4.210 1.00 73.06 55 ASP G O 1
ATOM 2583 N N . ALA G 1 44 ? 2.790 -18.232 2.411 1.00 75.53 56 ALA G N 1
ATOM 2584 C CA . ALA G 1 44 ? 1.901 -19.254 2.952 1.00 73.57 56 ALA G CA 1
ATOM 2585 C C . ALA G 1 44 ? 2.362 -19.735 4.319 1.00 68.91 56 ALA G C 1
ATOM 2586 O O . ALA G 1 44 ? 1.546 -20.205 5.119 1.00 69.24 56 ALA G O 1
ATOM 2588 N N . LEU G 1 45 ? 3.662 -19.634 4.601 1.00 67.82 57 LEU G N 1
ATOM 2589 C CA . LEU G 1 45 ? 4.150 -19.918 5.945 1.00 64.68 57 LEU G CA 1
ATOM 2590 C C . LEU G 1 45 ? 3.620 -18.897 6.940 1.00 70.32 57 LEU G C 1
ATOM 2591 O O . LEU G 1 45 ? 3.126 -19.257 8.015 1.00 75.49 57 LEU G O 1
ATOM 2596 N N . VAL G 1 46 ? 3.735 -17.611 6.606 1.00 69.14 58 VAL G N 1
ATOM 2597 C CA . VAL G 1 46 ? 3.185 -16.568 7.465 1.00 70.84 58 VAL G CA 1
ATOM 2598 C C . VAL G 1 46 ? 1.698 -16.798 7.674 1.00 71.22 58 VAL G C 1
ATOM 2599 O O . VAL G 1 46 ? 1.223 -16.942 8.807 1.00 71.67 58 VAL G O 1
ATOM 2603 N N . ASN G 1 47 ? 0.948 -16.841 6.573 1.00 73.93 59 ASN G N 1
ATOM 2604 C CA . ASN G 1 47 ? -0.485 -17.097 6.579 1.00 65.95 59 ASN G CA 1
ATOM 2605 C C . ASN G 1 47 ? -0.855 -18.247 7.505 1.00 67.46 59 ASN G C 1
ATOM 2606 O O . ASN G 1 47 ? -1.851 -18.165 8.231 1.00 78.16 59 ASN G O 1
ATOM 2611 N N . LEU G 1 48 ? -0.052 -19.312 7.512 1.00 70.87 60 LEU G N 1
ATOM 2612 C CA . LEU G 1 48 ? -0.413 -20.473 8.318 1.00 75.89 60 LEU G CA 1
ATOM 2613 C C . LEU G 1 48 ? -0.094 -20.267 9.789 1.00 73.32 60 LEU G C 1
ATOM 2614 O O . LEU G 1 48 ? -0.857 -20.697 10.659 1.00 76.34 60 LEU G O 1
ATOM 2619 N N . LEU G 1 49 ? 1.031 -19.626 10.093 1.00 73.00 61 LEU G N 1
ATOM 2620 C CA . LEU G 1 49 ? 1.327 -19.318 11.483 1.00 66.76 61 LEU G CA 1
ATOM 2621 C C . LEU G 1 49 ? 0.314 -18.352 12.080 1.00 76.75 61 LEU G C 1
ATOM 2622 O O . LEU G 1 49 ? 0.304 -18.160 13.301 1.00 88.00 61 LEU G O 1
ATOM 2627 N N . ASP G 1 50 ? -0.544 -17.763 11.250 1.00 77.78 62 ASP G N 1
ATOM 2628 C CA . ASP G 1 50 ? -1.601 -16.870 11.691 1.00 77.31 62 ASP G CA 1
ATOM 2629 C C . ASP G 1 50 ? -2.885 -17.603 12.065 1.00 77.71 62 ASP G C 1
ATOM 2630 O O . ASP G 1 50 ? -3.784 -16.992 12.653 1.00 80.61 62 ASP G O 1
ATOM 2635 N N . ARG G 1 51 ? -2.995 -18.887 11.747 1.00 69.19 63 ARG G N 1
ATOM 2636 C CA . ARG G 1 51 ? -4.145 -19.679 12.148 1.00 73.61 63 ARG G CA 1
ATOM 2637 C C . ARG G 1 51 ? -3.847 -20.410 13.452 1.00 82.24 63 ARG G C 1
ATOM 2638 O O . ARG G 1 51 ? -2.782 -20.254 14.057 1.00 84.28 63 ARG G O 1
ATOM 2646 N N . GLU G 1 52 ? -4.812 -21.216 13.899 1.00 80.34 64 GLU G N 1
ATOM 2647 C CA . GLU G 1 52 ? -4.663 -21.965 15.137 1.00 78.24 64 GLU G CA 1
ATOM 2648 C C . GLU G 1 52 ? -5.115 -23.413 15.028 1.00 72.94 64 GLU G C 1
ATOM 2649 O O . GLU G 1 52 ? -4.945 -24.165 15.994 1.00 79.97 64 GLU G O 1
ATOM 2655 N N . ASP G 1 53 ? -5.671 -23.827 13.890 1.00 71.17 65 ASP G N 1
ATOM 2656 C CA . ASP G 1 53 ? -5.913 -25.234 13.603 1.00 81.15 65 ASP G CA 1
ATOM 2657 C C . ASP G 1 53 ? -4.626 -25.876 13.107 1.00 79.93 65 ASP G C 1
ATOM 2658 O O . ASP G 1 53 ? -4.633 -26.624 12.123 1.00 71.65 65 ASP G O 1
ATOM 2663 N N . VAL G 1 54 ? -3.514 -25.579 13.769 1.00 77.29 66 VAL G N 1
ATOM 2664 C CA . VAL G 1 54 ? -2.192 -25.959 13.292 1.00 65.89 66 VAL G CA 1
ATOM 2665 C C . VAL G 1 54 ? -1.748 -27.211 14.030 1.00 71.98 66 VAL G C 1
ATOM 2666 O O . VAL G 1 54 ? -1.668 -27.223 15.266 1.00 63.24 66 VAL G O 1
ATOM 2670 N N . SER G 1 55 ? -1.443 -28.253 13.260 1.00 72.82 67 SER G N 1
ATOM 2671 C CA . SER G 1 55 ? -0.915 -29.493 13.808 1.00 66.05 67 SER G CA 1
ATOM 2672 C C . SER G 1 55 ? 0.334 -29.242 14.632 1.00 63.47 67 SER G C 1
ATOM 2673 O O . SER G 1 55 ? 1.084 -28.294 14.393 1.00 61.33 67 SER G O 1
ATOM 2676 N N . MET G 1 56 ? 0.549 -30.106 15.622 1.00 63.70 68 MET G N 1
ATOM 2677 C CA . MET G 1 56 ? 1.871 -30.222 16.212 1.00 63.99 68 MET G CA 1
ATOM 2678 C C . MET G 1 56 ? 2.879 -30.652 15.156 1.00 70.22 68 MET G C 1
ATOM 2679 O O . MET G 1 56 ? 3.923 -30.015 14.969 1.00 78.80 68 MET G O 1
ATOM 2684 N N . SER G 1 57 ? 2.556 -31.730 14.429 1.00 65.16 69 SER G N 1
ATOM 2685 C CA . SER G 1 57 ? 3.469 -32.308 13.450 1.00 71.29 69 SER G CA 1
ATOM 2686 C C . SER G 1 57 ? 3.939 -31.297 12.416 1.00 70.72 69 SER G C 1
ATOM 2687 O O . SER G 1 57 ? 4.930 -31.546 11.722 1.00 69.55 69 SER G O 1
ATOM 2690 N N . SER G 1 58 ? 3.242 -30.174 12.285 1.00 73.56 70 SER G N 1
ATOM 2691 C CA . SER G 1 58 ? 3.628 -29.118 11.361 1.00 71.40 70 SER G CA 1
ATOM 2692 C C . SER G 1 58 ? 4.434 -28.029 12.043 1.00 67.22 70 SER G C 1
ATOM 2693 O O . SER G 1 58 ? 5.314 -27.428 11.421 1.00 69.55 70 SER G O 1
ATOM 2696 N N . LEU G 1 59 ? 4.144 -27.766 13.314 1.00 64.03 71 LEU G N 1
ATOM 2697 C CA . LEU G 1 59 ? 4.960 -26.838 14.083 1.00 65.92 71 LEU G CA 1
ATOM 2698 C C . LEU G 1 59 ? 6.394 -27.328 14.188 1.00 68.50 71 LEU G C 1
ATOM 2699 O O . LEU G 1 59 ? 7.339 -26.545 14.037 1.00 68.23 71 LEU G O 1
ATOM 2704 N N . ASN G 1 60 ? 6.573 -28.622 14.465 1.00 70.05 72 ASN G N 1
ATOM 2705 C CA . ASN G 1 60 ? 7.913 -29.195 14.495 1.00 68.64 72 ASN G CA 1
ATOM 2706 C C . ASN G 1 60 ? 8.605 -29.012 13.152 1.00 58.44 72 ASN G C 1
ATOM 2707 O O . ASN G 1 60 ? 9.782 -28.641 13.089 1.00 57.37 72 ASN G O 1
ATOM 2712 N N . LYS G 1 61 ? 7.876 -29.253 12.061 1.00 61.57 73 LYS G N 1
ATOM 2713 C CA . LYS G 1 61 ? 8.405 -28.950 10.740 1.00 63.76 73 LYS G CA 1
ATOM 2714 C C . LYS G 1 61 ? 8.742 -27.478 10.583 1.00 69.24 73 LYS G C 1
ATOM 2715 O O . LYS G 1 61 ? 9.629 -27.136 9.796 1.00 72.61 73 LYS G O 1
ATOM 2721 N N . ILE G 1 62 ? 8.068 -26.605 11.322 1.00 65.26 74 ILE G N 1
ATOM 2722 C CA . ILE G 1 62 ? 8.258 -25.172 11.160 1.00 65.00 74 ILE G CA 1
ATOM 2723 C C . ILE G 1 62 ? 9.423 -24.668 12.004 1.00 65.87 74 ILE G C 1
ATOM 2724 O O . ILE G 1 62 ? 10.157 -23.771 11.583 1.00 69.20 74 ILE G O 1
ATOM 2729 N N . GLU G 1 63 ? 9.624 -25.236 13.198 1.00 67.06 75 GLU G N 1
ATOM 2730 C CA . GLU G 1 63 ? 10.795 -24.873 13.993 1.00 72.98 75 GLU G CA 1
ATOM 2731 C C . GLU G 1 63 ? 12.083 -25.164 13.238 1.00 77.69 75 GLU G C 1
ATOM 2732 O O . GLU G 1 63 ? 13.036 -24.378 13.294 1.00 83.89 75 GLU G O 1
ATOM 2738 N N . VAL G 1 64 ? 12.133 -26.292 12.530 1.00 66.52 76 VAL G N 1
ATOM 2739 C CA . VAL G 1 64 ? 13.311 -26.622 11.732 1.00 72.12 76 VAL G CA 1
ATOM 2740 C C . VAL G 1 64 ? 13.430 -25.667 10.555 1.00 77.89 76 VAL G C 1
ATOM 2741 O O . VAL G 1 64 ? 14.497 -25.099 10.295 1.00 75.01 76 VAL G O 1
ATOM 2745 N N . ILE G 1 65 ? 12.329 -25.495 9.814 1.00 77.17 77 ILE G N 1
ATOM 2746 C CA . ILE G 1 65 ? 12.311 -24.563 8.691 1.00 65.06 77 ILE G CA 1
ATOM 2747 C C . ILE G 1 65 ? 12.787 -23.188 9.128 1.00 67.62 77 ILE G C 1
ATOM 2748 O O . ILE G 1 65 ? 13.378 -22.444 8.337 1.00 71.55 77 ILE G O 1
ATOM 2753 N N . ILE G 1 66 ? 12.567 -22.835 10.395 1.00 68.70 78 ILE G N 1
ATOM 2754 C CA . ILE G 1 66 ? 13.022 -21.542 10.894 1.00 72.49 78 ILE G CA 1
ATOM 2755 C C . ILE G 1 66 ? 14.505 -21.585 11.235 1.00 75.64 78 ILE G C 1
ATOM 2756 O O . ILE G 1 66 ? 15.266 -20.685 10.861 1.00 83.30 78 ILE G O 1
ATOM 2761 N N . ASP G 1 67 ? 14.937 -22.619 11.963 1.00 81.57 79 ASP G N 1
ATOM 2762 C CA . ASP G 1 67 ? 16.365 -22.795 12.203 1.00 77.66 79 ASP G CA 1
ATOM 2763 C C . ASP G 1 67 ? 17.145 -22.818 10.898 1.00 79.46 79 ASP G C 1
ATOM 2764 O O . ASP G 1 67 ? 18.316 -22.426 10.866 1.00 89.61 79 ASP G O 1
ATOM 2769 N N . LYS G 1 68 ? 16.508 -23.255 9.812 1.00 80.60 80 LYS G N 1
ATOM 2770 C CA . LYS G 1 68 ? 17.148 -23.316 8.507 1.00 75.94 80 LYS G CA 1
ATOM 2771 C C . LYS G 1 68 ? 17.142 -21.987 7.764 1.00 84.19 80 LYS G C 1
ATOM 2772 O O . LYS G 1 68 ? 17.712 -21.914 6.671 1.00 87.20 80 LYS G O 1
ATOM 2778 N N . LEU G 1 69 ? 16.494 -20.951 8.295 1.00 83.96 81 LEU G N 1
ATOM 2779 C CA . LEU G 1 69 ? 16.612 -19.607 7.742 1.00 84.65 81 LEU G CA 1
ATOM 2780 C C . LEU G 1 69 ? 17.290 -18.631 8.682 1.00 79.29 81 LEU G C 1
ATOM 2781 O O . LEU G 1 69 ? 17.818 -17.620 8.224 1.00 81.34 81 LEU G O 1
ATOM 2786 N N . ARG G 1 70 ? 17.300 -18.912 9.982 1.00 82.46 82 ARG G N 1
ATOM 2787 C CA . ARG G 1 70 ? 18.155 -18.154 10.881 1.00 88.97 82 ARG G CA 1
ATOM 2788 C C . ARG G 1 70 ? 19.629 -18.347 10.558 1.00 94.18 82 ARG G C 1
ATOM 2789 O O . ARG G 1 70 ? 20.470 -17.633 11.115 1.00 98.93 82 ARG G O 1
ATOM 2797 N N . THR G 1 71 ? 19.959 -19.289 9.672 1.00 91.08 83 THR G N 1
ATOM 2798 C CA . THR G 1 71 ? 21.342 -19.602 9.341 1.00 95.95 83 THR G CA 1
ATOM 2799 C C . THR G 1 71 ? 21.657 -19.588 7.851 1.00 92.74 83 THR G C 1
ATOM 2800 O O . THR G 1 71 ? 22.843 -19.551 7.502 1.00 100.35 83 THR G O 1
ATOM 2804 N N . ARG G 1 72 ? 20.664 -19.641 6.964 1.00 93.52 84 ARG G N 1
ATOM 2805 C CA . ARG G 1 72 ? 20.935 -19.401 5.551 1.00 92.00 84 ARG G CA 1
ATOM 2806 C C . ARG G 1 72 ? 20.886 -17.924 5.206 1.00 93.64 84 ARG G C 1
ATOM 2807 O O . ARG G 1 72 ? 21.482 -17.507 4.206 1.00 100.69 84 ARG G O 1
ATOM 2815 N N . PHE G 1 73 ? 20.174 -17.144 6.000 1.00 89.44 85 PHE G N 1
ATOM 2816 C CA . PHE G 1 73 ? 20.232 -15.695 6.000 1.00 82.29 85 PHE G CA 1
ATOM 2817 C C . PHE G 1 73 ? 20.762 -15.282 7.370 1.00 92.72 85 PHE G C 1
ATOM 2818 O O . PHE G 1 73 ? 21.265 -16.116 8.128 1.00 97.37 85 PHE G O 1
ATOM 2826 N N . ASN G 1 74 ? 20.645 -13.996 7.688 1.00 92.13 86 ASN G N 1
ATOM 2827 C CA . ASN G 1 74 ? 20.983 -13.507 9.025 1.00 97.21 86 ASN G CA 1
ATOM 2828 C C . ASN G 1 74 ? 22.436 -13.795 9.404 1.00 100.87 86 ASN G C 1
ATOM 2829 O O . ASN G 1 74 ? 22.728 -14.795 10.065 1.00 95.75 86 ASN G O 1
ATOM 2834 N N . GLU H 2 3 ? -13.329 -31.738 5.926 1.00 74.71 84 GLU H N 1
ATOM 2835 C CA . GLU H 2 3 ? -12.341 -32.709 6.376 1.00 84.80 84 GLU H CA 1
ATOM 2836 C C . GLU H 2 3 ? -11.032 -32.038 6.748 1.00 89.17 84 GLU H C 1
ATOM 2837 O O . GLU H 2 3 ? -10.408 -31.386 5.910 1.00 87.85 84 GLU H O 1
ATOM 2843 N N . PRO H 2 4 ? -10.604 -32.197 8.005 1.00 91.91 85 PRO H N 1
ATOM 2844 C CA . PRO H 2 4 ? -9.309 -31.634 8.410 1.00 97.76 85 PRO H CA 1
ATOM 2845 C C . PRO H 2 4 ? -8.119 -32.436 7.921 1.00 92.76 85 PRO H C 1
ATOM 2846 O O . PRO H 2 4 ? -7.008 -31.888 7.875 1.00 90.05 85 PRO H O 1
ATOM 2850 N N . LYS H 2 5 ? -8.302 -33.710 7.557 1.00 90.32 86 LYS H N 1
ATOM 2851 C CA . LYS H 2 5 ? -7.193 -34.463 6.982 1.00 87.87 86 LYS H CA 1
ATOM 2852 C C . LYS H 2 5 ? -6.751 -33.855 5.663 1.00 83.50 86 LYS H C 1
ATOM 2853 O O . LYS H 2 5 ? -5.569 -33.906 5.312 1.00 90.04 86 LYS H O 1
ATOM 2859 N N . ILE H 2 6 ? -7.693 -33.288 4.913 1.00 76.64 87 ILE H N 1
ATOM 2860 C CA . ILE H 2 6 ? -7.329 -32.468 3.765 1.00 71.09 87 ILE H CA 1
ATOM 2861 C C . ILE H 2 6 ? -6.553 -31.239 4.218 1.00 79.43 87 ILE H C 1
ATOM 2862 O O . ILE H 2 6 ? -5.505 -30.901 3.654 1.00 85.50 87 ILE H O 1
ATOM 2867 N N . LYS H 2 7 ? -7.061 -30.555 5.241 1.00 79.35 88 LYS H N 1
ATOM 2868 C CA . LYS H 2 7 ? -6.399 -29.384 5.798 1.00 80.61 88 LYS H CA 1
ATOM 2869 C C . LYS H 2 7 ? -4.965 -29.716 6.178 1.00 77.77 88 LYS H C 1
ATOM 2870 O O . LYS H 2 7 ? -4.017 -29.203 5.576 1.00 81.26 88 LYS H O 1
ATOM 2876 N N . GLU H 2 8 ? -4.806 -30.594 7.169 1.00 80.01 89 GLU H N 1
ATOM 2877 C CA . GLU H 2 8 ? -3.485 -31.005 7.624 1.00 80.30 89 GLU H CA 1
ATOM 2878 C C . GLU H 2 8 ? -2.631 -31.581 6.501 1.00 79.99 89 GLU H C 1
ATOM 2879 O O . GLU H 2 8 ? -1.399 -31.574 6.599 1.00 83.53 89 GLU H O 1
ATOM 2885 N N . ASP H 2 9 ? -3.255 -32.057 5.424 1.00 78.09 90 ASP H N 1
ATOM 2886 C CA . ASP H 2 9 ? -2.489 -32.557 4.287 1.00 80.41 90 ASP H CA 1
ATOM 2887 C C . ASP H 2 9 ? -1.779 -31.425 3.559 1.00 82.12 90 ASP H C 1
ATOM 2888 O O . ASP H 2 9 ? -0.562 -31.477 3.343 1.00 78.89 90 ASP H O 1
ATOM 2893 N N . ALA H 2 10 ? -2.534 -30.404 3.149 1.00 75.05 91 ALA H N 1
ATOM 2894 C CA . ALA H 2 10 ? -1.947 -29.304 2.392 1.00 71.74 91 ALA H CA 1
ATOM 2895 C C . ALA H 2 10 ? -0.953 -28.522 3.234 1.00 72.90 91 ALA H C 1
ATOM 2896 O O . ALA H 2 10 ? 0.086 -28.079 2.729 1.00 76.58 91 ALA H O 1
ATOM 2898 N N . ASP H 2 11 ? -1.263 -28.332 4.518 1.00 68.43 92 ASP H N 1
ATOM 2899 C CA . ASP H 2 11 ? -0.307 -27.722 5.433 1.00 74.28 92 ASP H CA 1
ATOM 2900 C C . ASP H 2 11 ? 1.028 -28.446 5.384 1.00 75.18 92 ASP H C 1
ATOM 2901 O O . ASP H 2 11 ? 2.090 -27.815 5.387 1.00 75.60 92 ASP H O 1
ATOM 2906 N N . ASN H 2 12 ? 0.993 -29.775 5.315 1.00 71.98 93 ASN H N 1
ATOM 2907 C CA . ASN H 2 12 ? 2.228 -30.542 5.386 1.00 82.47 93 ASN H CA 1
ATOM 2908 C C . ASN H 2 12 ? 2.930 -30.618 4.037 1.00 77.09 93 ASN H C 1
ATOM 2909 O O . ASN H 2 12 ? 4.160 -30.523 3.973 1.00 75.67 93 ASN H O 1
ATOM 2914 N N . ALA H 2 13 ? 2.172 -30.794 2.955 1.00 74.85 94 ALA H N 1
ATOM 2915 C CA . ALA H 2 13 ? 2.786 -30.812 1.633 1.00 71.28 94 ALA H CA 1
ATOM 2916 C C . ALA H 2 13 ? 3.461 -29.482 1.327 1.00 76.45 94 ALA H C 1
ATOM 2917 O O . ALA H 2 13 ? 4.538 -29.449 0.720 1.00 79.86 94 ALA H O 1
ATOM 2919 N N . MET H 2 14 ? 2.842 -28.373 1.741 1.00 75.44 95 MET H N 1
ATOM 2920 C CA . MET H 2 14 ? 3.475 -27.070 1.573 1.00 65.04 95 MET H CA 1
ATOM 2921 C C . MET H 2 14 ? 4.704 -26.952 2.459 1.00 71.17 95 MET H C 1
ATOM 2922 O O . MET H 2 14 ? 5.748 -26.453 2.024 1.00 77.27 95 MET H O 1
ATOM 2927 N N . LEU H 2 15 ? 4.593 -27.396 3.710 1.00 77.31 96 LEU H N 1
ATOM 2928 C CA . LEU H 2 15 ? 5.728 -27.328 4.620 1.00 74.30 96 LEU H CA 1
ATOM 2929 C C . LEU H 2 15 ? 6.901 -28.134 4.087 1.00 76.32 96 LEU H C 1
ATOM 2930 O O . LEU H 2 15 ? 8.014 -27.616 3.939 1.00 73.69 96 LEU H O 1
ATOM 2935 N N . ASP H 2 16 ? 6.659 -29.409 3.779 1.00 72.76 97 ASP H N 1
ATOM 2936 C CA . ASP H 2 16 ? 7.680 -30.307 3.256 1.00 76.93 97 ASP H CA 1
ATOM 2937 C C . ASP H 2 16 ? 8.432 -29.667 2.103 1.00 80.52 97 ASP H C 1
ATOM 2938 O O . ASP H 2 16 ? 9.606 -29.974 1.865 1.00 76.01 97 ASP H O 1
ATOM 2943 N N . SER H 2 17 ? 7.756 -28.761 1.397 1.00 79.30 98 SER H N 1
ATOM 2944 C CA . SER H 2 17 ? 8.373 -28.111 0.256 1.00 77.12 98 SER H CA 1
ATOM 2945 C C . SER H 2 17 ? 9.367 -27.042 0.675 1.00 71.31 98 SER H C 1
ATOM 2946 O O . SER H 2 17 ? 10.188 -26.618 -0.141 1.00 77.97 98 SER H O 1
ATOM 2949 N N . LEU H 2 18 ? 9.296 -26.582 1.916 1.00 74.93 99 LEU H N 1
ATOM 2950 C CA . LEU H 2 18 ? 10.322 -25.704 2.459 1.00 69.53 99 LEU H CA 1
ATOM 2951 C C . LEU H 2 18 ? 11.455 -26.488 3.101 1.00 70.94 99 LEU H C 1
ATOM 2952 O O . LEU H 2 18 ? 12.602 -26.026 3.098 1.00 83.64 99 LEU H O 1
ATOM 2957 N N . LEU H 2 19 ? 11.154 -27.661 3.659 1.00 73.45 100 LEU H N 1
ATOM 2958 C CA . LEU H 2 19 ? 12.198 -28.490 4.249 1.00 77.12 100 LEU H CA 1
ATOM 2959 C C . LEU H 2 19 ? 13.139 -29.013 3.178 1.00 74.24 100 LEU H C 1
ATOM 2960 O O . LEU H 2 19 ? 14.356 -29.085 3.385 1.00 83.85 100 LEU H O 1
ATOM 2965 N N . ALA H 2 20 ? 12.592 -29.378 2.024 1.00 77.50 101 ALA H N 1
ATOM 2966 C CA . ALA H 2 20 ? 13.381 -29.954 0.951 1.00 80.41 101 ALA H CA 1
ATOM 2967 C C . ALA H 2 20 ? 14.219 -28.926 0.206 1.00 82.23 101 ALA H C 1
ATOM 2968 O O . ALA H 2 20 ? 15.037 -29.314 -0.634 1.00 86.65 101 ALA H O 1
ATOM 2970 N N . ASP H 2 21 ? 14.032 -27.637 0.483 1.00 82.91 102 ASP H N 1
ATOM 2971 C CA . ASP H 2 21 ? 14.821 -26.600 -0.156 1.00 85.47 102 ASP H CA 1
ATOM 2972 C C . ASP H 2 21 ? 15.961 -26.203 0.763 1.00 92.11 102 ASP H C 1
ATOM 2973 O O . ASP H 2 21 ? 15.707 -25.815 1.916 1.00 89.16 102 ASP H O 1
ATOM 2978 N N . PRO H 2 22 ? 17.218 -26.292 0.322 1.00 93.46 103 PRO H N 1
ATOM 2979 C CA . PRO H 2 22 ? 18.334 -25.906 1.186 1.00 87.56 103 PRO H CA 1
ATOM 2980 C C . PRO H 2 22 ? 18.644 -24.423 1.142 1.00 92.29 103 PRO H C 1
ATOM 2981 O O . PRO H 2 22 ? 19.458 -23.959 1.953 1.00 98.48 103 PRO H O 1
ATOM 2985 N N . PHE H 2 23 ? 18.014 -23.681 0.228 1.00 91.42 104 PHE H N 1
ATOM 2986 C CA . PHE H 2 23 ? 18.278 -22.255 0.040 1.00 93.18 104 PHE H CA 1
ATOM 2987 C C . PHE H 2 23 ? 19.750 -22.018 -0.291 1.00 102.36 104 PHE H C 1
ATOM 2988 O O . PHE H 2 23 ? 20.358 -21.039 0.148 1.00 99.50 104 PHE H O 1
ATOM 2996 N N . GLU H 2 24 ? 20.312 -22.930 -1.082 1.00 105.24 105 GLU H N 1
ATOM 2997 C CA . GLU H 2 24 ? 21.725 -22.942 -1.454 1.00 107.89 105 GLU H CA 1
ATOM 2998 C C . GLU H 2 24 ? 22.239 -21.583 -1.918 1.00 106.71 105 GLU H C 1
ATOM 2999 O O . GLU H 2 24 ? 22.822 -20.831 -1.136 1.00 104.88 105 GLU H O 1
#

Solvent-accessible surface area: 20736 Å² total; per-residue (Å²): 119,94,171,66,122,15,118,58,41,0,78,92,0,65,134,41,23,80,48,0,121,138,0,69,80,85,38,118,144,93,20,54,104,27,25,14,32,18,0,36,28,0,18,38,5,2,79,12,94,72,6,31,43,37,0,0,6,29,0,29,7,0,3,27,43,0,113,76,91,2,90,82,280,158,92,88,45,47,45,62,12,12,28,16,27,0,52,0,0,34,32,15,60,2,151,112,116,160,156,56,130,16,123,72,40,9,94,111,6,72,103,36,19,76,30,0,130,101,0,47,112,87,58,118,149,101,20,55,112,27,21,2,27,30,0,52,28,0,29,44,4,0,70,19,85,98,11,31,63,35,0,0,8,11,0,34,6,0,3,24,48,1,106,111,98,16,126,112,115,140,47,45,55,58,13,14,27,17,26,0,44,5,1,27,55,26,102,9,191,102,93,153,121,106,8,121,65,35,2,65,95,1,80,140,55,15,76,24,0,126,131,6,51,98,103,64,93,137,94,17,44,173,72,24,2,108,66,0,58,38,0,16,102,8,0,102,105,78,104,12,52,43,40,8,0,6,24,0,35,9,3,3,29,78,0,106,107,82,14,156,165,115,81,30,54,59,24,0,65,38,5,38,83,29,104,9,185,112,116,169,65,104,26,124,64,40,3,78,90,4,73,135,51,24,81,31,0,129,110,2,59,114,79,55,113,126,100,23,56,162,70,17,0,104,50,0,56,37,0,29,104,7,0,106,76,108,70,9,31,36,35,0,0,7,24,0,33,1,2,2,38,44,0,132,108,123,29,128,167,94,135,120,87,50,70,64,12,24,70,38,0,64,34,3,26,83,34,69,24,140

Radius of gyration: 23.6 Å; Cα contacts (8 Å, |Δi|>4): 266; chains: 8; bounding box: 74×48×46 Å

Secondary structure (DSSP, 8-state):
-HHHHHHHHHHHHTTSHHHHHHHHHHTTTTS-HHHHHHHHHHHHHHT-S---HHHHHHHHHHHHHHHHHH-/-HHHHHHHHHHHHGGGHHHHHHHHHHTTTTS-HHHHHHHHHHHHHTT-S---HHHHHHHHHHHHHHHHHSS--/-HHHHHHHHHHHHHHHHH-----/-HHHHHHHHHHHHHHHHT----/-HHHHHHHHHHHHHTTHHHHHHHHHHTTTTS-HHHHHHHHHHHHHTT-S---HHHHHHHHHHHHHHHHH--/-HHHHHHHHHHHH----/-HHHHHHHHHHHHGGGHHHHHHHHHHTTTTS-HHHHHHHHHHHHHHT-S---HHHHHHHHHHHHTTTTT--/-HHHHHHHHHHHHHHHHT----

Nearest PDB structures (foldseek):
  7mkk-assembly2_A  TM=1.014E+00  e=6.251E-10  Drosophila melanogaster
  7mkk-assembly1_B  TM=9.868E-01  e=2.720E-08  Drosophila melanogaster
  7mkk-assembly4_G  TM=9.950E-01  e=7.316E-08  Drosophila melanogaster
  6m71-assembly1_C  TM=6.617E-01  e=7.395E+00  Severe acute respiratory syndrome coronavirus 2
  8xko-assembly1_C  TM=6.527E-01  e=8.369E+00  Severe acute respiratory syndrome coronavirus

B-factor: mean 67.8, std 17.93, range [26.04, 153.91]